Protein 3RE1 (pdb70)

InterPro domains:
  IPR003754 Tetrapyrrole biosynthesis, uroporphyrinogen III synthase [PF02602] (17-243)
  IPR003754 Tetrapyrrole biosynthesis, uroporphyrinogen III synthase [cd06578] (7-233)
  IPR036108 Tetrapyrrole biosynthesis, uroporphyrinogen III synthase superfamily [G3DSA:3.40.50.10090] (6-247)
  IPR036108 Tetrapyrrole biosynthesis, uroporphyrinogen III synthase superfamily [G3DSA:3.40.50.10090] (35-169)
  IPR036108 Tetrapyrrole biosynthesis, uroporphyrinogen III synthase superfamily [SSF69618] (4-249)
  IPR039793 Uroporphyrinogen-III synthase [PTHR38042] (5-248)

Foldseek 3Di:
DLAAEEEAADDVVVVVLQVVQVVVPYHYDYDYFKDWFFDDDCPCLLVCLVVVVLALEEEEEDLSQLVLNLVSCVVRPVAEDPHEYEYADVVSQVSNVVSPYNYDYDPRVPDVSVCVSQVDAPHEYEYEEAPDDDCVVQVVCVVVRHHYYYRHGIYMGTPDDDAPCLVVVCVVSVGQEYEAQDLVRVVSNCVSCPPVCVQCLAGAYEYQAVVSQVSSVVVRRPHYFYFPHRDSVSVVVRVVVDDDRDRRDD/DQAEEEAADDDVQVVVLQVVCVVVVYHYDYDHFKDKFFDDDPPCLLVCLLPVVLALEEEEEDQVLLVQNLVSNVVRPVADDAHEYEYLDVVNQVSNVVRPYNYDYFPPASDLVRVVPDVVNCVSQPDAPHEYEYEEAPPPPPVNQVVCVVVRYHYHYDHGIHMHGDDDDQCVLVVCCPVSVGQEYEAEDLVSVVSVLVSCPVVCVQVLAGAYEYAAVVSLVVSVVSPRDHYFYQVHRDSVSVVVSVVPDDDRDRRDD

Nearest PDB structures (foldseek):
  3re1-assembly1_A  TM=1.004E+00  e=1.355E-53  Pseudomonas syringae pv. tomato str. DC3000
  3re1-assembly2_B  TM=9.967E-01  e=1.718E-46  Pseudomonas syringae pv. tomato str. DC3000
  4es6-assembly1_A  TM=9.259E-01  e=4.523E-32  Pseudomonas aeruginosa PAO1
  3mw8-assembly1_A  TM=7.001E-01  e=8.382E-19  Shewanella amazonensis SB2B
  6th8-assembly1_A  TM=6.387E-01  e=6.485E-12  Thermus thermophilus

Sequence (507 aa):
SAWRLLLTRPAEESAALARVLADAGIFSSSLPLLETEPLPLTPAQRSIIFELLNYSAVIVVSKPAARLAIELIDEVWPQPPMQPWFSVGSATGQILLDYGLDASWPALLDHPRLKQAIAVPGSRVLIMRGNEGRELLAEQLRERGVGVDYLPLYRRYLPQHAPGTLLQRVEVERLNGLVVSSGQGFEHLLQLAGDSWPDLAGLPLFVPSPRVASLAQAAGARNVIDCRGASAAALLAALRDQPQPAVKAYSAWRLLLTRPAEESAALARVLADAGIFSSSLPLLETEPLPLTPAQRSIIFELLNYSAVIVVSKPAARLAIELIDEVWPQPPMQPWFSVGSATGQILLDYGLDASWPEQGDDSEALLDHPRLKQAIAVPGSRVLIMRGNEGRELLAEQLRERGVGVDYLPLYRRYLPQHAPGTLLQRVEVERLNGLVVSSGQGFEHLLQLAGDSWPDLAGLPLFVPSPRVASLAQAAGARNVIDCRGASAAALLAALRDQPQPAVKAY

Structure (mmCIF, N/CA/C/O backbone):
data_3RE1
#
_entry.id   3RE1
#
_cell.length_a   37.668
_cell.length_b   67.455
_cell.length_c   112.035
_cell.angle_alpha   90.00
_cell.angle_beta   94.37
_cell.angle_gamma   90.00
#
_symmetry.space_group_name_H-M   'P 1 21 1'
#
loop_
_entity.id
_entity.type
_entity.pdbx_description
1 polymer 'Uroporphyrinogen-III synthetase'
2 water water
#
loop_
_atom_site.group_PDB
_atom_site.id
_atom_site.type_symbol
_atom_site.label_atom_id
_atom_site.label_alt_id
_atom_site.label_comp_id
_atom_site.label_asym_id
_atom_site.label_entity_id
_atom_site.label_seq_id
_atom_site.pdbx_PDB_ins_code
_atom_site.Cartn_x
_atom_site.Cartn_y
_atom_site.Cartn_z
_atom_site.occupancy
_atom_site.B_iso_or_equiv
_atom_site.auth_seq_id
_atom_site.auth_comp_id
_atom_site.auth_asym_id
_atom_site.auth_atom_id
_atom_site.pdbx_PDB_model_num
ATOM 1 N N . SER A 1 13 ? -17.382 15.149 49.471 1.00 60.25 2 SER A N 1
ATOM 2 C CA . SER A 1 13 ? -17.078 14.707 48.080 1.00 64.93 2 SER A CA 1
ATOM 3 C C . SER A 1 13 ? -16.089 15.675 47.442 1.00 62.70 2 SER A C 1
ATOM 4 O O . SER A 1 13 ? -15.208 15.271 46.679 1.00 56.95 2 SER A O 1
ATOM 7 N N . ALA A 1 14 ? -16.235 16.956 47.763 1.00 63.23 3 ALA A N 1
ATOM 8 C CA . ALA A 1 14 ? -15.268 17.967 47.309 1.00 63.78 3 ALA A CA 1
ATOM 9 C C . ALA A 1 14 ? -14.036 18.006 48.229 1.00 64.05 3 ALA A C 1
ATOM 10 O O . ALA A 1 14 ? -13.204 18.899 48.099 1.00 67.30 3 ALA A O 1
ATOM 12 N N . TRP A 1 15 ? -13.941 17.042 49.158 1.00 59.82 4 TRP A N 1
ATOM 13 C CA . TRP A 1 15 ? -12.843 16.952 50.124 1.00 52.06 4 TRP A CA 1
ATOM 14 C C . TRP A 1 15 ? -11.790 15.980 49.633 1.00 51.77 4 TRP A C 1
ATOM 15 O O . TRP A 1 15 ? -12.076 14.822 49.369 1.00 50.88 4 TRP A O 1
ATOM 26 N N . ARG A 1 16 ? -10.566 16.469 49.510 1.00 50.07 5 ARG A N 1
ATOM 27 C CA . ARG A 1 16 ? -9.455 15.670 49.032 1.00 51.57 5 ARG A CA 1
ATOM 28 C C . ARG A 1 16 ? -8.524 15.638 50.212 1.00 49.42 5 ARG A C 1
ATOM 29 O O . ARG A 1 16 ? -7.578 16.408 50.273 1.00 54.02 5 ARG A O 1
ATOM 37 N N . LEU A 1 17 ? -8.807 14.749 51.153 1.00 45.96 6 LEU A N 1
ATOM 38 C CA . LEU A 1 17 ? -8.086 14.703 52.409 1.00 40.81 6 LEU A CA 1
ATOM 39 C C . LEU A 1 17 ? -6.693 14.132 52.327 1.00 40.31 6 LEU A C 1
ATOM 40 O O . LEU A 1 17 ? -6.393 13.342 51.449 1.00 42.41 6 LEU A O 1
ATOM 45 N N . LEU A 1 18 ? -5.843 14.560 53.248 1.00 40.74 7 LEU A N 1
ATOM 46 C CA . LEU A 1 18 ? -4.504 14.021 53.390 1.00 42.42 7 LEU A CA 1
ATOM 47 C C . LEU A 1 18 ? -4.592 13.215 54.677 1.00 41.90 7 LEU A C 1
ATOM 48 O O . LEU A 1 18 ? -5.243 13.654 55.618 1.00 43.08 7 LEU A O 1
ATOM 53 N N . LEU A 1 19 ? -3.977 12.033 54.701 1.00 43.80 8 LEU A N 1
ATOM 54 C CA . LEU A 1 19 ? -4.024 11.137 55.849 1.00 36.59 8 LEU A CA 1
ATOM 55 C C . LEU A 1 19 ? -2.607 10.939 56.242 1.00 40.78 8 LEU A C 1
ATOM 56 O O . LEU A 1 19 ? -1.750 10.715 55.387 1.00 38.12 8 LEU A O 1
ATOM 61 N N . THR A 1 20 ? -2.356 11.045 57.549 1.00 43.46 9 THR A N 1
ATOM 62 C CA . THR A 1 20 ? -0.998 10.956 58.074 1.00 43.16 9 THR A CA 1
ATOM 63 C C . THR A 1 20 ? -0.660 9.781 59.003 1.00 42.97 9 THR A C 1
ATOM 64 O O . THR A 1 20 ? 0.508 9.593 59.379 1.00 40.06 9 THR A O 1
ATOM 68 N N . ARG A 1 21 ? -1.656 8.969 59.344 1.00 39.33 10 ARG A N 1
ATOM 69 C CA . ARG A 1 21 ? -1.403 7.830 60.217 1.00 45.34 10 ARG A CA 1
ATOM 70 C C . ARG A 1 21 ? -0.597 6.680 59.553 1.00 48.53 10 ARG A C 1
ATOM 71 O O . ARG A 1 21 ? -0.200 6.776 58.392 1.00 47.21 10 ARG A O 1
ATOM 79 N N . PRO A 1 22 ? -0.331 5.590 60.298 1.00 51.10 11 PRO A N 1
ATOM 80 C CA . PRO A 1 22 ? 0.415 4.409 59.796 1.00 50.76 11 PRO A CA 1
ATOM 81 C C . PRO A 1 22 ? -0.127 3.831 58.506 1.00 46.28 11 PRO A C 1
ATOM 82 O O . PRO A 1 22 ? -1.326 3.914 58.224 1.00 46.31 11 PRO A O 1
ATOM 86 N N . ALA A 1 23 ? 0.775 3.219 57.754 1.00 48.81 12 ALA A N 1
ATOM 87 C CA . ALA A 1 23 ? 0.480 2.596 56.462 1.00 53.32 12 ALA A CA 1
ATOM 88 C C . ALA A 1 23 ? -0.811 1.786 56.382 1.00 52.56 12 ALA A C 1
ATOM 89 O O . ALA A 1 23 ? -1.692 2.099 55.571 1.00 52.94 12 ALA A O 1
ATOM 91 N N . GLU A 1 24 ? -0.919 0.742 57.200 1.00 54.90 13 GLU A N 1
ATOM 92 C CA . GLU A 1 24 ? -2.106 -0.109 57.159 1.00 58.29 13 GLU A CA 1
ATOM 93 C C . GLU A 1 24 ? -3.324 0.622 57.657 1.00 56.16 13 GLU A C 1
ATOM 94 O O . GLU A 1 24 ? -4.406 0.466 57.106 1.00 52.42 13 GLU A O 1
ATOM 100 N N . GLU A 1 25 ? -3.126 1.439 58.687 1.00 54.92 14 GLU A N 1
ATOM 101 C CA . GLU A 1 25 ? -4.215 2.181 59.288 1.00 56.06 14 GLU A CA 1
ATOM 102 C C . GLU A 1 25 ? -4.925 3.094 58.306 1.00 54.31 14 GLU A C 1
ATOM 103 O O . GLU A 1 25 ? -6.157 3.069 58.228 1.00 48.55 14 GLU A O 1
ATOM 109 N N . SER A 1 26 ? -4.167 3.900 57.561 1.00 53.64 15 SER A N 1
ATOM 110 C CA . SER A 1 26 ? -4.797 4.813 56.590 1.00 57.24 15 SER A CA 1
ATOM 111 C C . SER A 1 26 ? -5.291 4.021 55.400 1.00 58.89 15 SER A C 1
ATOM 112 O O . SER A 1 26 ? -6.362 4.300 54.877 1.00 62.30 15 SER A O 1
ATOM 115 N N . ALA A 1 27 ? -4.520 3.019 54.987 1.00 57.98 16 ALA A N 1
ATOM 116 C CA . ALA A 1 27 ? -4.918 2.196 53.851 1.00 57.20 16 ALA A CA 1
ATOM 117 C C . ALA A 1 27 ? -6.368 1.730 54.044 1.00 59.02 16 ALA A C 1
ATOM 118 O O . ALA A 1 27 ? -7.142 1.719 53.089 1.00 62.66 16 ALA A O 1
ATOM 120 N N . ALA A 1 28 ? -6.739 1.394 55.280 1.00 58.06 17 ALA A N 1
ATOM 121 C CA . ALA A 1 28 ? -8.106 0.995 55.604 1.00 56.26 17 ALA A CA 1
ATOM 122 C C . ALA A 1 28 ? -9.006 2.200 55.657 1.00 59.45 17 ALA A C 1
ATOM 123 O O . ALA A 1 28 ? -10.137 2.175 55.163 1.00 62.18 17 ALA A O 1
ATOM 125 N N . LEU A 1 29 ? -8.502 3.257 56.286 1.00 62.17 18 LEU A N 1
ATOM 126 C CA . LEU A 1 29 ? -9.233 4.500 56.376 1.00 62.10 18 LEU A CA 1
ATOM 127 C C . LEU A 1 29 ? -9.482 4.982 54.960 1.00 63.26 18 LEU A C 1
ATOM 128 O O . LEU A 1 29 ? -10.560 5.483 54.638 1.00 64.72 18 LEU A O 1
ATOM 133 N N . ALA A 1 30 ? -8.467 4.824 54.120 1.00 62.53 19 ALA A N 1
ATOM 134 C CA . ALA A 1 30 ? -8.535 5.256 52.730 1.00 66.56 19 ALA A CA 1
ATOM 135 C C . ALA A 1 30 ? -9.689 4.551 52.050 1.00 70.74 19 ALA A C 1
ATOM 136 O O . ALA A 1 30 ? -10.446 5.175 51.305 1.00 73.55 19 ALA A O 1
ATOM 138 N N . ARG A 1 31 ? -9.823 3.253 52.333 1.00 71.63 20 ARG A N 1
ATOM 139 C CA . ARG A 1 31 ? -10.910 2.441 51.814 1.00 70.96 20 ARG A CA 1
ATOM 140 C C . ARG A 1 31 ? -12.286 2.973 52.263 1.00 72.96 20 ARG A C 1
ATOM 141 O O . ARG A 1 31 ? -13.076 3.422 51.430 1.00 72.79 20 ARG A O 1
ATOM 149 N N . VAL A 1 32 ? -12.576 2.932 53.565 1.00 72.17 21 VAL A N 1
ATOM 150 C CA . VAL A 1 32 ? -13.894 3.357 54.041 1.00 71.14 21 VAL A CA 1
ATOM 151 C C . VAL A 1 32 ? -14.237 4.759 53.555 1.00 73.82 21 VAL A C 1
ATOM 152 O O . VAL A 1 32 ? -15.413 5.097 53.375 1.00 75.43 21 VAL A O 1
ATOM 156 N N . LEU A 1 33 ? -13.205 5.568 53.336 1.00 74.05 22 LEU A N 1
ATOM 157 C CA . LEU A 1 33 ? -13.388 6.920 52.841 1.00 73.46 22 LEU A CA 1
ATOM 158 C C . LEU A 1 33 ? -13.733 6.844 51.352 1.00 74.43 22 LEU A C 1
ATOM 159 O O . LEU A 1 33 ? -14.684 7.479 50.889 1.00 76.28 22 LEU A O 1
ATOM 164 N N . ALA A 1 34 ? -12.967 6.049 50.607 1.00 76.38 23 ALA A N 1
ATOM 165 C CA . ALA A 1 34 ? -13.171 5.884 49.152 1.00 76.20 23 ALA A CA 1
ATOM 166 C C . ALA A 1 34 ? -14.607 5.468 48.838 1.00 77.80 23 ALA A C 1
ATOM 167 O O . ALA A 1 34 ? -15.316 6.155 48.107 1.00 80.89 23 ALA A O 1
ATOM 169 N N . ASP A 1 35 ? -15.039 4.355 49.419 1.00 77.94 24 ASP A N 1
ATOM 170 C CA . ASP A 1 35 ? -16.386 3.837 49.198 1.00 79.35 24 ASP A CA 1
ATOM 171 C C . ASP A 1 35 ? -17.454 4.728 49.846 1.00 79.49 24 ASP A C 1
ATOM 172 O O . ASP A 1 35 ? -18.602 4.300 50.038 1.00 79.84 24 ASP A O 1
ATOM 177 N N . ALA A 1 36 ? -17.074 5.959 50.184 1.00 75.44 25 ALA A N 1
ATOM 178 C CA . ALA A 1 36 ? -18.003 6.899 50.775 1.00 73.10 25 ALA A CA 1
ATOM 179 C C . ALA A 1 36 ? -17.989 8.148 49.916 1.00 71.45 25 ALA A C 1
ATOM 180 O O . ALA A 1 36 ? -18.621 9.153 50.247 1.00 71.89 25 ALA A O 1
ATOM 182 N N . GLY A 1 37 ? -17.250 8.085 48.815 1.00 69.09 26 GLY A N 1
ATOM 183 C CA . GLY A 1 37 ? -17.246 9.177 47.839 1.00 70.46 26 GLY A CA 1
ATOM 184 C C . GLY A 1 37 ? -16.335 10.346 48.192 1.00 71.24 26 GLY A C 1
ATOM 185 O O . GLY A 1 37 ? -16.647 11.519 47.894 1.00 68.69 26 GLY A O 1
ATOM 186 N N . ILE A 1 38 ? -15.207 10.022 48.830 1.00 68.97 27 ILE A N 1
ATOM 187 C CA . ILE A 1 38 ? -14.206 11.012 49.227 1.00 63.83 27 ILE A CA 1
ATOM 188 C C . ILE A 1 38 ? -12.804 10.501 48.894 1.00 62.25 27 ILE A C 1
ATOM 189 O O . ILE A 1 38 ? -12.399 9.409 49.322 1.00 62.06 27 ILE A O 1
ATOM 194 N N . PHE A 1 39 ? -12.062 11.296 48.134 1.00 58.79 28 PHE A N 1
ATOM 195 C CA . PHE A 1 39 ? -10.690 10.935 47.763 1.00 53.45 28 PHE A CA 1
ATOM 196 C C . PHE A 1 39 ? -9.761 11.206 48.927 1.00 49.22 28 PHE A C 1
ATOM 197 O O . PHE A 1 39 ? -10.093 11.967 49.822 1.00 53.76 28 PHE A O 1
ATOM 205 N N . SER A 1 40 ? -8.591 10.594 48.912 1.00 46.63 29 SER A N 1
ATOM 206 C CA . SER A 1 40 ? -7.592 10.856 49.927 1.00 50.06 29 SER A CA 1
ATOM 207 C C . SER A 1 40 ? -6.256 10.348 49.436 1.00 48.05 29 SER A C 1
ATOM 208 O O . SER A 1 40 ? -6.191 9.499 48.568 1.00 54.53 29 SER A O 1
ATOM 211 N N . SER A 1 41 ? -5.182 10.874 49.981 1.00 51.75 30 SER A N 1
ATOM 212 C CA . SER A 1 41 ? -3.865 10.372 49.671 1.00 51.26 30 SER A CA 1
ATOM 213 C C . SER A 1 41 ? -3.147 10.158 50.996 1.00 54.95 30 SER A C 1
ATOM 214 O O . SER A 1 41 ? -3.208 10.996 51.899 1.00 55.63 30 SER A O 1
ATOM 217 N N . SER A 1 42 ? -2.454 9.038 51.113 1.00 53.53 31 SER A N 1
ATOM 218 C CA . SER A 1 42 ? -1.815 8.743 52.353 1.00 51.99 31 SER A CA 1
ATOM 219 C C . SER A 1 42 ? -0.334 8.994 52.333 1.00 51.62 31 SER A C 1
ATOM 220 O O . SER A 1 42 ? 0.378 8.514 51.468 1.00 51.78 31 SER A O 1
ATOM 223 N N . LEU A 1 43 ? 0.105 9.778 53.308 1.00 55.81 32 LEU A N 1
ATOM 224 C CA . LEU A 1 43 ? 1.514 10.038 53.572 1.00 58.40 32 LEU A CA 1
ATOM 225 C C . LEU A 1 43 ? 1.770 9.697 55.065 1.00 62.28 32 LEU A C 1
ATOM 226 O O . LEU A 1 43 ? 1.630 10.562 55.933 1.00 59.54 32 LEU A O 1
ATOM 231 N N . PRO A 1 44 ? 2.148 8.433 55.366 1.00 64.30 33 PRO A N 1
ATOM 232 C CA . PRO A 1 44 ? 2.341 7.951 56.732 1.00 63.18 33 PRO A CA 1
ATOM 233 C C . PRO A 1 44 ? 3.406 8.722 57.508 1.00 65.08 33 PRO A C 1
ATOM 234 O O . PRO A 1 44 ? 4.533 8.869 57.047 1.00 63.86 33 PRO A O 1
ATOM 238 N N . LEU A 1 45 ? 3.032 9.207 58.691 1.00 66.48 34 LEU A N 1
ATOM 239 C CA . LEU A 1 45 ? 3.926 9.976 59.531 1.00 64.63 34 LEU A CA 1
ATOM 240 C C . LEU A 1 45 ? 4.363 9.179 60.746 1.00 64.37 34 LEU A C 1
ATOM 241 O O . LEU A 1 45 ? 5.420 9.448 61.310 1.00 65.79 34 LEU A O 1
ATOM 246 N N . LEU A 1 46 ? 3.552 8.196 61.135 1.00 64.20 35 LEU A N 1
ATOM 247 C CA . LEU A 1 46 ? 3.867 7.308 62.254 1.00 63.15 35 LEU A CA 1
ATOM 248 C C . LEU A 1 46 ? 3.999 5.867 61.837 1.00 64.27 35 LEU A C 1
ATOM 249 O O . LEU A 1 46 ? 3.274 5.381 60.983 1.00 65.90 35 LEU A O 1
ATOM 254 N N . GLU A 1 47 ? 4.920 5.177 62.481 1.00 66.21 36 GLU A N 1
ATOM 255 C CA . GLU A 1 47 ? 5.037 3.756 62.299 1.00 71.21 36 GLU A CA 1
ATOM 256 C C . GLU A 1 47 ? 5.228 3.123 63.657 1.00 72.85 36 GLU A C 1
ATOM 257 O O . GLU A 1 47 ? 5.837 3.734 64.537 1.00 73.62 36 GLU A O 1
ATOM 263 N N . THR A 1 48 ? 4.701 1.912 63.836 1.00 73.73 37 THR A N 1
ATOM 264 C CA . THR A 1 48 ? 4.805 1.223 65.126 1.00 73.10 37 THR A CA 1
ATOM 265 C C . THR A 1 48 ? 5.930 0.200 65.105 1.00 70.57 37 THR A C 1
ATOM 266 O O . THR A 1 48 ? 5.850 -0.798 64.390 1.00 70.85 37 THR A O 1
ATOM 270 N N . GLU A 1 49 ? 6.979 0.446 65.883 1.00 68.73 38 GLU A N 1
ATOM 271 C CA . GLU A 1 49 ? 8.116 -0.482 65.923 1.00 72.55 38 GLU A CA 1
ATOM 272 C C . GLU A 1 49 ? 8.284 -1.250 67.245 1.00 72.32 38 GLU A C 1
ATOM 273 O O . GLU A 1 49 ? 8.521 -0.636 68.284 1.00 73.92 38 GLU A O 1
ATOM 279 N N . PRO A 1 50 ? 8.185 -2.598 67.214 1.00 72.62 39 PRO A N 1
ATOM 280 C CA . PRO A 1 50 ? 8.324 -3.388 68.441 1.00 70.96 39 PRO A CA 1
ATOM 281 C C . PRO A 1 50 ? 9.670 -3.190 69.087 1.00 71.59 39 PRO A C 1
ATOM 282 O O . PRO A 1 50 ? 10.642 -2.850 68.411 1.00 67.70 39 PRO A O 1
ATOM 286 N N . LEU A 1 51 ? 9.704 -3.387 70.404 1.00 74.46 40 LEU A N 1
ATOM 287 C CA . LEU A 1 51 ? 10.918 -3.220 71.189 1.00 75.19 40 LEU A CA 1
ATOM 288 C C . LEU A 1 51 ? 11.473 -4.524 71.775 1.00 76.25 40 LEU A C 1
ATOM 289 O O . LEU A 1 51 ? 10.720 -5.447 72.083 1.00 75.50 40 LEU A O 1
ATOM 294 N N . PRO A 1 52 ? 12.804 -4.614 71.910 1.00 78.99 41 PRO A N 1
ATOM 295 C CA . PRO A 1 52 ? 13.466 -5.763 72.555 1.00 81.37 41 PRO A CA 1
ATOM 296 C C . PRO A 1 52 ? 13.589 -5.519 74.076 1.00 82.90 41 PRO A C 1
ATOM 297 O O . PRO A 1 52 ? 14.244 -4.542 74.495 1.00 80.14 41 PRO A O 1
ATOM 301 N N . LEU A 1 53 ? 12.994 -6.421 74.889 1.00 83.96 42 LEU A N 1
ATOM 302 C CA . LEU A 1 53 ? 12.822 -6.145 76.329 1.00 87.29 42 LEU A CA 1
ATOM 303 C C . LEU A 1 53 ? 13.221 -7.136 77.434 1.00 90.44 42 LEU A C 1
ATOM 304 O O . LEU A 1 53 ? 12.901 -6.895 78.604 1.00 95.08 42 LEU A O 1
ATOM 309 N N . THR A 1 54 ? 13.902 -8.228 77.114 1.00 91.08 43 THR A N 1
ATOM 310 C CA . THR A 1 54 ? 14.148 -9.301 78.114 1.00 89.66 43 THR A CA 1
ATOM 311 C C . THR A 1 54 ? 15.038 -9.059 79.368 1.00 89.41 43 THR A C 1
ATOM 312 O O . THR A 1 54 ? 14.984 -9.855 80.325 1.00 87.39 43 THR A O 1
ATOM 316 N N . PRO A 1 55 ? 15.861 -7.981 79.380 1.00 91.17 44 PRO A N 1
ATOM 317 C CA . PRO A 1 55 ? 16.776 -7.794 80.524 1.00 92.59 44 PRO A CA 1
ATOM 318 C C . PRO A 1 55 ? 16.114 -7.870 81.890 1.00 91.99 44 PRO A C 1
ATOM 319 O O . PRO A 1 55 ? 16.501 -8.691 82.732 1.00 91.85 44 PRO A O 1
ATOM 323 N N . ALA A 1 56 ? 15.122 -7.011 82.097 1.00 92.04 45 ALA A N 1
ATOM 324 C CA . ALA A 1 56 ? 14.402 -6.948 83.359 1.00 90.60 45 ALA A CA 1
ATOM 325 C C . ALA A 1 56 ? 12.914 -6.984 83.021 1.00 89.32 45 ALA A C 1
ATOM 326 O O . ALA A 1 56 ? 12.084 -7.380 83.845 1.00 85.71 45 ALA A O 1
ATOM 328 N N . GLN A 1 57 ? 12.599 -6.584 81.787 1.00 89.04 46 GLN A N 1
ATOM 329 C CA . GLN A 1 57 ? 11.217 -6.525 81.324 1.00 85.52 46 GLN A CA 1
ATOM 330 C C . GLN A 1 57 ? 10.717 -7.934 81.022 1.00 82.04 46 GLN A C 1
ATOM 331 O O . GLN A 1 57 ? 9.537 -8.134 80.722 1.00 81.84 46 GLN A O 1
ATOM 337 N N . ARG A 1 58 ? 11.610 -8.912 81.111 1.00 76.80 47 ARG A N 1
ATOM 338 C CA . ARG A 1 58 ? 11.169 -10.278 80.938 1.00 75.32 47 ARG A CA 1
ATOM 339 C C . ARG A 1 58 ? 10.723 -10.822 82.281 1.00 74.34 47 ARG A C 1
ATOM 340 O O . ARG A 1 58 ? 9.814 -11.656 82.370 1.00 72.96 47 ARG A O 1
ATOM 348 N N . SER A 1 59 ? 11.375 -10.341 83.332 1.00 71.66 48 SER A N 1
ATOM 349 C CA . SER A 1 59 ? 11.058 -10.783 84.685 1.00 66.63 48 SER A CA 1
ATOM 350 C C . SER A 1 59 ? 9.810 -10.093 85.173 1.00 62.92 48 SER A C 1
ATOM 351 O O . SER A 1 59 ? 9.051 -10.661 85.965 1.00 62.59 48 SER A O 1
ATOM 354 N N . ILE A 1 60 ? 9.603 -8.858 84.720 1.00 57.31 49 ILE A N 1
ATOM 355 C CA . ILE A 1 60 ? 8.409 -8.154 85.118 1.00 57.81 49 ILE A CA 1
ATOM 356 C C . ILE A 1 60 ? 7.199 -8.926 84.588 1.00 54.50 49 ILE A C 1
ATOM 357 O O . ILE A 1 60 ? 6.184 -9.056 85.267 1.00 58.03 49 ILE A O 1
ATOM 362 N N . ILE A 1 61 ? 7.332 -9.473 83.385 1.00 53.73 50 ILE A N 1
ATOM 363 C CA . ILE A 1 61 ? 6.281 -10.301 82.805 1.00 50.05 50 ILE A CA 1
ATOM 364 C C . ILE A 1 61 ? 5.963 -11.520 83.666 1.00 47.53 50 ILE A C 1
ATOM 365 O O . ILE A 1 61 ? 4.822 -11.794 83.920 1.00 46.96 50 ILE A O 1
ATOM 370 N N . PHE A 1 62 ? 6.981 -12.240 84.127 1.00 49.05 51 PHE A N 1
ATOM 371 C CA . PHE A 1 62 ? 6.775 -13.389 85.015 1.00 47.67 51 PHE A CA 1
ATOM 372 C C . PHE A 1 62 ? 6.143 -13.013 86.373 1.00 49.30 51 PHE A C 1
ATOM 373 O O . PHE A 1 62 ? 5.352 -13.786 86.941 1.00 49.74 51 PHE A O 1
ATOM 381 N N . GLU A 1 63 ? 6.479 -11.832 86.892 1.00 49.22 52 GLU A N 1
ATOM 382 C CA . GLU A 1 63 ? 5.892 -11.395 88.160 1.00 51.09 52 GLU A CA 1
ATOM 383 C C . GLU A 1 63 ? 4.675 -10.474 88.075 1.00 47.93 52 GLU A C 1
ATOM 384 O O . GLU A 1 63 ? 4.409 -9.740 89.008 1.00 45.90 52 GLU A O 1
ATOM 390 N N . LEU A 1 64 ? 3.934 -10.541 86.967 1.00 45.56 53 LEU A N 1
ATOM 391 C CA . LEU A 1 64 ? 2.726 -9.723 86.753 1.00 41.30 53 LEU A CA 1
ATOM 392 C C . LEU A 1 64 ? 1.802 -9.711 87.941 1.00 35.74 53 LEU A C 1
ATOM 393 O O . LEU A 1 64 ? 1.104 -8.756 88.150 1.00 35.53 53 LEU A O 1
ATOM 398 N N . LEU A 1 65 ? 1.830 -10.779 88.723 1.00 37.90 54 LEU A N 1
ATOM 399 C CA . LEU A 1 65 ? 0.987 -10.860 89.898 1.00 41.58 54 LEU A CA 1
ATOM 400 C C . LEU A 1 65 ? 1.375 -9.856 90.958 1.00 38.96 54 LEU A C 1
ATOM 401 O O . LEU A 1 65 ? 0.595 -9.579 91.858 1.00 37.18 54 LEU A O 1
ATOM 406 N N . ASN A 1 66 ? 2.576 -9.302 90.841 1.00 38.48 55 ASN A N 1
ATOM 407 C CA . ASN A 1 66 ? 3.014 -8.232 91.738 1.00 39.36 55 ASN A CA 1
ATOM 408 C C . ASN A 1 66 ? 2.028 -7.054 91.709 1.00 38.46 55 ASN A C 1
ATOM 409 O O . ASN A 1 66 ? 1.911 -6.276 92.674 1.00 39.93 55 ASN A O 1
ATOM 414 N N . TYR A 1 67 ? 1.330 -6.925 90.602 1.00 27.69 56 TYR A N 1
ATOM 415 C CA . TYR A 1 67 ? 0.375 -5.841 90.445 1.00 29.18 56 TYR A CA 1
ATOM 416 C C . TYR A 1 67 ? -1.041 -6.343 90.697 1.00 30.83 56 TYR A C 1
ATOM 417 O O . TYR A 1 67 ? -1.365 -7.506 90.435 1.00 27.53 56 TYR A O 1
ATOM 426 N N . SER A 1 68 ? -1.875 -5.425 91.167 1.00 34.44 57 SER A N 1
ATOM 427 C CA . SER A 1 68 ? -3.275 -5.664 91.402 1.00 32.41 57 SER A CA 1
ATOM 428 C C . SER A 1 68 ? -4.032 -5.540 90.110 1.00 31.22 57 SER A C 1
ATOM 429 O O . SER A 1 68 ? -5.096 -6.125 89.969 1.00 35.95 57 SER A O 1
ATOM 432 N N . ALA A 1 69 ? -3.498 -4.758 89.173 1.00 30.62 58 ALA A N 1
ATOM 433 C CA . ALA A 1 69 ? -4.180 -4.542 87.891 1.00 30.22 58 ALA A CA 1
ATOM 434 C C . ALA A 1 69 ? -3.244 -4.164 86.780 1.00 30.06 58 ALA A C 1
ATOM 435 O O . ALA A 1 69 ? -2.233 -3.510 87.014 1.00 30.08 58 ALA A O 1
ATOM 437 N N . VAL A 1 70 ? -3.610 -4.572 85.562 1.00 29.99 59 VAL A N 1
ATOM 438 C CA . VAL A 1 70 ? -2.851 -4.260 84.378 1.00 32.08 59 VAL A CA 1
ATOM 439 C C . VAL A 1 70 ? -3.730 -3.491 83.423 1.00 33.36 59 VAL A C 1
ATOM 440 O O . VAL A 1 70 ? -4.805 -3.960 83.080 1.00 37.56 59 VAL A O 1
ATOM 444 N N . ILE A 1 71 ? -3.258 -2.320 82.998 1.00 33.94 60 ILE A N 1
ATOM 445 C CA . ILE A 1 71 ? -3.946 -1.461 82.029 1.00 33.42 60 ILE A CA 1
ATOM 446 C C . ILE A 1 71 ? -3.167 -1.436 80.708 1.00 31.56 60 ILE A C 1
ATOM 447 O O . ILE A 1 71 ? -1.940 -1.240 80.668 1.00 29.22 60 ILE A O 1
ATOM 452 N N . VAL A 1 72 ? -3.877 -1.620 79.617 1.00 28.93 61 VAL A N 1
ATOM 453 C CA . VAL A 1 72 ? -3.250 -1.604 78.288 1.00 31.40 61 VAL A CA 1
ATOM 454 C C . VAL A 1 72 ? -3.892 -0.447 77.494 1.00 35.52 61 VAL A C 1
ATOM 455 O O . VAL A 1 72 ? -5.104 -0.333 77.378 1.00 32.79 61 VAL A O 1
ATOM 459 N N . VAL A 1 73 ? -3.067 0.401 76.926 1.00 40.76 62 VAL A N 1
ATOM 460 C CA . VAL A 1 73 ? -3.579 1.636 76.343 1.00 47.65 62 VAL A CA 1
ATOM 461 C C . VAL A 1 73 ? -3.834 1.660 74.837 1.00 50.04 62 VAL A C 1
ATOM 462 O O . VAL A 1 73 ? -4.720 2.364 74.376 1.00 49.31 62 VAL A O 1
ATOM 466 N N . SER A 1 74 ? -3.042 0.918 74.069 1.00 52.48 63 SER A N 1
ATOM 467 C CA . SER A 1 74 ? -3.192 0.867 72.611 1.00 45.54 63 SER A CA 1
ATOM 468 C C . SER A 1 74 ? -3.310 -0.561 72.103 1.00 47.43 63 SER A C 1
ATOM 469 O O . SER A 1 74 ? -2.997 -1.520 72.808 1.00 46.71 63 SER A O 1
ATOM 472 N N . LYS A 1 75 ? -3.780 -0.701 70.869 1.00 52.03 64 LYS A N 1
ATOM 473 C CA . LYS A 1 75 ? -3.857 -2.007 70.208 1.00 50.67 64 LYS A CA 1
ATOM 474 C C . LYS A 1 75 ? -2.444 -2.535 70.004 1.00 48.17 64 LYS A C 1
ATOM 475 O O . LYS A 1 75 ? -2.177 -3.715 70.245 1.00 49.16 64 LYS A O 1
ATOM 481 N N . PRO A 1 76 ? -1.504 -1.664 69.591 1.00 45.69 65 PRO A N 1
ATOM 482 C CA . PRO A 1 76 ? -0.114 -2.142 69.466 1.00 46.33 65 PRO A CA 1
ATOM 483 C C . PRO A 1 76 ? 0.382 -2.741 70.796 1.00 49.50 65 PRO A C 1
ATOM 484 O O . PRO A 1 76 ? 1.047 -3.774 70.774 1.00 54.62 65 PRO A O 1
ATOM 488 N N . ALA A 1 77 ? 0.046 -2.105 71.932 1.00 46.05 66 ALA A N 1
ATOM 489 C CA . ALA A 1 77 ? 0.451 -2.603 73.262 1.00 42.25 66 ALA A CA 1
ATOM 490 C C . ALA A 1 77 ? -0.191 -3.958 73.554 1.00 38.39 66 ALA A C 1
ATOM 491 O O . ALA A 1 77 ? 0.493 -4.908 73.897 1.00 32.63 66 ALA A O 1
ATOM 493 N N . ALA A 1 78 ? -1.507 -4.028 73.420 1.00 36.94 67 ALA A N 1
ATOM 494 C CA . ALA A 1 78 ? -2.235 -5.275 73.606 1.00 44.60 67 ALA A CA 1
ATOM 495 C C . ALA A 1 78 ? -1.633 -6.461 72.807 1.00 48.44 67 ALA A C 1
ATOM 496 O O . ALA A 1 78 ? -1.472 -7.571 73.315 1.00 50.60 67 ALA A O 1
ATOM 498 N N . ARG A 1 79 ? -1.280 -6.210 71.565 1.00 47.13 68 ARG A N 1
ATOM 499 C CA . ARG A 1 79 ? -0.760 -7.265 70.742 1.00 48.35 68 ARG A CA 1
ATOM 500 C C . ARG A 1 79 ? 0.623 -7.682 71.151 1.00 48.72 68 ARG A C 1
ATOM 501 O O . ARG A 1 79 ? 0.925 -8.867 71.097 1.00 50.91 68 ARG A O 1
ATOM 509 N N . LEU A 1 80 ? 1.477 -6.731 71.519 1.00 46.77 69 LEU A N 1
ATOM 510 C CA . LEU A 1 80 ? 2.830 -7.081 71.910 1.00 45.30 69 LEU A CA 1
ATOM 511 C C . LEU A 1 80 ? 2.802 -7.721 73.281 1.00 47.46 69 LEU A C 1
ATOM 512 O O . LEU A 1 80 ? 3.726 -8.439 73.667 1.00 46.63 69 LEU A O 1
ATOM 517 N N . ALA A 1 81 ? 1.729 -7.440 74.018 1.00 48.39 70 ALA A N 1
ATOM 518 C CA . ALA A 1 81 ? 1.577 -7.916 75.377 1.00 46.92 70 ALA A CA 1
ATOM 519 C C . ALA A 1 81 ? 1.263 -9.385 75.303 1.00 46.28 70 ALA A C 1
ATOM 520 O O . ALA A 1 81 ? 1.987 -10.193 75.878 1.00 48.77 70 ALA A O 1
ATOM 522 N N . ILE A 1 82 ? 0.199 -9.732 74.577 1.00 46.86 71 ILE A N 1
ATOM 523 C CA . ILE A 1 82 ? -0.197 -11.134 74.379 1.00 44.45 71 ILE A CA 1
ATOM 524 C C . ILE A 1 82 ? 1.004 -12.028 73.987 1.00 47.74 71 ILE A C 1
ATOM 525 O O . ILE A 1 82 ? 1.165 -13.152 74.482 1.00 45.60 71 ILE A O 1
ATOM 530 N N . GLU A 1 83 ? 1.852 -11.512 73.111 1.00 45.42 72 GLU A N 1
ATOM 531 C CA . GLU A 1 83 ? 3.013 -12.241 72.656 1.00 49.13 72 GLU A CA 1
ATOM 532 C C . GLU A 1 83 ? 4.045 -12.507 73.737 1.00 47.13 72 GLU A C 1
ATOM 533 O O . GLU A 1 83 ? 4.793 -13.479 73.661 1.00 49.92 72 GLU A O 1
ATOM 539 N N . LEU A 1 84 ? 4.083 -11.663 74.745 1.00 47.97 73 LEU A N 1
ATOM 540 C CA . LEU A 1 84 ? 5.012 -11.871 75.850 1.00 52.42 73 LEU A CA 1
ATOM 541 C C . LEU A 1 84 ? 4.445 -12.850 76.900 1.00 52.13 73 LEU A C 1
ATOM 542 O O . LEU A 1 84 ? 5.147 -13.765 77.325 1.00 53.34 73 LEU A O 1
ATOM 547 N N . ILE A 1 85 ? 3.186 -12.645 77.294 1.00 47.14 74 ILE A N 1
ATOM 548 C CA . ILE A 1 85 ? 2.486 -13.530 78.193 1.00 45.66 74 ILE A CA 1
ATOM 549 C C . ILE A 1 85 ? 2.579 -14.956 77.659 1.00 51.03 74 ILE A C 1
ATOM 550 O O . ILE A 1 85 ? 3.060 -15.857 78.339 1.00 51.00 74 ILE A O 1
ATOM 555 N N . ASP A 1 86 ? 2.116 -15.157 76.434 1.00 54.24 75 ASP A N 1
ATOM 556 C CA . ASP A 1 86 ? 2.068 -16.487 75.847 1.00 54.09 75 ASP A CA 1
ATOM 557 C C . ASP A 1 86 ? 3.416 -17.184 75.865 1.00 54.23 75 ASP A C 1
ATOM 558 O O . ASP A 1 86 ? 3.501 -18.411 75.858 1.00 51.59 75 ASP A O 1
ATOM 563 N N . GLU A 1 87 ? 4.473 -16.398 75.893 1.00 51.23 76 GLU A N 1
ATOM 564 C CA . GLU A 1 87 ? 5.792 -16.971 75.893 1.00 54.38 76 GLU A CA 1
ATOM 565 C C . GLU A 1 87 ? 6.229 -17.464 77.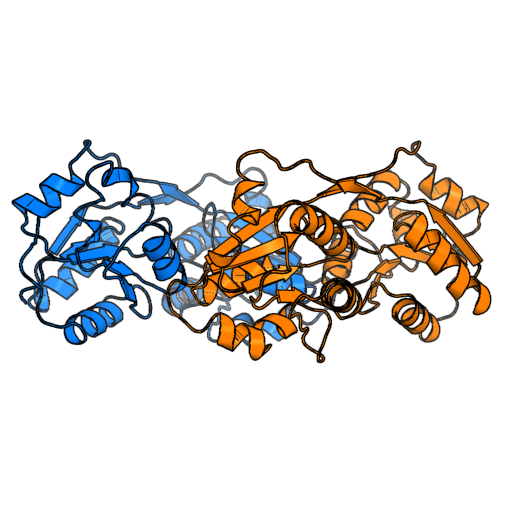260 1.00 58.23 76 GLU A C 1
ATOM 566 O O . GLU A 1 87 ? 6.868 -18.508 77.357 1.00 62.44 76 GLU A O 1
ATOM 572 N N . VAL A 1 88 ? 5.895 -16.714 78.307 1.00 58.08 77 VAL A N 1
ATOM 573 C CA . VAL A 1 88 ? 6.319 -17.044 79.681 1.00 55.41 77 VAL A CA 1
ATOM 574 C C . VAL A 1 88 ? 5.243 -17.761 80.515 1.00 49.25 77 VAL A C 1
ATOM 575 O O . VAL A 1 88 ? 5.555 -18.643 81.287 1.00 50.47 77 VAL A O 1
ATOM 579 N N . TRP A 1 89 ? 3.989 -17.362 80.360 1.00 43.42 78 TRP A N 1
ATOM 580 C CA . TRP A 1 89 ? 2.871 -17.981 81.058 1.00 48.25 78 TRP A CA 1
ATOM 581 C C . TRP A 1 89 ? 2.276 -19.173 80.313 1.00 51.12 78 TRP A C 1
ATOM 582 O O . TRP A 1 89 ? 1.678 -19.003 79.244 1.00 54.64 78 TRP A O 1
ATOM 593 N N . PRO A 1 90 ? 2.402 -20.386 80.879 1.00 53.42 79 PRO A N 1
ATOM 594 C CA . PRO A 1 90 ? 1.782 -21.554 80.231 1.00 52.85 79 PRO A CA 1
ATOM 595 C C . PRO A 1 90 ? 0.259 -21.374 80.122 1.00 52.95 79 PRO A C 1
ATOM 596 O O . PRO A 1 90 ? -0.404 -22.091 79.392 1.00 54.27 79 PRO A O 1
ATOM 600 N N . GLN A 1 91 ? -0.270 -20.384 80.834 1.00 54.13 80 GLN A N 1
ATOM 601 C CA . GLN A 1 91 ? -1.679 -20.040 80.814 1.00 52.71 80 GLN A CA 1
ATOM 602 C C . GLN A 1 91 ? -1.816 -18.554 81.099 1.00 54.82 80 GLN A C 1
ATOM 603 O O . GLN A 1 91 ? -0.906 -17.924 81.670 1.00 49.92 80 GLN A O 1
ATOM 609 N N . PRO A 1 92 ? -2.953 -17.969 80.702 1.00 57.44 81 PRO A N 1
ATOM 610 C CA . PRO A 1 92 ? -3.145 -16.539 80.947 1.00 57.53 81 PRO A CA 1
ATOM 611 C C . PRO A 1 92 ? -3.274 -16.218 82.433 1.00 55.35 81 PRO A C 1
ATOM 612 O O . PRO A 1 92 ? -3.822 -17.011 83.175 1.00 54.15 81 PRO A O 1
ATOM 616 N N . PRO A 1 93 ? -2.758 -15.052 82.871 1.00 53.33 82 PRO A N 1
ATOM 617 C CA . PRO A 1 93 ? -2.825 -14.627 84.277 1.00 52.26 82 PRO A CA 1
ATOM 618 C C . PRO A 1 93 ? -4.242 -14.438 84.802 1.00 50.98 82 PRO A C 1
ATOM 619 O O . PRO A 1 93 ? -5.090 -13.925 84.107 1.00 54.85 82 PRO A O 1
ATOM 623 N N . MET A 1 94 ? -4.493 -14.858 86.030 1.00 54.51 83 MET A N 1
ATOM 624 C CA . MET A 1 94 ? -5.792 -14.660 86.660 1.00 54.50 83 MET A CA 1
ATOM 625 C C . MET A 1 94 ? -5.805 -13.344 87.420 1.00 54.99 83 MET A C 1
ATOM 626 O O . MET A 1 94 ? -5.920 -13.318 88.642 1.00 54.25 83 MET A O 1
ATOM 631 N N . GLN A 1 95 ? -5.669 -12.243 86.696 1.00 52.21 84 GLN A N 1
ATOM 632 C CA . GLN A 1 95 ? -5.696 -10.934 87.329 1.00 43.99 84 GLN A CA 1
ATOM 633 C C . GLN A 1 95 ? -6.497 -9.945 86.472 1.00 42.01 84 GLN A C 1
ATOM 634 O O . GLN A 1 95 ? -6.613 -10.128 85.256 1.00 35.90 84 GLN A O 1
ATOM 640 N N . PRO A 1 96 ? -7.059 -8.891 87.105 1.00 38.47 85 PRO A N 1
ATOM 641 C CA . PRO A 1 96 ? -7.843 -7.871 86.393 1.00 35.36 85 PRO A CA 1
ATOM 642 C C . PRO A 1 96 ? -7.003 -7.109 85.399 1.00 37.47 85 PRO A C 1
ATOM 643 O O . PRO A 1 96 ? -5.897 -6.663 85.716 1.00 40.62 85 PRO A O 1
ATOM 647 N N . TRP A 1 97 ? -7.521 -7.008 84.178 1.00 39.49 86 TRP A N 1
ATOM 648 C CA . TRP A 1 97 ? -6.876 -6.299 83.082 1.00 35.37 86 TRP A CA 1
ATOM 649 C C . TRP A 1 97 ? -7.920 -5.327 82.550 1.00 37.42 86 TRP A C 1
ATOM 650 O O . TRP A 1 97 ? -9.116 -5.648 82.515 1.00 31.60 86 TRP A O 1
ATOM 661 N N . PHE A 1 98 ? -7.475 -4.143 82.129 1.00 36.90 87 PHE A N 1
ATOM 662 C CA . PHE A 1 98 ? -8.393 -3.143 81.629 1.00 35.16 87 PHE A CA 1
ATOM 663 C C . PHE A 1 98 ? -7.874 -2.473 80.386 1.00 37.04 87 PHE A C 1
ATOM 664 O O . PHE A 1 98 ? -6.665 -2.527 80.103 1.00 33.95 87 PHE A O 1
ATOM 672 N N . SER A 1 99 ? -8.790 -1.816 79.664 1.00 39.67 88 SER A N 1
ATOM 673 C CA . SER A 1 99 ? -8.465 -1.003 78.468 1.00 44.46 88 SER A CA 1
ATOM 674 C C . SER A 1 99 ? -9.400 0.187 78.397 1.00 50.63 88 SER A C 1
ATOM 675 O O . SER A 1 99 ? -10.453 0.194 79.040 1.00 51.63 88 SER A O 1
ATOM 678 N N . VAL A 1 100 ? -9.033 1.186 77.602 1.00 56.41 89 VAL A N 1
ATOM 679 C CA . VAL A 1 100 ? -9.880 2.367 77.437 1.00 57.83 89 VAL A CA 1
ATOM 680 C C . VAL A 1 100 ? -11.024 2.023 76.488 1.00 60.92 89 VAL A C 1
ATOM 681 O O . VAL A 1 100 ? -12.208 2.204 76.827 1.00 62.30 89 VAL A O 1
ATOM 685 N N . GLY A 1 101 ? -10.674 1.497 75.313 1.00 61.94 90 GLY A N 1
ATOM 686 C CA . GLY A 1 101 ? -11.682 1.118 74.338 1.00 64.37 90 GLY A CA 1
ATOM 687 C C . GLY A 1 101 ? -11.937 -0.376 74.245 1.00 66.76 90 GLY A C 1
ATOM 688 O O . GLY A 1 101 ? -11.105 -1.185 74.629 1.00 67.28 90 GLY A O 1
ATOM 689 N N . SER A 1 102 ? -13.096 -0.737 73.705 1.00 69.26 91 SER A N 1
ATOM 690 C CA . SER A 1 102 ? -13.474 -2.138 73.495 1.00 67.66 91 SER A CA 1
ATOM 691 C C . SER A 1 102 ? -12.654 -2.790 72.377 1.00 64.41 91 SER A C 1
ATOM 692 O O . SER A 1 102 ? -12.611 -4.021 72.244 1.00 65.16 91 SER A O 1
ATOM 695 N N . ALA A 1 103 ? -12.016 -1.948 71.576 1.00 63.02 92 ALA A N 1
ATOM 696 C CA . ALA A 1 103 ? -11.273 -2.413 70.430 1.00 62.69 92 ALA A CA 1
ATOM 697 C C . ALA A 1 103 ? -10.055 -3.151 70.923 1.00 61.94 92 ALA A C 1
ATOM 698 O O . ALA A 1 103 ? -9.734 -4.234 70.421 1.00 64.72 92 ALA A O 1
ATOM 700 N N . THR A 1 104 ? -9.372 -2.557 71.903 1.00 60.48 93 THR A N 1
ATOM 701 C CA . THR A 1 104 ? -8.168 -3.146 72.477 1.00 58.62 93 THR A CA 1
ATOM 702 C C . THR A 1 104 ? -8.605 -4.224 73.473 1.00 58.20 93 THR A C 1
ATOM 703 O O . THR A 1 104 ? -7.945 -5.270 73.639 1.00 55.56 93 THR A O 1
ATOM 707 N N . GLY A 1 105 ? -9.753 -3.980 74.094 1.00 54.29 94 GLY A N 1
ATOM 708 C CA . GLY A 1 105 ? -10.271 -4.882 75.093 1.00 51.78 94 GLY A CA 1
ATOM 709 C C . GLY A 1 105 ? -10.583 -6.266 74.578 1.00 49.36 94 GLY A C 1
ATOM 710 O O . GLY A 1 105 ? -10.328 -7.261 75.282 1.00 43.81 94 GLY A O 1
ATOM 711 N N . GLN A 1 106 ? -11.168 -6.330 73.378 1.00 45.78 95 GLN A N 1
ATOM 712 C CA . GLN A 1 106 ? -11.504 -7.607 72.766 1.00 39.21 95 GLN A CA 1
ATOM 713 C C . GLN A 1 106 ? -10.236 -8.376 72.441 1.00 37.31 95 GLN A C 1
ATOM 714 O O . GLN A 1 106 ? -10.165 -9.591 72.614 1.00 36.64 95 GLN A O 1
ATOM 720 N N . ILE A 1 107 ? -9.207 -7.662 72.021 1.00 35.32 96 ILE A N 1
ATOM 721 C CA . ILE A 1 107 ? -7.954 -8.305 71.691 1.00 37.49 96 ILE A CA 1
ATOM 722 C C . ILE A 1 107 ? -7.451 -9.118 72.876 1.00 41.53 96 ILE A C 1
ATOM 723 O O . ILE A 1 107 ? -7.116 -10.306 72.725 1.00 46.55 96 ILE A O 1
ATOM 728 N N . LEU A 1 108 ? -7.438 -8.490 74.055 1.00 42.77 97 LEU A N 1
ATOM 729 C CA . LEU A 1 108 ? -7.042 -9.143 75.320 1.00 40.74 97 LEU A CA 1
ATOM 730 C C . LEU A 1 108 ? -8.037 -10.239 75.732 1.00 43.53 97 LEU A C 1
ATOM 731 O O . LEU A 1 108 ? -7.646 -11.335 76.180 1.00 35.65 97 LEU A O 1
ATOM 736 N N . LEU A 1 109 ? -9.320 -9.928 75.560 1.00 36.36 98 LEU A N 1
ATOM 737 C CA . LEU A 1 109 ? -10.377 -10.845 75.897 1.00 40.61 98 LEU A CA 1
ATOM 738 C C . LEU A 1 109 ? -10.282 -12.130 75.056 1.00 46.88 98 LEU A C 1
ATOM 739 O O . LEU A 1 109 ? -10.524 -13.223 75.557 1.00 46.54 98 LEU A O 1
ATOM 744 N N . ASP A 1 110 ? -9.904 -11.999 73.793 1.00 49.96 99 ASP A N 1
ATOM 745 C CA . ASP A 1 110 ? -9.762 -13.170 72.936 1.00 54.67 99 ASP A CA 1
ATOM 746 C C . ASP A 1 110 ? -8.699 -14.138 73.431 1.00 54.08 99 ASP A C 1
ATOM 747 O O . ASP A 1 110 ? -8.881 -15.345 73.312 1.00 57.43 99 ASP A O 1
ATOM 752 N N . TYR A 1 111 ? -7.590 -13.618 73.957 1.00 50.06 100 TYR A N 1
ATOM 753 C CA . TYR A 1 111 ? -6.499 -14.494 74.410 1.00 49.16 100 TYR A CA 1
ATOM 754 C C . TYR A 1 111 ? -6.805 -15.125 75.762 1.00 47.94 100 TYR A C 1
ATOM 755 O O . TYR A 1 111 ? -5.996 -15.882 76.299 1.00 47.97 100 TYR A O 1
ATOM 764 N N . GLY A 1 112 ? -7.983 -14.811 76.297 1.00 43.86 101 GLY A N 1
ATOM 765 C CA . GLY A 1 112 ? -8.400 -15.341 77.578 1.00 44.40 101 GLY A CA 1
ATOM 766 C C . GLY A 1 112 ? -8.009 -14.542 78.820 1.00 45.83 101 GLY A C 1
ATOM 767 O O . GLY A 1 112 ? -7.900 -15.095 79.917 1.00 45.51 101 GLY A O 1
ATOM 768 N N . LEU A 1 113 ? -7.786 -13.241 78.664 1.00 44.96 102 LEU A N 1
ATOM 769 C CA . LEU A 1 113 ? -7.480 -12.420 79.818 1.00 41.53 102 LEU A CA 1
ATOM 770 C C . LEU A 1 113 ? -8.774 -11.857 80.404 1.00 42.53 102 LEU A C 1
ATOM 771 O O . LEU A 1 113 ? -9.743 -11.579 79.690 1.00 43.13 102 LEU A O 1
ATOM 776 N N . ASP A 1 114 ? -8.775 -11.688 81.713 1.00 40.23 103 ASP A N 1
ATOM 777 C CA . ASP A 1 114 ? -9.931 -11.204 82.408 1.00 43.00 103 ASP A CA 1
ATOM 778 C C . ASP A 1 114 ? -9.982 -9.683 82.273 1.00 46.59 103 ASP A C 1
ATOM 779 O O . ASP A 1 114 ? -9.892 -8.949 83.258 1.00 50.00 103 ASP A O 1
ATOM 784 N N . ALA A 1 115 ? -10.120 -9.227 81.034 1.00 46.45 104 ALA A N 1
ATOM 785 C CA . ALA A 1 115 ? -10.188 -7.796 80.693 1.00 48.40 104 ALA A CA 1
ATOM 786 C C . ALA A 1 115 ? -11.600 -7.218 80.716 1.00 47.95 104 ALA A C 1
ATOM 787 O O . ALA A 1 115 ? -12.569 -7.914 80.488 1.00 50.10 104 ALA A O 1
ATOM 789 N N . SER A 1 116 ? -11.687 -5.922 80.996 1.00 49.54 105 SER A N 1
ATOM 790 C CA . SER A 1 116 ? -12.935 -5.183 81.018 1.00 46.98 105 SER A CA 1
ATOM 791 C C . SER A 1 116 ? -12.613 -3.749 80.613 1.00 49.12 105 SER A C 1
ATOM 792 O O . SER A 1 116 ? -11.449 -3.344 80.588 1.00 43.98 105 SER A O 1
ATOM 795 N N . TRP A 1 117 ? -13.644 -2.979 80.294 1.00 51.74 106 TRP A N 1
ATOM 796 C CA . TRP A 1 117 ? -13.450 -1.609 79.873 1.00 57.11 106 TRP A CA 1
ATOM 797 C C . TRP A 1 117 ? -14.762 -0.857 80.072 1.00 59.50 106 TRP A C 1
ATOM 798 O O . TRP A 1 117 ? -15.803 -1.485 80.216 1.00 62.38 106 TRP A O 1
ATOM 809 N N . PRO A 1 118 ? -14.718 0.495 80.099 1.00 61.93 107 PRO A N 1
ATOM 810 C CA . PRO A 1 118 ? -15.898 1.366 80.238 1.00 60.94 107 PRO A CA 1
ATOM 811 C C . PRO A 1 118 ? -16.975 1.109 79.184 1.00 61.74 107 PRO A C 1
ATOM 812 O O . PRO A 1 118 ? -18.150 1.425 79.408 1.00 63.64 107 PRO A O 1
ATOM 816 N N . ALA A 1 126 ? -15.200 7.354 82.775 1.00 52.01 115 ALA A N 1
ATOM 817 C CA . ALA A 1 126 ? -13.737 7.217 82.854 1.00 52.64 115 ALA A CA 1
ATOM 818 C C . ALA A 1 126 ? -13.345 5.810 83.281 1.00 52.54 115 ALA A C 1
ATOM 819 O O . ALA A 1 126 ? -14.106 5.118 83.941 1.00 50.47 115 ALA A O 1
ATOM 821 N N . LEU A 1 127 ? -12.138 5.402 82.910 1.00 53.22 116 LEU A N 1
ATOM 822 C CA . LEU A 1 127 ? -11.626 4.104 83.296 1.00 50.72 116 LEU A CA 1
ATOM 823 C C . LEU A 1 127 ? -11.432 4.145 84.792 1.00 51.84 116 LEU A C 1
ATOM 824 O O . LEU A 1 127 ? -11.680 3.175 85.507 1.00 53.14 116 LEU A O 1
ATOM 829 N N . LEU A 1 128 ? -11.011 5.307 85.256 1.00 58.16 117 LEU A N 1
ATOM 830 C CA . LEU A 1 128 ? -10.733 5.556 86.664 1.00 60.93 117 LEU A CA 1
ATOM 831 C C . LEU A 1 128 ? -11.928 5.255 87.543 1.00 62.01 117 LEU A C 1
ATOM 832 O O . LEU A 1 128 ? -11.771 4.860 88.700 1.00 61.80 117 LEU A O 1
ATOM 837 N N . ASP A 1 129 ? -13.124 5.442 86.994 1.00 63.16 118 ASP A N 1
ATOM 838 C CA . ASP A 1 129 ? -14.354 5.173 87.744 1.00 65.71 118 ASP A CA 1
ATOM 839 C C . ASP A 1 129 ? -14.908 3.755 87.575 1.00 65.37 118 ASP A C 1
ATOM 840 O O . ASP A 1 129 ? -15.927 3.421 88.166 1.00 69.03 118 ASP A O 1
ATOM 845 N N . HIS A 1 130 ? -14.254 2.927 86.770 1.00 60.53 119 HIS A N 1
ATOM 846 C CA . HIS A 1 130 ? -14.734 1.584 86.519 1.00 56.98 119 HIS A CA 1
ATOM 847 C C . HIS A 1 130 ? -14.649 0.767 87.807 1.00 55.24 119 HIS A C 1
ATOM 848 O O . HIS A 1 130 ? -13.560 0.510 88.298 1.00 61.43 119 HIS A O 1
ATOM 855 N N . PRO A 1 131 ? -15.801 0.347 88.364 1.00 56.50 120 PRO A N 1
ATOM 856 C CA . PRO A 1 131 ? -15.900 -0.369 89.655 1.00 56.27 120 PRO A CA 1
ATOM 857 C C . PRO A 1 131 ? -14.911 -1.522 89.736 1.00 56.46 120 PRO A C 1
ATOM 858 O O . PRO A 1 131 ? -14.169 -1.691 90.711 1.00 54.23 120 PRO A O 1
ATOM 862 N N . ARG A 1 132 ? -14.919 -2.314 88.684 1.00 55.41 121 ARG A N 1
ATOM 863 C CA . ARG A 1 132 ? -14.044 -3.445 88.568 1.00 55.28 121 ARG A CA 1
ATOM 864 C C . ARG A 1 132 ? -12.629 -2.986 88.928 1.00 55.91 121 ARG A C 1
ATOM 865 O O . ARG A 1 132 ? -11.933 -3.635 89.708 1.00 57.22 121 ARG A O 1
ATOM 873 N N . LEU A 1 133 ? -12.220 -1.849 88.365 1.00 52.83 122 LEU A N 1
ATOM 874 C CA . LEU A 1 133 ? -10.893 -1.305 88.588 1.00 49.32 122 LEU A CA 1
ATOM 875 C C . LEU A 1 133 ? -10.729 -0.777 90.005 1.00 53.47 122 LEU A C 1
ATOM 876 O O . LEU A 1 133 ? -9.705 -1.002 90.640 1.00 55.62 122 LEU A O 1
ATOM 881 N N . LYS A 1 134 ? -11.734 -0.073 90.509 1.00 53.93 123 LYS A N 1
ATOM 882 C CA . LYS A 1 134 ? -11.662 0.430 91.873 1.00 56.28 123 LYS A CA 1
ATOM 883 C C . LYS A 1 134 ? -11.396 -0.676 92.884 1.00 57.54 123 LYS A C 1
ATOM 884 O O . LYS A 1 134 ? -10.610 -0.479 93.785 1.00 57.54 123 LYS A O 1
ATOM 890 N N . GLN A 1 135 ? -12.042 -1.835 92.728 1.00 59.70 124 GLN A N 1
ATOM 891 C CA . GLN A 1 135 ? -11.870 -2.961 93.658 1.00 59.19 124 GLN A CA 1
ATOM 892 C C . GLN A 1 135 ? -10.444 -3.503 93.692 1.00 58.20 124 GLN A C 1
ATOM 893 O O . GLN A 1 135 ? -9.905 -3.799 94.757 1.00 61.54 124 GLN A O 1
ATOM 899 N N . ALA A 1 136 ? -9.837 -3.650 92.525 1.00 53.24 125 ALA A N 1
ATOM 900 C CA . ALA A 1 136 ? -8.500 -4.174 92.458 1.00 50.21 125 ALA A CA 1
ATOM 901 C C . ALA A 1 136 ? -7.496 -3.166 93.041 1.00 53.49 125 ALA A C 1
ATOM 902 O O . ALA A 1 136 ? -6.395 -3.531 93.444 1.00 54.31 125 ALA A O 1
ATOM 904 N N . ILE A 1 137 ? -7.907 -1.903 93.085 1.00 54.03 126 ILE A N 1
ATOM 905 C CA . ILE A 1 137 ? -7.110 -0.771 93.548 1.00 50.21 126 ILE A CA 1
ATOM 906 C C . ILE A 1 137 ? -7.421 -0.453 95.009 1.00 51.37 126 ILE A C 1
ATOM 907 O O . ILE A 1 137 ? -6.731 0.325 95.626 1.00 53.62 126 ILE A O 1
ATOM 912 N N . ALA A 1 138 ? -8.509 -1.005 95.525 1.00 55.81 127 ALA A N 1
ATOM 913 C CA . ALA A 1 138 ? -9.037 -0.651 96.824 1.00 57.43 127 ALA A CA 1
ATOM 914 C C . ALA A 1 138 ? -8.348 -1.375 97.959 1.00 61.76 127 ALA A C 1
ATOM 915 O O . ALA A 1 138 ? -8.946 -2.204 98.659 1.00 69.59 127 ALA A O 1
ATOM 917 N N . VAL A 1 139 ? -7.072 -1.100 98.121 1.00 56.36 128 VAL A N 1
ATOM 918 C CA . VAL A 1 139 ? -6.279 -1.695 99.162 1.00 57.43 128 VAL A CA 1
ATOM 919 C C . VAL A 1 139 ? -5.208 -0.637 99.317 1.00 60.51 128 VAL A C 1
ATOM 920 O O . VAL A 1 139 ? -5.183 0.324 98.542 1.00 69.04 128 VAL A O 1
ATOM 924 N N . PRO A 1 140 ? -4.402 -0.719 100.375 1.00 59.08 129 PRO A N 1
ATOM 925 C CA . PRO A 1 140 ? -3.305 0.243 100.468 1.00 55.78 129 PRO A CA 1
ATOM 926 C C . PRO A 1 140 ? -2.052 -0.509 100.036 1.00 50.97 129 PRO A C 1
ATOM 927 O O . PRO A 1 140 ? -1.822 -1.641 100.474 1.00 53.89 129 PRO A O 1
ATOM 931 N N . GLY A 1 141 ? -1.251 0.096 99.183 1.00 47.03 130 GLY A N 1
ATOM 932 C CA . GLY A 1 141 ? -0.043 -0.552 98.729 1.00 43.86 130 GLY A CA 1
ATOM 933 C C . GLY A 1 141 ? -0.187 -1.219 97.378 1.00 40.82 130 GLY A C 1
ATOM 934 O O . GLY A 1 141 ? 0.801 -1.705 96.823 1.00 38.91 130 GLY A O 1
ATOM 935 N N . SER A 1 142 ? -1.400 -1.256 96.849 1.00 32.98 131 SER A N 1
ATOM 936 C CA . SER A 1 142 ? -1.615 -1.870 95.557 1.00 37.66 131 SER A CA 1
ATOM 937 C C . SER A 1 142 ? -1.031 -1.000 94.402 1.00 37.45 131 SER A C 1
ATOM 938 O O . SER A 1 142 ? -0.991 0.248 94.487 1.00 38.11 131 SER A O 1
ATOM 941 N N . ARG A 1 143 ? -0.506 -1.668 93.376 1.00 31.33 132 ARG A N 1
ATOM 942 C CA . ARG A 1 143 ? 0.120 -1.004 92.251 1.00 31.78 132 ARG A CA 1
ATOM 943 C C . ARG A 1 143 ? -0.530 -1.445 90.940 1.00 26.49 132 ARG A C 1
ATOM 944 O O . ARG A 1 143 ? -1.169 -2.467 90.873 1.00 31.76 132 ARG A O 1
ATOM 952 N N . VAL A 1 144 ? -0.372 -0.654 89.893 1.00 24.09 133 VAL A N 1
ATOM 953 C CA . VAL A 1 144 ? -0.921 -1.031 88.603 1.00 28.41 133 VAL A CA 1
ATOM 954 C C . VAL A 1 144 ? 0.161 -0.946 87.552 1.00 26.10 133 VAL A C 1
ATOM 955 O O . VAL A 1 144 ? 1.055 -0.114 87.650 1.00 30.04 133 VAL A O 1
ATOM 959 N N . LEU A 1 145 ? 0.107 -1.835 86.570 1.00 28.09 134 LEU A N 1
ATOM 960 C CA . LEU A 1 145 ? 1.130 -1.848 85.527 1.00 29.60 134 LEU A CA 1
ATOM 961 C C . LEU A 1 145 ? 0.471 -1.372 84.278 1.00 31.22 134 LEU A C 1
ATOM 962 O O . LEU A 1 145 ? -0.635 -1.817 83.956 1.00 39.69 134 LEU A O 1
ATOM 967 N N . ILE A 1 146 ? 1.119 -0.449 83.584 1.00 33.91 135 ILE A N 1
ATOM 968 C CA . ILE A 1 146 ? 0.523 0.128 82.370 1.00 30.73 135 ILE A CA 1
ATOM 969 C C . ILE A 1 146 ? 1.422 -0.236 81.212 1.00 27.81 135 ILE A C 1
ATOM 970 O O . ILE A 1 146 ? 2.641 0.079 81.204 1.00 30.02 135 ILE A O 1
ATOM 975 N N . MET A 1 147 ? 0.843 -0.936 80.247 1.00 25.43 136 MET A N 1
ATOM 976 C CA . MET A 1 147 ? 1.611 -1.337 79.067 1.00 28.29 136 MET A CA 1
ATOM 977 C C . MET A 1 147 ? 1.283 -0.367 77.940 1.00 30.76 136 MET A C 1
ATOM 978 O O . MET A 1 147 ? 0.108 -0.141 77.597 1.00 28.14 136 MET A O 1
ATOM 983 N N . ARG A 1 148 ? 2.325 0.239 77.384 1.00 34.12 137 ARG A N 1
ATOM 984 C CA . ARG A 1 148 ? 2.126 1.211 76.342 1.00 36.65 137 ARG A CA 1
ATOM 985 C C . ARG A 1 148 ? 3.382 1.430 75.511 1.00 43.51 137 ARG A C 1
ATOM 986 O O . ARG A 1 148 ? 4.307 0.607 75.530 1.00 41.96 137 ARG A O 1
ATOM 994 N N . GLY A 1 149 ? 3.392 2.561 74.793 1.00 48.73 138 GLY A N 1
ATOM 995 C CA . GLY A 1 149 ? 4.509 2.966 73.954 1.00 50.54 138 GLY A CA 1
ATOM 996 C C . GLY A 1 149 ? 5.701 3.466 74.731 1.00 50.66 138 GLY A C 1
ATOM 997 O O . GLY A 1 149 ? 5.740 3.390 75.951 1.00 47.84 138 GLY A O 1
ATOM 998 N N . ASN A 1 150 ? 6.674 3.996 73.996 1.00 56.82 139 ASN A N 1
ATOM 999 C CA . ASN A 1 150 ? 7.900 4.521 74.569 1.00 60.20 139 ASN A CA 1
ATOM 1000 C C . ASN A 1 150 ? 7.622 5.791 75.351 1.00 61.99 139 ASN A C 1
ATOM 1001 O O . ASN A 1 150 ? 8.462 6.267 76.120 1.00 63.21 139 ASN A O 1
ATOM 1006 N N . GLU A 1 151 ? 6.424 6.330 75.150 1.00 62.87 140 GLU A N 1
ATOM 1007 C CA . GLU A 1 151 ? 5.987 7.564 75.794 1.00 62.19 140 GLU A CA 1
ATOM 1008 C C . GLU A 1 151 ? 4.479 7.645 75.557 1.00 60.97 140 GLU A C 1
ATOM 1009 O O . GLU A 1 151 ? 3.959 6.999 74.641 1.00 58.27 140 GLU A O 1
ATOM 1015 N N . GLY A 1 152 ? 3.777 8.425 76.369 1.00 61.87 141 GLY A N 1
ATOM 1016 C CA . GLY A 1 152 ? 2.342 8.552 76.197 1.00 59.56 141 GLY A CA 1
ATOM 1017 C C . GLY A 1 152 ? 1.733 9.568 77.142 1.00 60.52 141 GLY A C 1
ATOM 1018 O O . GLY A 1 152 ? 2.449 10.315 77.817 1.00 55.66 141 GLY A O 1
ATOM 1019 N N . ARG A 1 153 ? 0.403 9.593 77.175 1.00 57.80 142 ARG A N 1
ATOM 1020 C CA . ARG A 1 153 ? -0.322 10.478 78.061 1.00 57.78 142 ARG A CA 1
ATOM 1021 C C . ARG A 1 153 ? -0.038 10.079 79.500 1.00 55.25 142 ARG A C 1
ATOM 1022 O O . ARG A 1 153 ? -0.069 8.894 79.844 1.00 55.41 142 ARG A O 1
ATOM 1030 N N . GLU A 1 154 ? 0.200 11.069 80.350 1.00 51.20 143 GLU A N 1
ATOM 1031 C CA . GLU A 1 154 ? 0.503 10.795 81.759 1.00 47.12 143 GLU A CA 1
ATOM 1032 C C . GLU A 1 154 ? -0.715 10.954 82.665 1.00 39.80 143 GLU A C 1
ATOM 1033 O O . GLU A 1 154 ? -0.645 10.737 83.869 1.00 40.01 143 GLU A O 1
ATOM 1039 N N . LEU A 1 155 ? -1.842 11.316 82.066 1.00 35.35 144 LEU A N 1
ATOM 1040 C CA . LEU A 1 155 ? -3.051 11.595 82.827 1.00 31.61 144 LEU A CA 1
ATOM 1041 C C . LEU A 1 155 ? -3.486 10.449 83.736 1.00 30.99 144 LEU A C 1
ATOM 1042 O O . LEU A 1 155 ? -3.663 10.645 84.956 1.00 36.99 144 LEU A O 1
ATOM 1047 N N . LEU A 1 156 ? -3.652 9.272 83.148 1.00 30.04 145 LEU A N 1
ATOM 1048 C CA . LEU A 1 156 ? -4.081 8.101 83.902 1.00 34.80 145 LEU A CA 1
ATOM 1049 C C . LEU A 1 156 ? -3.185 7.749 85.088 1.00 33.89 145 LEU A C 1
ATOM 1050 O O . LEU A 1 156 ? -3.668 7.596 86.214 1.00 32.86 145 LEU A O 1
ATOM 1055 N N . ALA A 1 157 ? -1.882 7.648 84.825 1.00 31.42 146 ALA A N 1
ATOM 1056 C CA . ALA A 1 157 ? -0.910 7.389 85.858 1.00 32.75 146 ALA A CA 1
ATOM 1057 C C . ALA A 1 157 ? -0.955 8.449 86.962 1.00 28.82 146 ALA A C 1
ATOM 1058 O O . ALA A 1 157 ? -0.894 8.115 88.162 1.00 30.97 146 ALA A O 1
ATOM 1060 N N . GLU A 1 158 ? -1.077 9.709 86.566 1.00 30.40 147 GLU A N 1
ATOM 1061 C CA . GLU A 1 158 ? -1.101 10.825 87.533 1.00 32.82 147 GLU A CA 1
ATOM 1062 C C . GLU A 1 158 ? -2.365 10.788 88.367 1.00 30.09 147 GLU A C 1
ATOM 1063 O O . GLU A 1 158 ? -2.330 11.011 89.590 1.00 30.41 147 GLU A O 1
ATOM 1069 N N . GLN A 1 159 ? -3.470 10.437 87.730 1.00 28.28 148 GLN A N 1
ATOM 1070 C CA . GLN A 1 159 ? -4.730 10.275 88.477 1.00 28.61 148 GLN A CA 1
ATOM 1071 C C . GLN A 1 159 ? -4.614 9.099 89.488 1.00 28.85 148 GLN A C 1
ATOM 1072 O O . GLN A 1 159 ? -4.976 9.222 90.652 1.00 25.25 148 GLN A O 1
ATOM 1078 N N . LEU A 1 160 ? -4.069 7.974 89.038 1.00 26.52 149 LEU A N 1
ATOM 1079 C CA . LEU A 1 160 ? -3.863 6.860 89.906 1.00 28.74 149 LEU A CA 1
ATOM 1080 C C . LEU A 1 160 ? -2.928 7.217 91.097 1.00 30.33 149 LEU A C 1
ATOM 1081 O O . LEU A 1 160 ? -3.284 6.977 92.256 1.00 28.22 149 LEU A O 1
ATOM 1086 N N . ARG A 1 161 ? -1.748 7.781 90.817 1.00 25.20 150 ARG A N 1
ATOM 1087 C CA . ARG A 1 161 ? -0.831 8.126 91.880 1.00 24.54 150 ARG A CA 1
ATOM 1088 C C . ARG A 1 161 ? -1.462 9.098 92.870 1.00 27.41 150 ARG A C 1
ATOM 1089 O O . ARG A 1 161 ? -1.296 8.965 94.074 1.00 25.03 150 ARG A O 1
ATOM 1097 N N . GLU A 1 162 ? -2.207 10.077 92.360 1.00 29.42 151 GLU A N 1
ATOM 1098 C CA . GLU A 1 162 ? -2.883 11.025 93.238 1.00 28.72 151 GLU A CA 1
ATOM 1099 C C . GLU A 1 162 ? -3.735 10.315 94.283 1.00 27.28 151 GLU A C 1
ATOM 1100 O O . GLU A 1 162 ? -3.836 10.786 95.416 1.00 30.53 151 GLU A O 1
ATOM 1106 N N . ARG A 1 163 ? -4.386 9.214 93.905 1.00 31.44 152 ARG A N 1
ATOM 1107 C CA . ARG A 1 163 ? -5.271 8.527 94.852 1.00 36.98 152 ARG A CA 1
ATOM 1108 C C . ARG A 1 163 ? -4.521 7.436 95.628 1.00 36.00 152 ARG A C 1
ATOM 1109 O O . ARG A 1 163 ? -5.134 6.593 96.280 1.00 33.76 152 ARG A O 1
ATOM 1117 N N . GLY A 1 164 ? -3.189 7.468 95.535 1.00 33.46 153 GLY A N 1
ATOM 1118 C CA . GLY A 1 164 ? -2.352 6.587 96.335 1.00 31.31 153 GLY A CA 1
ATOM 1119 C C . GLY A 1 164 ? -2.084 5.229 95.737 1.00 31.24 153 GLY A C 1
ATOM 1120 O O . GLY A 1 164 ? -1.760 4.286 96.446 1.00 29.02 153 GLY A O 1
ATOM 1121 N N . VAL A 1 165 ? -2.206 5.140 94.429 1.00 29.03 154 VAL A N 1
ATOM 1122 C CA . VAL A 1 165 ? -1.950 3.893 93.746 1.00 28.87 154 VAL A CA 1
ATOM 1123 C C . VAL A 1 165 ? -0.647 4.014 92.944 1.00 32.61 154 VAL A C 1
ATOM 1124 O O . VAL A 1 165 ? -0.474 4.921 92.133 1.00 33.30 154 VAL A O 1
ATOM 1128 N N . GLY A 1 166 ? 0.275 3.098 93.199 1.00 33.81 155 GLY A N 1
ATOM 1129 C CA . GLY A 1 166 ? 1.524 3.112 92.486 1.00 29.23 155 GLY A CA 1
ATOM 1130 C C . GLY A 1 166 ? 1.293 2.670 91.052 1.00 31.73 155 GLY A C 1
ATOM 1131 O O . GLY A 1 166 ? 0.417 1.836 90.766 1.00 27.98 155 GLY A O 1
ATOM 1132 N N . VAL A 1 167 ? 2.082 3.235 90.148 1.00 30.39 156 VAL A N 1
ATOM 1133 C CA . VAL A 1 167 ? 1.967 2.944 88.737 1.00 28.85 156 VAL A CA 1
ATOM 1134 C C . VAL A 1 167 ? 3.360 2.826 88.113 1.00 33.79 156 VAL A C 1
ATOM 1135 O O . VAL A 1 167 ? 4.231 3.705 88.306 1.00 30.82 156 VAL A O 1
ATOM 1139 N N . ASP A 1 168 ? 3.566 1.738 87.368 1.00 33.29 157 ASP A N 1
ATOM 1140 C CA . ASP A 1 168 ? 4.808 1.508 86.626 1.00 36.06 157 ASP A CA 1
ATOM 1141 C C . ASP A 1 168 ? 4.486 1.294 85.149 1.00 35.93 157 ASP A C 1
ATOM 1142 O O . ASP A 1 168 ? 3.351 0.935 84.781 1.00 34.85 157 ASP A O 1
ATOM 1147 N N . TYR A 1 169 ? 5.475 1.494 84.295 1.00 35.26 158 TYR A N 1
ATOM 1148 C CA . TYR A 1 169 ? 5.244 1.371 82.869 1.00 38.44 158 TYR A CA 1
ATOM 1149 C C . TYR A 1 169 ? 6.032 0.238 82.304 1.00 41.53 158 TYR A C 1
ATOM 1150 O O . TYR A 1 169 ? 7.089 -0.108 82.811 1.00 44.61 158 TYR A O 1
ATOM 1159 N N . LEU A 1 170 ? 5.503 -0.340 81.235 1.00 43.47 159 LEU A N 1
ATOM 1160 C CA . LEU A 1 170 ? 6.169 -1.410 80.520 1.00 39.81 159 LEU A CA 1
ATOM 1161 C C . LEU A 1 170 ? 6.068 -1.027 79.055 1.00 40.32 159 LEU A C 1
ATOM 1162 O O . LEU A 1 170 ? 5.090 -1.354 78.387 1.00 45.41 159 LEU A O 1
ATOM 1167 N N . PRO A 1 171 ? 7.049 -0.278 78.552 1.00 43.53 160 PRO A N 1
ATOM 1168 C CA . PRO A 1 171 ? 7.037 0.144 77.153 1.00 42.22 160 PRO A CA 1
ATOM 1169 C C . PRO A 1 171 ? 7.258 -1.051 76.204 1.00 41.37 160 PRO A C 1
ATOM 1170 O O . PRO A 1 171 ? 8.329 -1.647 76.157 1.00 41.07 160 PRO A O 1
ATOM 1174 N N . LEU A 1 172 ? 6.235 -1.397 75.450 1.00 41.61 161 LEU A N 1
ATOM 1175 C CA . LEU A 1 172 ? 6.315 -2.515 74.507 1.00 45.85 161 LEU A CA 1
ATOM 1176 C C . LEU A 1 172 ? 6.724 -2.154 73.070 1.00 49.19 161 LEU A C 1
ATOM 1177 O O . LEU A 1 172 ? 6.920 -3.029 72.232 1.00 51.75 161 LEU A O 1
ATOM 1182 N N . TYR A 1 173 ? 6.828 -0.864 72.780 1.00 52.97 162 TYR A N 1
ATOM 1183 C CA . TYR A 1 173 ? 7.185 -0.418 71.437 1.00 55.55 162 TYR A CA 1
ATOM 1184 C C . TYR A 1 173 ? 7.505 1.072 71.374 1.00 58.81 162 TYR A C 1
ATOM 1185 O O . TYR A 1 173 ? 7.402 1.800 72.374 1.00 56.57 162 TYR A O 1
ATOM 1194 N N . ARG A 1 174 ? 7.889 1.507 70.181 1.00 59.08 163 ARG A N 1
ATOM 1195 C CA . ARG A 1 174 ? 8.313 2.870 69.943 1.00 64.53 163 ARG A CA 1
ATOM 1196 C C . ARG A 1 174 ? 7.683 3.341 68.643 1.00 66.90 163 ARG A C 1
ATOM 1197 O O . ARG A 1 174 ? 7.293 2.514 67.777 1.00 64.77 163 ARG A O 1
ATOM 1205 N N . ARG A 1 175 ? 7.578 4.666 68.505 1.00 67.74 164 ARG A N 1
ATOM 1206 C CA . ARG A 1 175 ? 7.031 5.262 67.293 1.00 71.47 164 ARG A CA 1
ATOM 1207 C C . ARG A 1 175 ? 7.992 6.260 66.649 1.00 73.26 164 ARG A C 1
ATOM 1208 O O . ARG A 1 175 ? 8.631 7.067 67.339 1.00 73.00 164 ARG A O 1
ATOM 1216 N N . TYR A 1 176 ? 8.106 6.167 65.324 1.00 73.74 165 TYR A N 1
ATOM 1217 C CA . TYR A 1 176 ? 9.012 7.017 64.570 1.00 72.83 165 TYR A CA 1
ATOM 1218 C C . TYR A 1 176 ? 8.346 7.593 63.311 1.00 71.59 165 TYR A C 1
ATOM 1219 O O . TYR A 1 176 ? 7.217 7.218 62.948 1.00 67.51 165 TYR A O 1
ATOM 1228 N N . LEU A 1 177 ? 9.075 8.506 62.662 1.00 73.79 166 LEU A N 1
ATOM 1229 C CA . LEU A 1 177 ? 8.648 9.185 61.437 1.00 72.59 166 LEU A CA 1
ATOM 1230 C C . LEU A 1 177 ? 9.280 8.543 60.219 1.00 71.46 166 LEU A C 1
ATOM 1231 O O . LEU A 1 177 ? 10.468 8.756 59.961 1.00 67.90 166 LEU A O 1
ATOM 1236 N N . PRO A 1 178 ? 8.490 7.767 59.454 1.00 69.92 167 PRO A N 1
ATOM 1237 C CA . PRO A 1 178 ? 8.978 7.104 58.260 1.00 69.71 167 PRO A CA 1
ATOM 1238 C C . PRO A 1 178 ? 9.894 8.020 57.457 1.00 70.94 167 PRO A C 1
ATOM 1239 O O . PRO A 1 178 ? 9.729 9.237 57.462 1.00 72.58 167 PRO A O 1
ATOM 1243 N N . GLN A 1 179 ? 10.875 7.430 56.790 1.00 73.84 168 GLN A N 1
ATOM 1244 C CA . GLN A 1 179 ? 11.828 8.198 56.004 1.00 76.72 168 GLN A CA 1
ATOM 1245 C C . GLN A 1 179 ? 11.193 8.766 54.728 1.00 76.89 168 GLN A C 1
ATOM 1246 O O . GLN A 1 179 ? 10.873 8.012 53.795 1.00 66.97 168 GLN A O 1
ATOM 1252 N N . HIS A 1 180 ? 11.011 10.095 54.717 1.00 78.56 169 HIS A N 1
ATOM 1253 C CA . HIS A 1 180 ? 10.419 10.827 53.583 1.00 78.32 169 HIS A CA 1
ATOM 1254 C C . HIS A 1 180 ? 11.339 11.883 52.989 1.00 78.88 169 HIS A C 1
ATOM 1255 O O . HIS A 1 180 ? 12.031 12.611 53.713 1.00 77.58 169 HIS A O 1
ATOM 1262 N N . ALA A 1 181 ? 11.320 11.972 51.662 1.00 78.29 170 ALA A N 1
ATOM 1263 C CA . ALA A 1 181 ? 12.094 12.981 50.952 1.00 79.97 170 ALA A CA 1
ATOM 1264 C C . ALA A 1 181 ? 11.608 14.372 51.373 1.00 79.90 170 ALA A C 1
ATOM 1265 O O . ALA A 1 181 ? 10.399 14.603 51.471 1.00 82.05 170 ALA A O 1
ATOM 1267 N N . PRO A 1 182 ? 12.546 15.301 51.644 1.00 78.68 171 PRO A N 1
ATOM 1268 C CA . PRO A 1 182 ? 12.196 16.656 52.081 1.00 76.29 171 PRO A CA 1
ATOM 1269 C C . PRO A 1 182 ? 11.233 17.362 51.144 1.00 74.41 171 PRO A C 1
ATOM 1270 O O . PRO A 1 182 ? 11.325 17.240 49.917 1.00 73.23 171 PRO A O 1
ATOM 1274 N N . GLY A 1 183 ? 10.302 18.095 51.733 1.00 71.58 172 GLY A N 1
ATOM 1275 C CA . GLY A 1 183 ? 9.326 18.816 50.941 1.00 70.04 172 GLY A CA 1
ATOM 1276 C C . GLY A 1 183 ? 8.201 17.989 50.332 1.00 68.39 172 GLY A C 1
ATOM 1277 O O . GLY A 1 183 ? 7.289 18.565 49.725 1.00 67.95 172 GLY A O 1
ATOM 1278 N N . THR A 1 184 ? 8.242 16.660 50.486 1.00 67.61 173 THR A N 1
ATOM 1279 C CA . THR A 1 184 ? 7.217 15.791 49.875 1.00 65.73 173 THR A CA 1
ATOM 1280 C C . THR A 1 184 ? 5.821 16.011 50.449 1.00 64.75 173 THR A C 1
ATOM 1281 O O . THR A 1 184 ? 4.851 15.438 49.950 1.00 63.23 173 THR A O 1
ATOM 1285 N N . LEU A 1 185 ? 5.723 16.842 51.491 1.00 62.54 174 LEU A N 1
ATOM 1286 C CA . LEU A 1 185 ? 4.436 17.145 52.125 1.00 58.34 174 LEU A CA 1
ATOM 1287 C C . LEU A 1 185 ? 3.696 18.223 51.343 1.00 54.98 174 LEU A C 1
ATOM 1288 O O . LEU A 1 185 ? 2.526 18.066 51.015 1.00 50.94 174 LEU A O 1
ATOM 1293 N N . LEU A 1 186 ? 4.389 19.315 51.050 1.00 53.60 175 LEU A N 1
ATOM 1294 C CA . LEU A 1 186 ? 3.812 20.376 50.255 1.00 57.66 175 LEU A CA 1
ATOM 1295 C C . LEU A 1 186 ? 3.507 19.886 48.828 1.00 59.67 175 LEU A C 1
ATOM 1296 O O . LEU A 1 186 ? 2.409 20.109 48.300 1.00 60.94 175 LEU A O 1
ATOM 1301 N N . GLN A 1 187 ? 4.468 19.205 48.207 1.00 59.85 176 GLN A N 1
ATOM 1302 C CA . GLN A 1 187 ? 4.281 18.780 46.825 1.00 61.75 176 GLN A CA 1
ATOM 1303 C C . GLN A 1 187 ? 3.198 17.718 46.775 1.00 61.03 176 GLN A C 1
ATOM 1304 O O . GLN A 1 187 ? 2.563 17.504 45.734 1.00 60.14 176 GLN A O 1
ATOM 1310 N N . ARG A 1 188 ? 2.982 17.054 47.906 1.00 57.56 177 ARG A N 1
ATOM 1311 C CA . ARG A 1 188 ? 1.956 16.034 47.960 1.00 53.57 177 ARG A CA 1
ATOM 1312 C C . ARG A 1 188 ? 0.581 16.671 48.035 1.00 50.57 177 ARG A C 1
ATOM 1313 O O . ARG A 1 188 ? -0.371 16.179 47.448 1.00 51.11 177 ARG A O 1
ATOM 1321 N N . VAL A 1 189 ? 0.491 17.780 48.745 1.00 44.92 178 VAL A N 1
ATOM 1322 C CA . VAL A 1 189 ? -0.772 18.491 48.897 1.00 45.87 178 VAL A CA 1
ATOM 1323 C C . VAL A 1 189 ? -1.158 19.203 47.603 1.00 46.07 178 VAL A C 1
ATOM 1324 O O . VAL A 1 189 ? -2.346 19.353 47.306 1.00 42.66 178 VAL A O 1
ATOM 1328 N N . GLU A 1 190 ? -0.150 19.629 46.841 1.00 49.54 179 GLU A N 1
ATOM 1329 C CA . GLU A 1 190 ? -0.352 20.365 45.583 1.00 54.27 179 GLU A CA 1
ATOM 1330 C C . GLU A 1 190 ? -0.769 19.490 44.416 1.00 53.73 179 GLU A C 1
ATOM 1331 O O . GLU A 1 190 ? -1.874 19.623 43.905 1.00 56.22 179 GLU A O 1
ATOM 1337 N N . VAL A 1 191 ? 0.119 18.587 44.013 1.00 55.11 180 VAL A N 1
ATOM 1338 C CA . VAL A 1 191 ? -0.146 17.615 42.948 1.00 52.42 180 VAL A CA 1
ATOM 1339 C C . VAL A 1 191 ? -1.411 16.786 43.180 1.00 53.26 180 VAL A C 1
ATOM 1340 O O . VAL A 1 191 ? -2.075 16.396 42.211 1.00 55.83 180 VAL A O 1
ATOM 1344 N N . GLU A 1 192 ? -1.739 16.491 44.436 1.00 50.03 181 GLU A N 1
ATOM 1345 C CA . GLU A 1 192 ? -2.943 15.709 44.717 1.00 50.79 181 GLU A CA 1
ATOM 1346 C C . GLU A 1 192 ? -4.167 16.591 44.958 1.00 51.59 181 GLU A C 1
ATOM 1347 O O . GLU A 1 192 ? -5.293 16.090 45.076 1.00 47.20 181 GLU A O 1
ATOM 1353 N N . ARG A 1 193 ? -3.939 17.897 45.037 1.00 50.08 182 ARG A N 1
ATOM 1354 C CA . ARG A 1 193 ? -5.024 18.868 45.163 1.00 50.93 182 ARG A CA 1
ATOM 1355 C C . ARG A 1 193 ? -5.744 18.770 46.482 1.00 49.16 182 ARG A C 1
ATOM 1356 O O . ARG A 1 193 ? -6.941 19.015 46.536 1.00 52.02 182 ARG A O 1
ATOM 1364 N N . LEU A 1 194 ? -5.031 18.393 47.542 1.00 50.04 183 LEU A N 1
ATOM 1365 C CA . LEU A 1 194 ? -5.669 18.163 48.843 1.00 44.43 183 LEU A CA 1
ATOM 1366 C C . LEU A 1 194 ? -6.090 19.472 49.466 1.00 45.68 183 LEU A C 1
ATOM 1367 O O . LEU A 1 194 ? -5.313 20.420 49.508 1.00 46.75 183 LEU A O 1
ATOM 1372 N N . ASN A 1 195 ? -7.315 19.517 49.965 1.00 38.28 184 ASN A N 1
ATOM 1373 C CA . ASN A 1 195 ? -7.817 20.714 50.641 1.00 43.73 184 ASN A CA 1
ATOM 1374 C C . ASN A 1 195 ? -8.218 20.405 52.106 1.00 42.44 184 ASN A C 1
ATOM 1375 O O . ASN A 1 195 ? -9.057 21.073 52.691 1.00 45.88 184 ASN A O 1
ATOM 1380 N N . GLY A 1 196 ? -7.620 19.384 52.686 1.00 40.75 185 GLY A N 1
ATOM 1381 C CA . GLY A 1 196 ? -7.920 19.036 54.060 1.00 39.21 185 GLY A CA 1
ATOM 1382 C C . GLY A 1 196 ? -6.805 18.177 54.633 1.00 40.91 185 GLY A C 1
ATOM 1383 O O . GLY A 1 196 ? -6.182 17.372 53.919 1.00 38.18 185 GLY A O 1
ATOM 1384 N N . LEU A 1 197 ? -6.549 18.340 55.926 1.00 39.00 186 LEU A N 1
ATOM 1385 C CA . LEU A 1 197 ? -5.467 17.608 56.569 1.00 41.11 186 LEU A CA 1
ATOM 1386 C C . LEU A 1 197 ? -5.987 16.871 57.774 1.00 38.37 186 LEU A C 1
ATOM 1387 O O . LEU A 1 197 ? -6.738 17.430 58.572 1.00 37.16 186 LEU A O 1
ATOM 1392 N N . VAL A 1 198 ? -5.573 15.613 57.899 1.00 38.46 187 VAL A N 1
ATOM 1393 C CA . VAL A 1 198 ? -5.963 14.763 59.023 1.00 35.47 187 VAL A CA 1
ATOM 1394 C C . VAL A 1 198 ? -4.768 14.176 59.744 1.00 38.46 187 VAL A C 1
ATOM 1395 O O . VAL A 1 198 ? -3.828 13.719 59.107 1.00 38.13 187 VAL A O 1
ATOM 1399 N N . VAL A 1 199 ? -4.821 14.222 61.079 1.00 35.72 188 VAL A N 1
ATOM 1400 C CA . VAL A 1 199 ? -3.828 13.653 61.947 1.00 35.01 188 VAL A CA 1
ATOM 1401 C C . VAL A 1 199 ? -4.579 12.782 62.952 1.00 36.24 188 VAL A C 1
ATOM 1402 O O . VAL A 1 199 ? -5.736 13.055 63.269 1.00 31.43 188 VAL A O 1
ATOM 1406 N N . SER A 1 200 ? -3.930 11.732 63.448 1.00 32.58 189 SER A N 1
ATOM 1407 C CA . SER A 1 200 ? -4.604 10.820 64.347 1.00 37.51 189 SER A CA 1
ATOM 1408 C C . SER A 1 200 ? -4.072 10.854 65.782 1.00 41.88 189 SER A C 1
ATOM 1409 O O . SER A 1 200 ? -4.693 10.275 66.674 1.00 48.59 189 SER A O 1
ATOM 1412 N N . SER A 1 201 ? -2.940 11.529 66.003 1.00 42.38 190 SER A N 1
ATOM 1413 C CA . SER A 1 201 ? -2.350 11.645 67.333 1.00 38.35 190 SER A CA 1
ATOM 1414 C C . SER A 1 201 ? -1.659 12.982 67.495 1.00 41.17 190 SER A C 1
ATOM 1415 O O . SER A 1 201 ? -1.521 13.744 66.541 1.00 35.46 190 SER A O 1
ATOM 1418 N N . GLY A 1 202 ? -1.205 13.257 68.709 1.00 41.43 191 GLY A N 1
ATOM 1419 C CA . GLY A 1 202 ? -0.484 14.466 68.955 1.00 41.44 191 GLY A CA 1
ATOM 1420 C C . GLY A 1 202 ? 0.897 14.371 68.314 1.00 46.25 191 GLY A C 1
ATOM 1421 O O . GLY A 1 202 ? 1.361 15.319 67.673 1.00 45.69 191 GLY A O 1
ATOM 1422 N N . GLN A 1 203 ? 1.582 13.245 68.501 1.00 46.80 192 GLN A N 1
ATOM 1423 C CA . GLN A 1 203 ? 2.934 13.125 67.951 1.00 49.83 192 GLN A CA 1
ATOM 1424 C C . GLN A 1 203 ? 2.735 12.981 66.446 1.00 49.62 192 GLN A C 1
ATOM 1425 O O . GLN A 1 203 ? 3.692 12.994 65.666 1.00 46.22 192 GLN A O 1
ATOM 1431 N N . GLY A 1 204 ? 1.463 12.864 66.059 1.00 46.76 193 GLY A N 1
ATOM 1432 C CA . GLY A 1 204 ? 1.103 12.823 64.658 1.00 44.62 193 GLY A CA 1
ATOM 1433 C C . GLY A 1 204 ? 1.085 14.240 64.114 1.00 45.39 193 GLY A C 1
ATOM 1434 O O . GLY A 1 204 ? 1.505 14.451 62.985 1.00 40.48 193 GLY A O 1
ATOM 1435 N N . PHE A 1 205 ? 0.600 15.200 64.917 1.00 42.87 194 PHE A N 1
ATOM 1436 C CA . PHE A 1 205 ? 0.548 16.599 64.499 1.00 45.08 194 PHE A CA 1
ATOM 1437 C C . PHE A 1 205 ? 1.987 17.126 64.476 1.00 46.88 194 PHE A C 1
ATOM 1438 O O . PHE A 1 205 ? 2.361 17.959 63.652 1.00 44.50 194 PHE A O 1
ATOM 1446 N N . GLU A 1 206 ? 2.788 16.638 65.411 1.00 48.20 195 GLU A N 1
ATOM 1447 C CA . GLU A 1 206 ? 4.218 16.840 65.352 1.00 47.09 195 GLU A CA 1
ATOM 1448 C C . GLU A 1 206 ? 4.524 15.864 64.234 1.00 55.95 195 GLU A C 1
ATOM 1449 O O . GLU A 1 206 ? 3.711 14.970 63.958 1.00 64.12 195 GLU A O 1
ATOM 1455 N N . HIS A 1 207 ? 5.661 16.003 63.569 1.00 55.66 196 HIS A N 1
ATOM 1456 C CA . HIS A 1 207 ? 5.945 15.140 62.415 1.00 59.86 196 HIS A CA 1
ATOM 1457 C C . HIS A 1 207 ? 5.125 15.594 61.177 1.00 59.04 196 HIS A C 1
ATOM 1458 O O . HIS A 1 207 ? 5.160 14.948 60.124 1.00 66.57 196 HIS A O 1
ATOM 1465 N N . LEU A 1 208 ? 4.351 16.665 61.327 1.00 54.48 197 LEU A N 1
ATOM 1466 C CA . LEU A 1 208 ? 3.541 17.214 60.238 1.00 53.02 197 LEU A CA 1
ATOM 1467 C C . LEU A 1 208 ? 4.024 18.610 60.106 1.00 53.81 197 LEU A C 1
ATOM 1468 O O . LEU A 1 208 ? 4.435 19.028 59.050 1.00 57.02 197 LEU A O 1
ATOM 1473 N N . LEU A 1 209 ? 3.965 19.323 61.225 1.00 58.16 198 LEU A N 1
ATOM 1474 C CA . LEU A 1 209 ? 4.526 20.651 61.365 1.00 59.35 198 LEU A CA 1
ATOM 1475 C C . LEU A 1 209 ? 6.047 20.569 61.115 1.00 62.73 198 LEU A C 1
ATOM 1476 O O . LEU A 1 209 ? 6.709 21.564 60.804 1.00 61.23 198 LEU A O 1
ATOM 1481 N N . GLN A 1 210 ? 6.585 19.365 61.243 1.00 62.97 199 GLN A N 1
ATOM 1482 C CA . GLN A 1 210 ? 7.982 19.129 60.935 1.00 67.95 199 GLN A CA 1
ATOM 1483 C C . GLN A 1 210 ? 8.140 19.119 59.421 1.00 71.07 199 GLN A C 1
ATOM 1484 O O . GLN A 1 210 ? 8.661 20.071 58.847 1.00 72.77 199 GLN A O 1
ATOM 1490 N N . LEU A 1 211 ? 7.670 18.041 58.789 1.00 71.63 200 LEU A N 1
ATOM 1491 C CA . LEU A 1 211 ? 7.731 17.876 57.342 1.00 69.17 200 LEU A CA 1
ATOM 1492 C C . LEU A 1 211 ? 7.210 19.101 56.634 1.00 70.09 200 LEU A C 1
ATOM 1493 O O . LEU A 1 211 ? 7.646 19.432 55.529 1.00 70.90 200 LEU A O 1
ATOM 1498 N N . ALA A 1 212 ? 6.267 19.783 57.270 1.00 70.17 201 ALA A N 1
ATOM 1499 C CA . ALA A 1 212 ? 5.697 20.955 56.662 1.00 68.59 201 ALA A CA 1
ATOM 1500 C C . ALA A 1 212 ? 6.871 21.896 56.461 1.00 70.76 201 ALA A C 1
ATOM 1501 O O . ALA A 1 212 ? 6.979 22.552 55.432 1.00 74.30 201 ALA A O 1
ATOM 1503 N N . GLY A 1 213 ? 7.771 21.926 57.436 1.00 70.06 202 GLY A N 1
ATOM 1504 C CA . GLY A 1 213 ? 8.904 22.830 57.374 1.00 70.05 202 GLY A CA 1
ATOM 1505 C C . GLY A 1 213 ? 8.424 24.252 57.190 1.00 71.86 202 GLY A C 1
ATOM 1506 O O . GLY A 1 213 ? 7.319 24.615 57.619 1.00 71.10 202 GLY A O 1
ATOM 1507 N N . ASP A 1 214 ? 9.248 25.053 56.522 1.00 71.94 203 ASP A N 1
ATOM 1508 C CA . ASP A 1 214 ? 8.916 26.448 56.217 1.00 69.73 203 ASP A CA 1
ATOM 1509 C C . ASP A 1 214 ? 7.658 26.643 55.352 1.00 67.89 203 ASP A C 1
ATOM 1510 O O . ASP A 1 214 ? 7.252 27.779 55.079 1.00 66.24 203 ASP A O 1
ATOM 1515 N N . SER A 1 215 ? 7.036 25.546 54.935 1.00 65.58 204 SER A N 1
ATOM 1516 C CA . SER A 1 215 ? 5.811 25.629 54.130 1.00 66.87 204 SER A CA 1
ATOM 1517 C C . SER A 1 215 ? 4.572 25.847 55.009 1.00 66.55 204 SER A C 1
ATOM 1518 O O . SER A 1 215 ? 3.513 26.248 54.503 1.00 67.01 204 SER A O 1
ATOM 1521 N N . TRP A 1 216 ? 4.719 25.573 56.312 1.00 63.05 205 TRP A N 1
ATOM 1522 C CA . TRP A 1 216 ? 3.613 25.619 57.273 1.00 63.15 205 TRP A CA 1
ATOM 1523 C C . TRP A 1 216 ? 2.735 26.882 57.306 1.00 62.34 205 TRP A C 1
ATOM 1524 O O . TRP A 1 216 ? 1.531 26.812 57.573 1.00 58.68 205 TRP A O 1
ATOM 1535 N N . PRO A 1 217 ? 3.322 28.050 57.039 1.00 65.63 206 PRO A N 1
ATOM 1536 C CA . PRO A 1 217 ? 2.541 29.301 57.043 1.00 66.00 206 PRO A CA 1
ATOM 1537 C C . PRO A 1 217 ? 1.392 29.380 56.020 1.00 66.10 206 PRO A C 1
ATOM 1538 O O . PRO A 1 217 ? 0.569 30.309 56.064 1.00 64.52 206 PRO A O 1
ATOM 1542 N N . ASP A 1 218 ? 1.354 28.434 55.088 1.00 63.49 207 ASP A N 1
ATOM 1543 C CA . ASP A 1 218 ? 0.277 28.401 54.108 1.00 62.70 207 ASP A CA 1
ATOM 1544 C C . ASP A 1 218 ? -0.638 27.192 54.286 1.00 59.74 207 ASP A C 1
ATOM 1545 O O . ASP A 1 218 ? -1.865 27.313 54.153 1.00 57.47 207 ASP A O 1
ATOM 1550 N N . LEU A 1 219 ? -0.041 26.048 54.621 1.00 53.85 208 LEU A N 1
ATOM 1551 C CA . LEU A 1 219 ? -0.809 24.839 54.947 1.00 50.09 208 LEU A CA 1
ATOM 1552 C C . LEU A 1 219 ? -1.666 25.095 56.176 1.00 47.36 208 LEU A C 1
ATOM 1553 O O . LEU A 1 219 ? -2.716 24.457 56.338 1.00 46.66 208 LEU A O 1
ATOM 1558 N N . ALA A 1 220 ? -1.211 26.029 57.022 1.00 41.00 209 ALA A N 1
ATOM 1559 C CA . ALA A 1 220 ? -1.871 26.325 58.281 1.00 40.77 209 ALA A CA 1
ATOM 1560 C C . ALA A 1 220 ? -3.307 26.800 58.107 1.00 42.04 209 ALA A C 1
ATOM 1561 O O . ALA A 1 220 ? -4.105 26.712 59.046 1.00 44.03 209 ALA A O 1
ATOM 1563 N N . GLY A 1 221 ? -3.643 27.278 56.914 1.00 43.98 210 GLY A N 1
ATOM 1564 C CA . GLY A 1 221 ? -4.998 27.751 56.668 1.00 45.24 210 GLY A CA 1
ATOM 1565 C C . GLY A 1 221 ? -5.976 26.667 56.250 1.00 47.21 210 GLY A C 1
ATOM 1566 O O . GLY A 1 221 ? -7.189 26.885 56.297 1.00 48.34 210 GLY A O 1
ATOM 1567 N N . LEU A 1 222 ? -5.457 25.501 55.855 1.00 44.19 211 LEU A N 1
ATOM 1568 C CA . LEU A 1 222 ? -6.290 24.359 55.430 1.00 43.10 211 LEU A CA 1
ATOM 1569 C C . LEU A 1 222 ? -7.009 23.722 56.595 1.00 40.95 211 LEU A C 1
ATOM 1570 O O . LEU A 1 222 ? -6.532 23.762 57.719 1.00 39.66 211 LEU A O 1
ATOM 1575 N N . PRO A 1 223 ? -8.181 23.138 56.344 1.00 42.67 212 PRO A N 1
ATOM 1576 C CA . PRO A 1 223 ? -8.896 22.502 57.444 1.00 44.13 212 PRO A CA 1
ATOM 1577 C C . PRO A 1 223 ? -8.050 21.418 58.041 1.00 42.94 212 PRO A C 1
ATOM 1578 O O . PRO A 1 223 ? -7.546 20.561 57.325 1.00 45.60 212 PRO A O 1
ATOM 1582 N N . LEU A 1 224 ? -7.893 21.455 59.358 1.00 43.30 213 LEU A N 1
ATOM 1583 C CA . LEU A 1 224 ? -7.112 20.448 60.034 1.00 42.79 213 LEU A CA 1
ATOM 1584 C C . LEU A 1 224 ? -7.987 19.620 60.965 1.00 41.31 213 LEU A C 1
ATOM 1585 O O . LEU A 1 224 ? -8.542 20.151 61.936 1.00 40.33 213 LEU A O 1
ATOM 1590 N N . PHE A 1 225 ? -8.075 18.324 60.684 1.00 40.93 214 PHE A N 1
ATOM 1591 C CA . PHE A 1 225 ? -8.898 17.402 61.468 1.00 40.97 214 PHE A CA 1
ATOM 1592 C C . PHE A 1 225 ? -8.124 16.643 62.582 1.00 40.63 214 PHE A C 1
ATOM 1593 O O . PHE A 1 225 ? -7.400 15.665 62.331 1.00 36.77 214 PHE A O 1
ATOM 1601 N N . VAL A 1 226 ? -8.282 17.126 63.810 1.00 35.96 215 VAL A N 1
ATOM 1602 C CA . VAL A 1 226 ? -7.588 16.586 64.962 1.00 31.73 215 VAL A CA 1
ATOM 1603 C C . VAL A 1 226 ? -8.481 15.634 65.741 1.00 32.25 215 VAL A C 1
ATOM 1604 O O . VAL A 1 226 ? -9.698 15.833 65.816 1.00 33.84 215 VAL A O 1
ATOM 1608 N N . PRO A 1 227 ? -7.886 14.600 66.349 1.00 32.64 216 PRO A N 1
ATOM 1609 C CA . PRO A 1 227 ? -8.618 13.575 67.081 1.00 32.62 216 PRO A CA 1
ATOM 1610 C C . PRO A 1 227 ? -9.212 14.031 68.407 1.00 39.85 216 PRO A C 1
ATOM 1611 O O . PRO A 1 227 ? -10.198 13.442 68.863 1.00 43.29 216 PRO A O 1
ATOM 1615 N N . SER A 1 228 ? -8.639 15.066 69.034 1.00 41.70 217 SER A N 1
ATOM 1616 C CA . SER A 1 228 ? -9.120 15.483 70.352 1.00 38.09 217 SER A CA 1
ATOM 1617 C C . SER A 1 228 ? -8.794 16.922 70.734 1.00 36.73 217 SER A C 1
ATOM 1618 O O . SER A 1 228 ? -8.053 17.601 70.033 1.00 37.09 217 SER A O 1
ATOM 1621 N N . PRO A 1 229 ? -9.369 17.411 71.854 1.00 36.23 218 PRO A N 1
ATOM 1622 C CA . PRO A 1 229 ? -9.108 18.781 72.245 1.00 36.06 218 PRO A CA 1
ATOM 1623 C C . PRO A 1 229 ? -7.624 18.928 72.539 1.00 32.81 218 PRO A C 1
ATOM 1624 O O . PRO A 1 229 ? -7.004 19.893 72.158 1.00 32.40 218 PRO A O 1
ATOM 1628 N N . ARG A 1 230 ? -7.066 17.927 73.173 1.00 29.05 219 ARG A N 1
ATOM 1629 C CA . ARG A 1 230 ? -5.640 17.919 73.483 1.00 25.25 219 ARG A CA 1
ATOM 1630 C C . ARG A 1 230 ? -4.830 18.232 72.238 1.00 25.07 219 ARG A C 1
ATOM 1631 O O . ARG A 1 230 ? -3.951 19.092 72.258 1.00 34.25 219 ARG A O 1
ATOM 1639 N N . VAL A 1 231 ? -5.149 17.538 71.150 1.00 26.88 220 VAL A N 1
ATOM 1640 C CA . VAL A 1 231 ? -4.458 17.699 69.889 1.00 22.81 220 VAL A CA 1
ATOM 1641 C C . VAL A 1 231 ? -4.849 19.019 69.258 1.00 26.90 220 VAL A C 1
ATOM 1642 O O . VAL A 1 231 ? -4.007 19.686 68.635 1.00 23.82 220 VAL A O 1
ATOM 1646 N N . ALA A 1 232 ? -6.107 19.415 69.449 1.00 23.47 221 ALA A N 1
ATOM 1647 C CA . ALA A 1 232 ? -6.571 20.687 68.930 1.00 27.84 221 ALA A CA 1
ATOM 1648 C C . ALA A 1 232 ? -5.703 21.810 69.508 1.00 28.44 221 ALA A C 1
ATOM 1649 O O . ALA A 1 232 ? -5.329 22.754 68.796 1.00 28.45 221 ALA A O 1
ATOM 1651 N N . SER A 1 233 ? -5.373 21.687 70.797 1.00 26.31 222 SER A N 1
ATOM 1652 C CA . SER A 1 233 ? -4.608 22.718 71.490 1.00 25.74 222 SER A CA 1
ATOM 1653 C C . SER A 1 233 ? -3.146 22.761 71.005 1.00 28.35 222 SER A C 1
ATOM 1654 O O . SER A 1 233 ? -2.583 23.812 70.925 1.00 26.62 222 SER A O 1
ATOM 1657 N N . LEU A 1 234 ? -2.552 21.624 70.645 1.00 32.96 223 LEU A N 1
ATOM 1658 C CA . LEU A 1 234 ? -1.182 21.657 70.136 1.00 37.31 223 LEU A CA 1
ATOM 1659 C C . LEU A 1 234 ? -1.155 22.358 68.802 1.00 41.35 223 LEU A C 1
ATOM 1660 O O . LEU A 1 234 ? -0.173 23.016 68.473 1.00 40.24 223 LEU A O 1
ATOM 1665 N N . ALA A 1 235 ? -2.238 22.216 68.040 1.00 43.89 224 ALA A N 1
ATOM 1666 C CA . ALA A 1 235 ? -2.332 22.816 66.701 1.00 43.86 224 ALA A CA 1
ATOM 1667 C C . ALA A 1 235 ? -2.568 24.298 66.745 1.00 41.46 224 ALA A C 1
ATOM 1668 O O . ALA A 1 235 ? -1.987 25.009 65.962 1.00 36.04 224 ALA A O 1
ATOM 1670 N N . GLN A 1 236 ? -3.437 24.753 67.649 1.00 43.58 225 GLN A N 1
ATOM 1671 C CA . GLN A 1 236 ? -3.728 26.206 67.811 1.00 45.71 225 GLN A CA 1
ATOM 1672 C C . GLN A 1 236 ? -2.466 26.949 68.221 1.00 44.34 225 GLN A C 1
ATOM 1673 O O . GLN A 1 236 ? -2.186 28.043 67.720 1.00 46.43 225 GLN A O 1
ATOM 1679 N N . ALA A 1 237 ? -1.695 26.320 69.101 1.00 44.09 226 ALA A N 1
ATOM 1680 C CA . ALA A 1 237 ? -0.418 26.861 69.541 1.00 45.02 226 ALA A CA 1
ATOM 1681 C C . ALA A 1 237 ? 0.543 27.005 68.379 1.00 45.25 226 ALA A C 1
ATOM 1682 O O . ALA A 1 237 ? 1.365 27.920 68.345 1.00 48.82 226 ALA A O 1
ATOM 1684 N N . ALA A 1 238 ? 0.435 26.092 67.428 1.00 43.83 227 ALA A N 1
ATOM 1685 C CA . ALA A 1 238 ? 1.290 26.109 66.249 1.00 41.09 227 ALA A CA 1
ATOM 1686 C C . ALA A 1 238 ? 0.840 27.098 65.161 1.00 40.62 227 ALA A C 1
ATOM 1687 O O . ALA A 1 238 ? 1.576 27.352 64.215 1.00 43.93 227 ALA A O 1
ATOM 1689 N N . GLY A 1 239 ? -0.360 27.646 65.286 1.00 39.11 228 GLY A N 1
ATOM 1690 C CA . GLY A 1 239 ? -0.831 28.580 64.292 1.00 45.21 228 GLY A CA 1
ATOM 1691 C C . GLY A 1 239 ? -1.878 28.094 63.305 1.00 48.43 228 GLY A C 1
ATOM 1692 O O . GLY A 1 239 ? -2.321 28.853 62.443 1.00 52.46 228 GLY A O 1
ATOM 1693 N N . ALA A 1 240 ? -2.271 26.833 63.396 1.00 48.38 229 ALA A N 1
ATOM 1694 C CA . ALA A 1 240 ? -3.353 26.350 62.565 1.00 46.22 229 ALA A CA 1
ATOM 1695 C C . ALA A 1 240 ? -4.566 27.282 62.805 1.00 44.51 229 ALA A C 1
ATOM 1696 O O . ALA A 1 240 ? -4.933 27.568 63.960 1.00 37.14 229 ALA A O 1
ATOM 1698 N N . ARG A 1 241 ? -5.177 27.766 61.732 1.00 41.55 230 ARG A N 1
ATOM 1699 C CA . ARG A 1 241 ? -6.314 28.681 61.873 1.00 43.96 230 ARG A CA 1
ATOM 1700 C C . ARG A 1 241 ? -7.702 28.026 61.740 1.00 44.44 230 ARG A C 1
ATOM 1701 O O . ARG A 1 241 ? -8.716 28.635 62.070 1.00 46.07 230 ARG A O 1
ATOM 1709 N N . ASN A 1 242 ? -7.748 26.801 61.239 1.00 47.27 231 ASN A N 1
ATOM 1710 C CA . ASN A 1 242 ? -9.021 26.116 61.038 1.00 48.25 231 ASN A CA 1
ATOM 1711 C C . ASN A 1 242 ? -8.952 24.698 61.602 1.00 47.98 231 ASN A C 1
ATOM 1712 O O . ASN A 1 242 ? -8.824 23.740 60.862 1.00 46.80 231 ASN A O 1
ATOM 1717 N N . VAL A 1 243 ? -9.025 24.583 62.922 1.00 48.33 232 VAL A N 1
ATOM 1718 C CA . VAL A 1 243 ? -8.895 23.303 63.586 1.00 51.62 232 VAL A CA 1
ATOM 1719 C C . VAL A 1 243 ? -10.247 22.653 63.813 1.00 51.51 232 VAL A C 1
ATOM 1720 O O . VAL A 1 243 ? -11.125 23.228 64.446 1.00 53.96 232 VAL A O 1
ATOM 1724 N N . ILE A 1 244 ? -10.395 21.443 63.290 1.00 50.11 233 ILE A N 1
ATOM 1725 C CA . ILE A 1 244 ? -11.652 20.729 63.384 1.00 51.46 233 ILE A CA 1
ATOM 1726 C C . ILE A 1 244 ? -11.495 19.568 64.323 1.00 52.38 233 ILE A C 1
ATOM 1727 O O . ILE A 1 244 ? -10.777 18.615 64.033 1.00 52.37 233 ILE A O 1
ATOM 1732 N N . ASP A 1 245 ? -12.181 19.663 65.451 1.00 55.75 234 ASP A N 1
ATOM 1733 C CA . ASP A 1 245 ? -12.111 18.650 66.495 1.00 60.27 234 ASP A CA 1
ATOM 1734 C C . ASP A 1 245 ? -13.096 17.504 66.178 1.00 61.20 234 ASP A C 1
ATOM 1735 O O . ASP A 1 245 ? -14.288 17.746 66.032 1.00 63.35 234 ASP A O 1
ATOM 1740 N N . CYS A 1 246 ? -12.584 16.280 66.046 1.00 61.38 235 CYS A N 1
ATOM 1741 C CA . CYS A 1 246 ? -13.403 15.084 65.833 1.00 64.97 235 CYS A CA 1
ATOM 1742 C C . CYS A 1 246 ? -13.425 14.328 67.167 1.00 67.45 235 CYS A C 1
ATOM 1743 O O . CYS A 1 246 ? -12.454 14.385 67.940 1.00 71.70 235 CYS A O 1
ATOM 1746 N N . ARG A 1 247 ? -14.506 13.622 67.466 1.00 64.66 236 ARG A N 1
ATOM 1747 C CA . ARG A 1 247 ? -14.512 12.836 68.699 1.00 63.90 236 ARG A CA 1
ATOM 1748 C C . ARG A 1 247 ? -13.765 11.504 68.486 1.00 66.85 236 ARG A C 1
ATOM 1749 O O . ARG A 1 247 ? -14.381 10.460 68.242 1.00 72.94 236 ARG A O 1
ATOM 1751 N N . GLY A 1 248 ? -12.437 11.546 68.550 1.00 64.38 237 GLY A N 1
ATOM 1752 C CA . GLY A 1 248 ? -11.650 10.338 68.393 1.00 61.45 237 GLY A CA 1
ATOM 1753 C C . GLY A 1 248 ? -11.149 10.170 66.974 1.00 61.23 237 GLY A C 1
ATOM 1754 O O . GLY A 1 248 ? -11.485 10.966 66.089 1.00 56.05 237 GLY A O 1
ATOM 1755 N N . ALA A 1 249 ? -10.351 9.120 66.762 1.00 61.48 238 ALA A N 1
ATOM 1756 C CA . ALA A 1 249 ? -9.691 8.888 65.477 1.00 65.28 238 ALA A CA 1
ATOM 1757 C C . ALA A 1 249 ? -10.313 7.756 64.625 1.00 66.67 238 ALA A C 1
ATOM 1758 O O . ALA A 1 249 ? -9.670 7.252 63.691 1.00 62.24 238 ALA A O 1
ATOM 1760 N N . SER A 1 250 ? -11.552 7.372 64.944 1.00 66.67 239 SER A N 1
ATOM 1761 C CA . SER A 1 250 ? -12.283 6.351 64.174 1.00 65.44 239 SER A CA 1
ATOM 1762 C C . SER A 1 250 ? -12.898 6.991 62.929 1.00 67.54 239 SER A C 1
ATOM 1763 O O . SER A 1 250 ? -13.399 8.137 62.965 1.00 63.86 239 SER A O 1
ATOM 1766 N N . ALA A 1 251 ? -12.874 6.225 61.839 1.00 68.40 240 ALA A N 1
ATOM 1767 C CA . ALA A 1 251 ? -13.373 6.678 60.545 1.00 64.48 240 ALA A CA 1
ATOM 1768 C C . ALA A 1 251 ? -14.668 7.463 60.689 1.00 61.35 240 ALA A C 1
ATOM 1769 O O . ALA A 1 251 ? -14.816 8.557 60.143 1.00 59.23 240 ALA A O 1
ATOM 1771 N N . ALA A 1 252 ? -15.601 6.898 61.445 1.00 61.94 241 ALA A N 1
ATOM 1772 C CA . ALA A 1 252 ? -16.898 7.528 61.640 1.00 62.63 241 ALA A CA 1
ATOM 1773 C C . ALA A 1 252 ? -16.741 8.957 62.107 1.00 63.61 241 ALA A C 1
ATOM 1774 O O . ALA A 1 252 ? -17.090 9.887 61.386 1.00 63.17 241 ALA A O 1
ATOM 1776 N N . ALA A 1 253 ? -16.187 9.126 63.307 1.00 65.63 242 ALA A N 1
ATOM 1777 C CA . ALA A 1 253 ? -16.037 10.457 63.913 1.00 64.61 242 ALA A CA 1
ATOM 1778 C C . ALA A 1 253 ? -15.507 11.483 62.903 1.00 62.71 242 ALA A C 1
ATOM 1779 O O . ALA A 1 253 ? -15.761 12.692 63.022 1.00 54.28 242 ALA A O 1
ATOM 1781 N N . LEU A 1 254 ? -14.795 10.982 61.896 1.00 60.04 243 LEU A N 1
ATOM 1782 C CA . LEU A 1 254 ? -14.284 11.826 60.826 1.00 63.37 243 LEU A CA 1
ATOM 1783 C C . LEU A 1 254 ? -15.370 12.191 59.827 1.00 64.43 243 LEU A C 1
ATOM 1784 O O . LEU A 1 254 ? -15.565 13.368 59.504 1.00 66.48 243 LEU A O 1
ATOM 1789 N N . LEU A 1 255 ? -16.075 11.185 59.329 1.00 63.21 244 LEU A N 1
ATOM 1790 C CA . LEU A 1 255 ? -17.147 11.446 58.387 1.00 62.93 2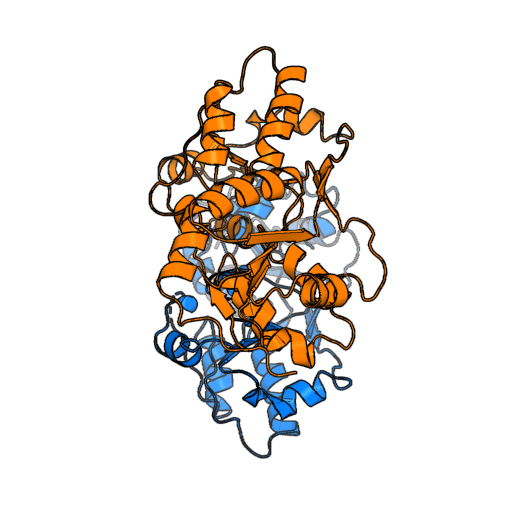44 LEU A CA 1
ATOM 1791 C C . LEU A 1 255 ? -18.129 12.406 59.049 1.00 64.31 244 LEU A C 1
ATOM 1792 O O . LEU A 1 255 ? -18.586 13.369 58.417 1.00 66.97 244 LEU A O 1
ATOM 1797 N N . ALA A 1 256 ? -18.431 12.164 60.326 1.00 60.01 245 ALA A N 1
ATOM 1798 C CA . ALA A 1 256 ? -19.339 13.023 61.059 1.00 58.42 245 ALA A CA 1
ATOM 1799 C C . ALA A 1 256 ? -18.819 14.449 61.071 1.00 61.86 245 ALA A C 1
ATOM 1800 O O . ALA A 1 256 ? -19.611 15.411 61.074 1.00 63.59 245 ALA A O 1
ATOM 1802 N N . ALA A 1 257 ? -17.493 14.594 61.063 1.00 61.79 246 ALA A N 1
ATOM 1803 C CA . ALA A 1 257 ? -16.891 15.926 61.100 1.00 66.83 246 ALA A CA 1
ATOM 1804 C C . ALA A 1 257 ? -16.928 16.598 59.738 1.00 68.62 246 ALA A C 1
ATOM 1805 O O . ALA A 1 257 ? -17.180 17.806 59.642 1.00 72.96 246 ALA A O 1
ATOM 1807 N N . LEU A 1 258 ? -16.670 15.825 58.688 1.00 67.60 247 LEU A N 1
ATOM 1808 C CA . LEU A 1 258 ? -16.751 16.342 57.324 1.00 67.15 247 LEU A CA 1
ATOM 1809 C C . LEU A 1 258 ? -18.171 16.837 57.047 1.00 69.15 247 LEU A C 1
ATOM 1810 O O . LEU A 1 258 ? -18.368 17.986 56.672 1.00 68.68 247 LEU A O 1
ATOM 1815 N N . ARG A 1 259 ? -19.161 15.972 57.262 1.00 75.04 248 ARG A N 1
ATOM 1816 C CA . ARG A 1 259 ? -20.573 16.344 57.062 1.00 77.40 248 ARG A CA 1
ATOM 1817 C C . ARG A 1 259 ? -20.921 17.596 57.843 1.00 77.81 248 ARG A C 1
ATOM 1818 O O . ARG A 1 259 ? -21.781 18.370 57.438 1.00 79.13 248 ARG A O 1
ATOM 1826 N N . ASP A 1 260 ? -20.256 17.771 58.979 1.00 78.80 249 ASP A N 1
ATOM 1827 C CA . ASP A 1 260 ? -20.506 18.895 59.873 1.00 77.68 249 ASP A CA 1
ATOM 1828 C C . ASP A 1 260 ? -19.835 20.181 59.373 1.00 76.64 249 ASP A C 1
ATOM 1829 O O . ASP A 1 260 ? -20.224 21.290 59.765 1.00 74.01 249 ASP A O 1
ATOM 1834 N N . GLN A 1 261 ? -18.849 20.027 58.487 1.00 76.07 250 GLN A N 1
ATOM 1835 C CA . GLN A 1 261 ? -18.084 21.171 57.965 1.00 74.55 250 GLN A CA 1
ATOM 1836 C C . GLN A 1 261 ? -18.599 21.818 56.674 1.00 73.55 250 GLN A C 1
ATOM 1837 O O . GLN A 1 261 ? -18.960 21.112 55.718 1.00 73.59 250 GLN A O 1
ATOM 1843 N N . PRO A 1 262 ? -18.641 23.168 56.639 1.00 70.91 251 PRO A N 1
ATOM 1844 C CA . PRO A 1 262 ? -19.059 23.932 55.457 1.00 71.73 251 PRO A CA 1
ATOM 1845 C C . PRO A 1 262 ? -18.305 23.468 54.202 1.00 72.53 251 PRO A C 1
ATOM 1846 O O . PRO A 1 262 ? -17.337 22.716 54.311 1.00 77.00 251 PRO A O 1
ATOM 1850 N N . GLN A 1 263 ? -18.739 23.908 53.023 1.00 71.37 252 GLN A N 1
ATOM 1851 C CA . GLN A 1 263 ? -18.082 23.508 51.772 1.00 70.56 252 GLN A CA 1
ATOM 1852 C C . GLN A 1 263 ? -16.614 23.969 51.714 1.00 67.65 252 GLN A C 1
ATOM 1853 O O . GLN A 1 263 ? -16.303 25.126 52.046 1.00 65.89 252 GLN A O 1
ATOM 1859 N N . PRO A 1 264 ? -15.699 23.063 51.321 1.00 64.80 253 PRO A N 1
ATOM 1860 C CA . PRO A 1 264 ? -14.268 23.406 51.304 1.00 66.22 253 PRO A CA 1
ATOM 1861 C C . PRO A 1 264 ? -13.926 24.665 50.507 1.00 65.55 253 PRO A C 1
ATOM 1862 O O . PRO A 1 264 ? -14.094 24.695 49.293 1.00 68.93 253 PRO A O 1
ATOM 1866 N N . ALA A 1 265 ? -13.452 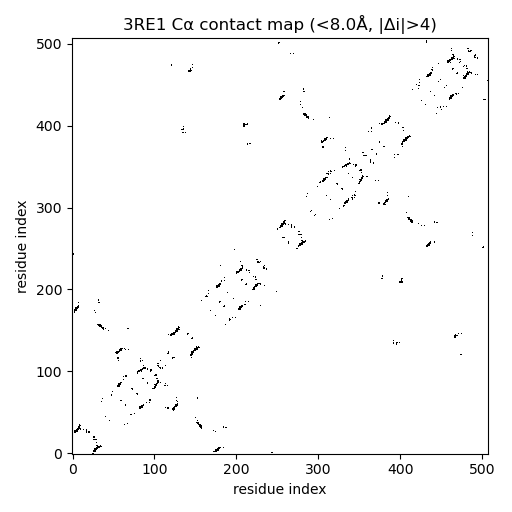25.700 51.204 1.00 66.02 254 ALA A N 1
ATOM 1867 C CA . ALA A 1 265 ? -13.052 26.972 50.576 1.00 63.54 254 ALA A CA 1
ATOM 1868 C C . ALA A 1 265 ? -11.846 26.796 49.660 1.00 66.68 254 ALA A C 1
ATOM 1869 O O . ALA A 1 265 ? -10.804 26.266 50.073 1.00 68.45 254 ALA A O 1
ATOM 1871 N N . VAL A 1 266 ? -11.985 27.244 48.417 1.00 67.03 255 VAL A N 1
ATOM 1872 C CA . VAL A 1 266 ? -10.896 27.147 47.443 1.00 68.67 255 VAL A CA 1
ATOM 1873 C C . VAL A 1 266 ? -9.576 27.663 48.043 1.00 66.40 255 VAL A C 1
ATOM 1874 O O . VAL A 1 266 ? -9.559 28.692 48.726 1.00 64.06 255 VAL A O 1
ATOM 1878 N N . LYS A 1 267 ? -8.480 26.947 47.782 1.00 65.95 256 LYS A N 1
ATOM 1879 C CA . LYS A 1 267 ? -7.171 27.329 48.322 1.00 65.04 256 LYS A CA 1
ATOM 1880 C C . LYS A 1 267 ? -6.915 28.793 48.136 1.00 64.95 256 LYS A C 1
ATOM 1881 O O . LYS A 1 267 ? -7.333 29.382 47.143 1.00 66.18 256 LYS A O 1
ATOM 1887 N N . ALA A 1 268 ? -6.204 29.365 49.099 1.00 64.89 257 ALA A N 1
ATOM 1888 C CA . ALA A 1 268 ? -5.889 30.776 49.101 1.00 65.82 257 ALA A CA 1
ATOM 1889 C C . ALA A 1 268 ? -4.480 31.021 48.570 1.00 65.20 257 ALA A C 1
ATOM 1890 O O . ALA A 1 268 ? -4.276 31.859 47.686 1.00 69.27 257 ALA A O 1
ATOM 1892 N N . TYR A 1 269 ? -3.508 30.305 49.119 1.00 66.17 258 TYR A N 1
ATOM 1893 C CA . TYR A 1 269 ? -2.112 30.433 48.696 1.00 65.30 258 TYR A CA 1
ATOM 1894 C C . TYR A 1 269 ? -1.945 29.917 47.258 1.00 69.03 258 TYR A C 1
ATOM 1895 O O . TYR A 1 269 ? -0.952 29.208 46.978 1.00 45.63 258 TYR A O 1
ATOM 1904 N N . SER B 1 13 ? 2.540 14.413 124.964 1.00 55.69 2 SER B N 1
ATOM 1905 C CA . SER B 1 13 ? 2.252 12.969 125.194 1.00 50.81 2 SER B CA 1
ATOM 1906 C C . SER B 1 13 ? 3.557 12.208 125.160 1.00 53.28 2 SER B C 1
ATOM 1907 O O . SER B 1 13 ? 4.617 12.764 125.475 1.00 49.28 2 SER B O 1
ATOM 1910 N N . ALA B 1 14 ? 3.471 10.945 124.729 1.00 47.83 3 ALA B N 1
ATOM 1911 C CA . ALA B 1 14 ? 4.627 10.086 124.577 1.00 46.36 3 ALA B CA 1
ATOM 1912 C C . ALA B 1 14 ? 5.267 10.179 123.179 1.00 46.21 3 ALA B C 1
ATOM 1913 O O . ALA B 1 14 ? 6.208 9.414 122.890 1.00 48.99 3 ALA B O 1
ATOM 1915 N N . TRP B 1 15 ? 4.749 11.064 122.310 1.00 40.27 4 TRP B N 1
ATOM 1916 C CA . TRP B 1 15 ? 5.281 11.209 120.951 1.00 37.63 4 TRP B CA 1
ATOM 1917 C C . TRP B 1 15 ? 6.496 12.110 120.926 1.00 32.15 4 TRP B C 1
ATOM 1918 O O . TRP B 1 15 ? 6.498 13.174 121.542 1.00 30.20 4 TRP B O 1
ATOM 1929 N N . ARG B 1 16 ? 7.538 11.633 120.254 1.00 28.79 5 ARG B N 1
ATOM 1930 C CA . ARG B 1 16 ? 8.834 12.335 120.093 1.00 23.62 5 ARG B CA 1
ATOM 1931 C C . ARG B 1 16 ? 9.117 12.245 118.606 1.00 19.38 5 ARG B C 1
ATOM 1932 O O . ARG B 1 16 ? 9.591 11.213 118.091 1.00 20.34 5 ARG B O 1
ATOM 1940 N N . LEU B 1 17 ? 8.759 13.287 117.897 1.00 19.89 6 LEU B N 1
ATOM 1941 C CA . LEU B 1 17 ? 8.829 13.282 116.432 1.00 17.41 6 LEU B CA 1
ATOM 1942 C C . LEU B 1 17 ? 10.066 13.846 115.774 1.00 21.49 6 LEU B C 1
ATOM 1943 O O . LEU B 1 17 ? 10.759 14.729 116.327 1.00 22.94 6 LEU B O 1
ATOM 1948 N N . LEU B 1 18 ? 10.313 13.344 114.558 1.00 17.36 7 LEU B N 1
ATOM 1949 C CA . LEU B 1 18 ? 11.417 13.840 113.743 1.00 20.03 7 LEU B CA 1
ATOM 1950 C C . LEU B 1 18 ? 10.800 14.687 112.672 1.00 19.81 7 LEU B C 1
ATOM 1951 O O . LEU B 1 18 ? 9.916 14.214 111.988 1.00 24.00 7 LEU B O 1
ATOM 1956 N N . LEU B 1 19 ? 11.222 15.942 112.554 1.00 20.31 8 LEU B N 1
ATOM 1957 C CA . LEU B 1 19 ? 10.741 16.844 111.506 1.00 16.96 8 LEU B CA 1
ATOM 1958 C C . LEU B 1 19 ? 11.793 16.966 110.439 1.00 19.78 8 LEU B C 1
ATOM 1959 O O . LEU B 1 19 ? 12.965 17.204 110.739 1.00 24.12 8 LEU B O 1
ATOM 1964 N N . THR B 1 20 ? 11.364 16.844 109.192 1.00 25.09 9 THR B N 1
ATOM 1965 C CA . THR B 1 20 ? 12.238 16.893 108.045 1.00 22.27 9 THR B CA 1
ATOM 1966 C C . THR B 1 20 ? 11.999 18.013 107.030 1.00 25.59 9 THR B C 1
ATOM 1967 O O . THR B 1 20 ? 12.727 18.117 106.033 1.00 17.90 9 THR B O 1
ATOM 1971 N N . ARG B 1 21 ? 10.982 18.836 107.251 1.00 25.51 10 ARG B N 1
ATOM 1972 C CA . ARG B 1 21 ? 10.748 19.979 106.365 1.00 27.65 10 ARG B CA 1
ATOM 1973 C C . ARG B 1 21 ? 11.805 21.081 106.619 1.00 26.28 10 ARG B C 1
ATOM 1974 O O . ARG B 1 21 ? 12.597 20.993 107.538 1.00 24.55 10 ARG B O 1
ATOM 1982 N N . PRO B 1 22 ? 11.804 22.140 105.809 1.00 27.48 11 PRO B N 1
ATOM 1983 C CA . PRO B 1 22 ? 12.777 23.228 105.996 1.00 25.67 11 PRO B CA 1
ATOM 1984 C C . PRO B 1 22 ? 12.765 23.837 107.409 1.00 27.17 11 PRO B C 1
ATOM 1985 O O . PRO B 1 22 ? 11.754 23.856 108.081 1.00 30.04 11 PRO B O 1
ATOM 1989 N N . ALA B 1 23 ? 13.906 24.346 107.816 1.00 28.65 12 ALA B N 1
ATOM 1990 C CA . ALA B 1 23 ? 14.120 24.943 109.104 1.00 33.64 12 ALA B CA 1
ATOM 1991 C C . ALA B 1 23 ? 13.055 25.916 109.592 1.00 31.59 12 ALA B C 1
ATOM 1992 O O . ALA B 1 23 ? 12.570 25.791 110.701 1.00 33.69 12 ALA B O 1
ATOM 1994 N N . GLU B 1 24 ? 12.731 26.924 108.801 1.00 34.44 13 GLU B N 1
ATOM 1995 C CA . GLU B 1 24 ? 11.734 27.889 109.228 1.00 32.20 13 GLU B CA 1
ATOM 1996 C C . GLU B 1 24 ? 10.353 27.266 109.469 1.00 36.50 13 GLU B C 1
ATOM 1997 O O . GLU B 1 24 ? 9.741 27.474 110.528 1.00 34.66 13 GLU B O 1
ATOM 2003 N N . GLU B 1 25 ? 9.869 26.473 108.506 1.00 32.57 14 GLU B N 1
ATOM 2004 C CA . GLU B 1 25 ? 8.605 25.756 108.698 1.00 31.10 14 GLU B CA 1
ATOM 2005 C C . GLU B 1 25 ? 8.717 24.817 109.896 1.00 30.41 14 GLU B C 1
ATOM 2006 O O . GLU B 1 25 ? 7.758 24.667 110.673 1.00 26.87 14 GLU B O 1
ATOM 2012 N N . SER B 1 26 ? 9.910 24.227 110.047 1.00 22.76 15 SER B N 1
ATOM 2013 C CA . SER B 1 26 ? 10.228 23.267 111.098 1.00 23.12 15 SER B CA 1
ATOM 2014 C C . SER B 1 26 ? 10.251 23.885 112.473 1.00 23.16 15 SER B C 1
ATOM 2015 O O . SER B 1 26 ? 9.697 23.330 113.422 1.00 26.90 15 SER B O 1
ATOM 2018 N N . ALA B 1 27 ? 10.865 25.054 112.603 1.00 21.22 16 ALA B N 1
ATOM 2019 C CA . ALA B 1 27 ? 10.924 25.696 113.928 1.00 26.61 16 ALA B CA 1
ATOM 2020 C C . ALA B 1 27 ? 9.520 26.122 114.333 1.00 31.40 16 ALA B C 1
ATOM 2021 O O . ALA B 1 27 ? 9.157 26.033 115.511 1.00 36.11 16 ALA B O 1
ATOM 2023 N N . ALA B 1 28 ? 8.717 26.553 113.357 1.00 35.27 17 ALA B N 1
ATOM 2024 C CA . ALA B 1 28 ? 7.320 26.955 113.643 1.00 36.49 17 ALA B CA 1
ATOM 2025 C C . ALA B 1 28 ? 6.480 25.774 114.038 1.00 36.33 17 ALA B C 1
ATOM 2026 O O . ALA B 1 28 ? 5.707 25.853 114.994 1.00 38.44 17 ALA B O 1
ATOM 2028 N N . LEU B 1 29 ? 6.632 24.669 113.302 1.00 35.41 18 LEU B N 1
ATOM 2029 C CA . LEU B 1 29 ? 5.861 23.474 113.602 1.00 31.69 18 LEU B CA 1
ATOM 2030 C C . LEU B 1 29 ? 6.305 22.938 114.938 1.00 30.67 18 LEU B C 1
ATOM 2031 O O . LEU B 1 29 ? 5.516 22.429 115.709 1.00 38.99 18 LEU B O 1
ATOM 2036 N N . ALA B 1 30 ? 7.581 23.057 115.211 1.00 35.58 19 ALA B N 1
ATOM 2037 C CA . ALA B 1 30 ? 8.113 22.566 116.458 1.00 40.96 19 ALA B CA 1
ATOM 2038 C C . ALA B 1 30 ? 7.376 23.235 117.614 1.00 44.49 19 ALA B C 1
ATOM 2039 O O . ALA B 1 30 ? 6.958 22.556 118.580 1.00 46.11 19 ALA B O 1
ATOM 2041 N N . ARG B 1 31 ? 7.172 24.557 117.503 1.00 48.25 20 ARG B N 1
ATOM 2042 C CA . ARG B 1 31 ? 6.498 25.295 118.567 1.00 47.93 20 ARG B CA 1
ATOM 2043 C C . ARG B 1 31 ? 5.066 24.846 118.824 1.00 47.74 20 ARG B C 1
ATOM 2044 O O . ARG B 1 31 ? 4.723 24.444 119.933 1.00 51.65 20 ARG B O 1
ATOM 2052 N N . VAL B 1 32 ? 4.218 24.918 117.812 1.00 43.30 21 VAL B N 1
ATOM 2053 C CA . VAL B 1 32 ? 2.826 24.521 117.989 1.00 44.57 21 VAL B CA 1
ATOM 2054 C C . VAL B 1 32 ? 2.714 23.105 118.531 1.00 44.66 21 VAL B C 1
ATOM 2055 O O . VAL B 1 32 ? 1.815 22.802 119.307 1.00 52.13 21 VAL B O 1
ATOM 2059 N N . LEU B 1 33 ? 3.630 22.244 118.114 1.00 41.93 22 LEU B N 1
ATOM 2060 C CA . LEU B 1 33 ? 3.649 20.864 118.540 1.00 37.62 22 LEU B CA 1
ATOM 2061 C C . LEU B 1 33 ? 4.084 20.794 120.017 1.00 41.97 22 LEU B C 1
ATOM 2062 O O . LEU B 1 33 ? 3.590 19.965 120.799 1.00 37.19 22 LEU B O 1
ATOM 2067 N N . ALA B 1 34 ? 5.009 21.672 120.402 1.00 43.52 23 ALA B N 1
ATOM 2068 C CA . ALA B 1 34 ? 5.453 21.736 121.801 1.00 47.98 23 ALA B CA 1
ATOM 2069 C C . ALA B 1 34 ? 4.306 22.080 122.792 1.00 53.03 23 ALA B C 1
ATOM 2070 O O . ALA B 1 34 ? 4.262 21.525 123.894 1.00 57.69 23 ALA B O 1
ATOM 2072 N N . ASP B 1 35 ? 3.377 22.963 122.411 1.00 53.77 24 ASP B N 1
ATOM 2073 C CA . ASP B 1 35 ? 2.291 23.321 123.316 1.00 52.25 24 ASP B CA 1
ATOM 2074 C C . ASP B 1 35 ? 1.401 22.147 123.610 1.00 53.38 24 ASP B C 1
ATOM 2075 O O . ASP B 1 35 ? 0.894 21.999 124.730 1.00 57.77 24 ASP B O 1
ATOM 2080 N N . ALA B 1 36 ? 1.210 21.302 122.609 1.00 52.44 25 ALA B N 1
ATOM 2081 C CA . ALA B 1 36 ? 0.399 20.106 122.757 1.00 45.43 25 ALA B CA 1
ATOM 2082 C C . ALA B 1 36 ? 1.142 19.080 123.606 1.00 44.26 25 ALA B C 1
ATOM 2083 O O . ALA B 1 36 ? 0.652 17.983 123.843 1.00 40.49 25 ALA B O 1
ATOM 2085 N N . GLY B 1 37 ? 2.329 19.453 124.065 1.00 42.17 26 GLY B N 1
ATOM 2086 C CA . GLY B 1 37 ? 3.124 18.567 124.894 1.00 49.04 26 GLY B CA 1
ATOM 2087 C C . GLY B 1 37 ? 3.913 17.513 124.116 1.00 48.56 26 GLY B C 1
ATOM 2088 O O . GLY B 1 37 ? 4.230 16.445 124.667 1.00 46.65 26 GLY B O 1
ATOM 2089 N N . ILE B 1 38 ? 4.225 17.813 122.847 1.00 42.76 27 ILE B N 1
ATOM 2090 C CA . ILE B 1 38 ? 4.985 16.897 122.009 1.00 40.57 27 ILE B CA 1
ATOM 2091 C C . ILE B 1 38 ? 6.389 17.417 121.714 1.00 38.68 27 ILE B C 1
ATOM 2092 O O . ILE B 1 38 ? 6.562 18.476 121.128 1.00 38.22 27 ILE B O 1
ATOM 2097 N N . PHE B 1 39 ? 7.394 16.659 122.130 1.00 38.25 28 PHE B N 1
ATOM 2098 C CA . PHE B 1 39 ? 8.778 16.972 121.819 1.00 34.73 28 PHE B CA 1
ATOM 2099 C C . PHE B 1 39 ? 9.041 16.623 120.352 1.00 34.38 28 PHE B C 1
ATOM 2100 O O . PHE B 1 39 ? 8.464 15.657 119.808 1.00 33.66 28 PHE B O 1
ATOM 2108 N N . SER B 1 40 ? 9.918 17.401 119.715 1.00 30.39 29 SER B N 1
ATOM 2109 C CA . SER B 1 40 ? 10.335 17.106 118.362 1.00 26.92 29 SER B CA 1
ATOM 2110 C C . SER B 1 40 ? 11.791 17.500 118.157 1.00 30.14 29 SER B C 1
ATOM 2111 O O . SER B 1 40 ? 12.351 18.298 118.910 1.00 32.04 29 SER B O 1
ATOM 2114 N N . SER B 1 41 ? 12.398 16.920 117.137 1.00 26.72 30 SER B N 1
ATOM 2115 C CA . SER B 1 41 ? 13.729 17.261 116.779 1.00 25.59 30 SER B CA 1
ATOM 2116 C C . SER B 1 41 ? 13.709 17.527 115.269 1.00 25.73 30 SER B C 1
ATOM 2117 O O . SER B 1 41 ? 13.206 16.721 114.475 1.00 25.86 30 SER B O 1
ATOM 2120 N N . SER B 1 42 ? 14.284 18.648 114.871 1.00 26.49 31 SER B N 1
ATOM 2121 C CA . SER B 1 42 ? 14.292 19.019 113.480 1.00 26.74 31 SER B CA 1
ATOM 2122 C C . SER B 1 42 ? 15.578 18.654 112.740 1.00 29.21 31 SER B C 1
ATOM 2123 O O . SER B 1 42 ? 16.645 19.075 113.132 1.00 34.49 31 SER B O 1
ATOM 2126 N N . LEU B 1 43 ? 15.443 17.888 111.652 1.00 27.45 32 LEU B N 1
ATOM 2127 C CA . LEU B 1 43 ? 16.528 17.577 110.767 1.00 21.88 32 LEU B CA 1
ATOM 2128 C C . LEU B 1 43 ? 16.093 17.994 109.345 1.00 22.04 32 LEU B C 1
ATOM 2129 O O . LEU B 1 43 ? 15.569 17.181 108.597 1.00 21.23 32 LEU B O 1
ATOM 2134 N N . PRO B 1 44 ? 16.300 19.265 108.974 1.00 17.68 33 PRO B N 1
ATOM 2135 C CA . PRO B 1 44 ? 15.869 19.762 107.665 1.00 18.78 33 PRO B CA 1
ATOM 2136 C C . PRO B 1 44 ? 16.411 18.989 106.470 1.00 24.54 33 PRO B C 1
ATOM 2137 O O . PRO B 1 44 ? 17.614 19.100 106.170 1.00 29.46 33 PRO B O 1
ATOM 2141 N N . LEU B 1 45 ? 15.527 18.270 105.760 1.00 17.83 34 LEU B N 1
ATOM 2142 C CA . LEU B 1 45 ? 15.911 17.540 104.562 1.00 19.03 34 LEU B CA 1
ATOM 2143 C C . LEU B 1 45 ? 15.528 18.242 103.230 1.00 22.30 34 LEU B C 1
ATOM 2144 O O . LEU B 1 45 ? 15.662 17.665 102.146 1.00 24.36 34 LEU B O 1
ATOM 2149 N N . LEU B 1 46 ? 15.078 19.486 103.301 1.00 24.73 35 LEU B N 1
ATOM 2150 C CA . LEU B 1 46 ? 14.685 20.198 102.102 1.00 27.08 35 LEU B CA 1
ATOM 2151 C C . LEU B 1 46 ? 14.933 21.640 102.383 1.00 32.17 35 LEU B C 1
ATOM 2152 O O . LEU B 1 46 ? 14.863 22.074 103.532 1.00 26.91 35 LEU B O 1
ATOM 2157 N N . GLU B 1 47 ? 15.213 22.392 101.330 1.00 32.66 36 GLU B N 1
ATOM 2158 C CA . GLU B 1 47 ? 15.428 23.827 101.485 1.00 33.68 36 GLU B CA 1
ATOM 2159 C C . GLU B 1 47 ? 15.177 24.361 100.104 1.00 33.90 36 GLU B C 1
ATOM 2160 O O . GLU B 1 47 ? 15.487 23.686 99.124 1.00 33.60 36 GLU B O 1
ATOM 2166 N N . THR B 1 48 ? 14.599 25.542 100.013 1.00 35.14 37 THR B N 1
ATOM 2167 C CA . THR B 1 48 ? 14.253 26.080 98.705 1.00 35.01 37 THR B CA 1
ATOM 2168 C C . THR B 1 48 ? 15.389 26.910 98.189 1.00 33.35 37 THR B C 1
ATOM 2169 O O . THR B 1 48 ? 16.052 27.601 98.941 1.00 33.12 37 THR B O 1
ATOM 2173 N N . GLU B 1 49 ? 15.595 26.843 96.889 1.00 30.26 38 GLU B N 1
ATOM 2174 C CA . GLU B 1 49 ? 16.582 27.641 96.217 1.00 26.38 38 GLU B CA 1
ATOM 2175 C C . GLU B 1 49 ? 15.916 28.361 95.037 1.00 20.62 38 GLU B C 1
ATOM 2176 O O . GLU B 1 49 ? 15.506 27.715 94.082 1.00 26.25 38 GLU B O 1
ATOM 2182 N N . PRO B 1 50 ? 15.815 29.697 95.077 1.00 21.97 39 PRO B N 1
ATOM 2183 C CA . PRO B 1 50 ? 15.257 30.474 93.973 1.00 23.06 39 PRO B CA 1
ATOM 2184 C C . PRO B 1 50 ? 16.073 30.290 92.685 1.00 30.23 39 PRO B C 1
ATOM 2185 O O . PRO B 1 50 ? 17.301 30.252 92.716 1.00 38.35 39 PRO B O 1
ATOM 2189 N N . LEU B 1 51 ? 15.400 30.203 91.554 1.00 30.77 40 LEU B N 1
ATOM 2190 C CA . LEU B 1 51 ? 16.067 30.103 90.286 1.00 38.23 40 LEU B CA 1
ATOM 2191 C C . LEU B 1 51 ? 16.059 31.459 89.619 1.00 45.71 40 LEU B C 1
ATOM 2192 O O . LEU B 1 51 ? 15.034 32.109 89.612 1.00 50.82 40 LEU B O 1
ATOM 2197 N N . PRO B 1 52 ? 17.209 31.921 89.078 1.00 52.50 41 PRO B N 1
ATOM 2198 C CA . PRO B 1 52 ? 17.192 33.184 88.308 1.00 53.99 41 PRO B CA 1
ATOM 2199 C C . PRO B 1 52 ? 16.471 32.928 87.001 1.00 53.04 41 PRO B C 1
ATOM 2200 O O . PRO B 1 52 ? 16.578 31.838 86.430 1.00 50.25 41 PRO B O 1
ATOM 2204 N N . LEU B 1 53 ? 15.745 33.920 86.516 1.00 57.42 42 LEU B N 1
ATOM 2205 C CA . LEU B 1 53 ? 14.956 33.695 85.317 1.00 66.68 42 LEU B CA 1
ATOM 2206 C C . LEU B 1 53 ? 14.867 34.896 84.391 1.00 71.98 42 LEU B C 1
ATOM 2207 O O . LEU B 1 53 ? 13.776 35.251 83.913 1.00 80.02 42 LEU B O 1
ATOM 2212 N N . THR B 1 54 ? 15.988 35.540 84.107 1.00 72.33 43 THR B N 1
ATOM 2213 C CA . THR B 1 54 ? 15.885 36.660 83.177 1.00 73.86 43 THR B CA 1
ATOM 2214 C C . THR B 1 54 ? 16.147 36.203 81.735 1.00 75.08 43 THR B C 1
ATOM 2215 O O . THR B 1 54 ? 16.352 37.036 80.844 1.00 77.61 43 THR B O 1
ATOM 2219 N N . PRO B 1 55 ? 16.135 34.874 81.476 1.00 74.75 44 PRO B N 1
ATOM 2220 C CA . PRO B 1 55 ? 16.464 34.559 80.091 1.00 77.19 44 PRO B CA 1
ATOM 2221 C C . PRO B 1 55 ? 15.240 34.338 79.224 1.00 77.50 44 PRO B C 1
ATOM 2222 O O . PRO B 1 55 ? 14.879 33.173 78.989 1.00 82.87 44 PRO B O 1
ATOM 2226 N N . ALA B 1 56 ? 14.629 35.409 78.714 1.00 72.10 45 ALA B N 1
ATOM 2227 C CA . ALA B 1 56 ? 13.407 35.224 77.924 1.00 73.05 45 ALA B CA 1
ATOM 2228 C C . ALA B 1 56 ? 12.365 34.579 78.789 1.00 73.32 45 ALA B C 1
ATOM 2229 O O . ALA B 1 56 ? 11.607 33.720 78.291 1.00 72.07 45 ALA B O 1
ATOM 2231 N N . GLN B 1 57 ? 12.448 34.852 80.096 1.00 71.05 46 GLN B N 1
ATOM 2232 C CA . GLN B 1 57 ? 11.483 34.335 81.043 1.00 67.05 46 GLN B CA 1
ATOM 2233 C C . GLN B 1 57 ? 10.998 35.639 81.651 1.00 62.99 46 GLN B C 1
ATOM 2234 O O . GLN B 1 57 ? 9.827 35.808 81.957 1.00 65.76 46 GLN B O 1
ATOM 2240 N N . ARG B 1 58 ? 11.910 36.592 81.732 1.00 61.06 47 ARG B N 1
ATOM 2241 C CA . ARG B 1 58 ? 11.592 37.938 82.172 1.00 60.49 47 ARG B CA 1
ATOM 2242 C C . ARG B 1 58 ? 10.480 38.504 81.297 1.00 57.04 47 ARG B C 1
ATOM 2243 O O . ARG B 1 58 ? 9.582 39.225 81.770 1.00 55.46 47 ARG B O 1
ATOM 2251 N N . SER B 1 59 ? 10.546 38.156 80.014 1.00 52.62 48 SER B N 1
ATOM 2252 C CA . SER B 1 59 ? 9.562 38.602 79.045 1.00 49.69 48 SER B CA 1
ATOM 2253 C C . SER B 1 59 ? 8.228 37.930 79.305 1.00 47.11 48 SER B C 1
ATOM 2254 O O . SER B 1 59 ? 7.176 38.558 79.221 1.00 51.47 48 SER B O 1
ATOM 2257 N N . ILE B 1 60 ? 8.283 36.642 79.629 1.00 45.25 49 ILE B N 1
ATOM 2258 C CA . ILE B 1 60 ? 7.086 35.898 79.921 1.00 41.92 49 ILE B CA 1
ATOM 2259 C C . ILE B 1 60 ? 6.269 36.727 80.899 1.00 41.66 49 ILE B C 1
ATOM 2260 O O . ILE B 1 60 ? 5.101 36.992 80.677 1.00 43.08 49 ILE B O 1
ATOM 2265 N N . ILE B 1 61 ? 6.918 37.175 81.959 1.00 38.14 50 ILE B N 1
ATOM 2266 C CA . ILE B 1 61 ? 6.267 37.967 82.969 1.00 37.09 50 ILE B CA 1
ATOM 2267 C C . ILE B 1 61 ? 5.742 39.277 82.406 1.00 40.90 50 ILE B C 1
ATOM 2268 O O . ILE B 1 61 ? 4.641 39.691 82.716 1.00 42.77 50 ILE B O 1
ATOM 2273 N N . PHE B 1 62 ? 6.512 39.927 81.555 1.00 45.45 51 PHE B N 1
ATOM 2274 C CA . PHE B 1 62 ? 6.051 41.188 80.977 1.00 46.71 51 PHE B CA 1
ATOM 2275 C C . PHE B 1 62 ? 4.773 41.003 80.212 1.00 46.08 51 PHE B C 1
ATOM 2276 O O . PHE B 1 62 ? 3.955 41.930 80.109 1.00 51.78 51 PHE B O 1
ATOM 2284 N N . GLU B 1 63 ? 4.580 39.81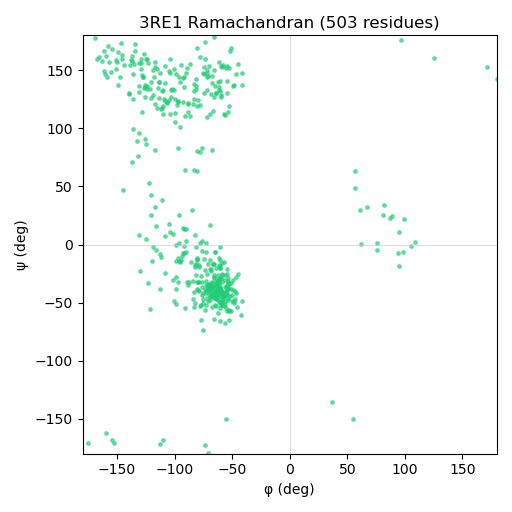3 79.661 1.00 42.71 52 GLU B N 1
ATOM 2285 C CA . GLU B 1 63 ? 3.342 39.589 78.922 1.00 39.36 52 GLU B CA 1
ATOM 2286 C C . GLU B 1 63 ? 2.469 38.427 79.419 1.00 34.28 52 GLU B C 1
ATOM 2287 O O . GLU B 1 63 ? 2.084 37.541 78.640 1.00 28.03 52 GLU B O 1
ATOM 2293 N N . LEU B 1 64 ? 2.177 38.466 80.718 1.00 25.14 53 LEU B N 1
ATOM 2294 C CA . LEU B 1 64 ? 1.388 37.471 81.391 1.00 26.36 53 LEU B CA 1
ATOM 2295 C C . LEU B 1 64 ? 0.003 37.374 80.737 1.00 29.94 53 LEU B C 1
ATOM 2296 O O . LEU B 1 64 ? -0.659 36.313 80.809 1.00 27.78 53 LEU B O 1
ATOM 2301 N N . LEU B 1 65 ? -0.430 38.480 80.115 1.00 28.07 54 LEU B N 1
ATOM 2302 C CA . LEU B 1 65 ? -1.770 38.495 79.503 1.00 33.19 54 LEU B CA 1
ATOM 2303 C C . LEU B 1 65 ? -1.880 37.529 78.354 1.00 27.57 54 LEU B C 1
ATOM 2304 O O . LEU B 1 65 ? -2.965 37.334 77.832 1.00 30.00 54 LEU B O 1
ATOM 2309 N N . ASN B 1 66 ? -0.763 36.907 77.961 1.00 26.50 55 ASN B N 1
ATOM 2310 C CA . ASN B 1 66 ? -0.817 35.946 76.874 1.00 26.80 55 ASN B CA 1
ATOM 2311 C C . ASN B 1 66 ? -1.672 34.775 77.386 1.00 27.15 55 ASN B C 1
ATOM 2312 O O . ASN B 1 66 ? -2.307 34.071 76.602 1.00 24.75 55 ASN B O 1
ATOM 2317 N N . TYR B 1 67 ? -1.641 34.583 78.712 1.00 20.40 56 TYR B N 1
ATOM 2318 C CA . TYR B 1 67 ? -2.332 33.513 79.390 1.00 21.01 56 TYR B CA 1
ATOM 2319 C C . TYR B 1 67 ? -3.704 33.936 79.943 1.00 28.24 56 TYR B C 1
ATOM 2320 O O . TYR B 1 67 ? -3.857 35.038 80.516 1.00 29.72 56 TYR B O 1
ATOM 2329 N N . SER B 1 68 ? -4.686 33.040 79.806 1.00 27.94 57 SER B N 1
ATOM 2330 C CA . SER B 1 68 ? -6.056 33.293 80.270 1.00 25.79 57 SER B CA 1
ATOM 2331 C C . SER B 1 68 ? -6.125 33.080 81.782 1.00 25.23 57 SER B C 1
ATOM 2332 O O . SER B 1 68 ? -7.101 33.485 82.438 1.00 23.07 57 SER B O 1
ATOM 2335 N N . ALA B 1 69 ? -5.116 32.388 82.326 1.00 24.30 58 ALA B N 1
ATOM 2336 C CA . ALA B 1 69 ? -5.079 32.121 83.752 1.00 20.08 58 ALA B CA 1
ATOM 2337 C C . ALA B 1 69 ? -3.709 31.740 84.227 1.00 23.53 58 ALA B C 1
ATOM 2338 O O . ALA B 1 69 ? -2.928 31.113 83.473 1.00 20.61 58 ALA B O 1
ATOM 2340 N N . VAL B 1 70 ? -3.426 32.097 85.492 1.00 14.17 59 VAL B N 1
ATOM 2341 C CA . VAL B 1 70 ? -2.171 31.754 86.129 1.00 19.47 59 VAL B CA 1
ATOM 2342 C C . VAL B 1 70 ? -2.461 31.035 87.413 1.00 20.06 59 VAL B C 1
ATOM 2343 O O . VAL B 1 70 ? -3.336 31.450 88.153 1.00 26.48 59 VAL B O 1
ATOM 2347 N N . ILE B 1 71 ? -1.715 29.965 87.678 1.00 22.52 60 ILE B N 1
ATOM 2348 C CA . ILE B 1 71 ? -1.920 29.114 88.834 1.00 15.20 60 ILE B CA 1
ATOM 2349 C C . ILE B 1 71 ? -0.641 29.023 89.580 1.00 16.74 60 ILE B C 1
ATOM 2350 O O . ILE B 1 71 ? 0.384 28.700 88.985 1.00 17.73 60 ILE B O 1
ATOM 2355 N N . VAL B 1 72 ? -0.692 29.321 90.882 1.00 14.18 61 VAL B N 1
ATOM 2356 C CA . VAL B 1 72 ? 0.455 29.287 91.734 1.00 10.89 61 VAL B CA 1
ATOM 2357 C C . VAL B 1 72 ? 0.297 28.079 92.659 1.00 15.80 61 VAL B C 1
ATOM 2358 O O . VAL B 1 72 ? -0.688 27.980 93.381 1.00 21.31 61 VAL B O 1
ATOM 2362 N N . VAL B 1 73 ? 1.282 27.179 92.661 1.00 15.40 62 VAL B N 1
ATOM 2363 C CA . VAL B 1 73 ? 1.168 25.958 93.430 1.00 13.32 62 VAL B CA 1
ATOM 2364 C C . VAL B 1 73 ? 1.778 25.875 94.807 1.00 12.36 62 VAL B C 1
ATOM 2365 O O . VAL B 1 73 ? 1.701 24.823 95.441 1.00 22.26 62 VAL B O 1
ATOM 2369 N N . SER B 1 74 ? 2.388 26.932 95.298 1.00 19.23 63 SER B N 1
ATOM 2370 C CA . SER B 1 74 ? 3.011 26.803 96.596 1.00 19.54 63 SER B CA 1
ATOM 2371 C C . SER B 1 74 ? 3.325 28.167 97.128 1.00 23.48 63 SER B C 1
ATOM 2372 O O . SER B 1 74 ? 3.388 29.122 96.336 1.00 17.70 63 SER B O 1
ATOM 2375 N N . LYS B 1 75 ? 3.534 28.248 98.453 1.00 17.76 64 LYS B N 1
ATOM 2376 C CA . LYS B 1 75 ? 3.857 29.504 99.111 1.00 21.88 64 LYS B CA 1
ATOM 2377 C C . LYS B 1 75 ? 5.138 30.100 98.521 1.00 22.08 64 LYS B C 1
ATOM 2378 O O . LYS B 1 75 ? 5.148 31.285 98.136 1.00 20.81 64 LYS B O 1
ATOM 2384 N N . PRO B 1 76 ? 6.226 29.304 98.432 1.00 19.18 65 PRO B N 1
ATOM 2385 C CA . PRO B 1 76 ? 7.473 29.816 97.856 1.00 20.12 65 PRO B CA 1
ATOM 2386 C C . PRO B 1 76 ? 7.254 30.411 96.416 1.00 22.78 65 PRO B C 1
ATOM 2387 O O . PRO B 1 76 ? 7.785 31.478 96.118 1.00 27.33 65 PRO B O 1
ATOM 2391 N N . ALA B 1 77 ? 6.494 29.742 95.556 1.00 19.24 66 ALA B N 1
ATOM 2392 C CA . ALA B 1 77 ? 6.251 30.263 94.214 1.00 22.76 66 ALA B CA 1
ATOM 2393 C C . ALA B 1 77 ? 5.423 31.578 94.196 1.00 25.51 66 ALA B C 1
ATOM 2394 O O . ALA B 1 77 ? 5.555 32.378 93.276 1.00 22.69 66 ALA B O 1
ATOM 2396 N N . ALA B 1 78 ? 4.564 31.792 95.194 1.00 23.16 67 ALA B N 1
ATOM 2397 C CA . ALA B 1 78 ? 3.786 33.040 95.232 1.00 25.23 67 ALA B CA 1
ATOM 2398 C C . ALA B 1 78 ? 4.723 34.180 95.619 1.00 23.03 67 ALA B C 1
ATOM 2399 O O . ALA B 1 78 ? 4.795 35.195 94.932 1.00 22.02 67 ALA B O 1
ATOM 2401 N N . ARG B 1 79 ? 5.436 33.982 96.721 1.00 23.20 68 ARG B N 1
ATOM 2402 C CA . ARG B 1 79 ? 6.376 34.976 97.253 1.00 26.07 68 ARG B CA 1
ATOM 2403 C C . ARG B 1 79 ? 7.341 35.427 96.173 1.00 25.76 68 ARG B C 1
ATOM 2404 O O . ARG B 1 79 ? 7.613 36.617 96.039 1.00 28.79 68 ARG B O 1
ATOM 2412 N N . LEU B 1 80 ? 7.863 34.473 95.411 1.00 23.44 69 LEU B N 1
ATOM 2413 C CA . LEU B 1 80 ? 8.803 34.751 94.337 1.00 23.33 69 LEU B CA 1
ATOM 2414 C C . LEU B 1 80 ? 8.152 35.487 93.158 1.00 23.05 69 LEU B C 1
ATOM 2415 O O . LEU B 1 80 ? 8.685 36.456 92.657 1.00 24.56 69 LEU B O 1
ATOM 2420 N N . ALA B 1 81 ? 7.003 34.990 92.730 1.00 24.81 70 ALA B N 1
ATOM 2421 C CA . ALA B 1 81 ? 6.183 35.551 91.645 1.00 21.53 70 ALA B CA 1
ATOM 2422 C C . ALA B 1 81 ? 5.810 36.982 91.923 1.00 18.19 70 ALA B C 1
ATOM 2423 O O . ALA B 1 81 ? 5.856 37.835 91.039 1.00 22.97 70 ALA B O 1
ATOM 2425 N N . ILE B 1 82 ? 5.438 37.251 93.149 1.00 16.73 71 ILE B N 1
ATOM 2426 C CA . ILE B 1 82 ? 5.034 38.597 93.512 1.00 21.57 71 ILE B CA 1
ATOM 2427 C C . ILE B 1 82 ? 6.174 39.546 93.285 1.00 23.75 71 ILE B C 1
ATOM 2428 O O . ILE B 1 82 ? 6.003 40.626 92.704 1.00 28.79 71 ILE B O 1
ATOM 2433 N N . GLU B 1 83 ? 7.350 39.115 93.719 1.00 27.84 72 GLU B N 1
ATOM 2434 C CA . GLU B 1 83 ? 8.561 39.866 93.583 1.00 25.37 72 GLU B CA 1
ATOM 2435 C C . GLU B 1 83 ? 8.946 40.107 92.142 1.00 26.34 72 GLU B C 1
ATOM 2436 O O . GLU B 1 83 ? 9.297 41.223 91.775 1.00 33.76 72 GLU B O 1
ATOM 2442 N N . LEU B 1 84 ? 8.870 39.074 91.313 1.00 24.84 73 LEU B N 1
ATOM 2443 C CA . LEU B 1 84 ? 9.225 39.222 89.904 1.00 25.32 73 LEU B CA 1
ATOM 2444 C C . LEU B 1 84 ? 8.292 40.189 89.187 1.00 25.82 73 LEU B C 1
ATOM 2445 O O . LEU B 1 84 ? 8.721 40.901 88.312 1.00 31.24 73 LEU B O 1
ATOM 2450 N N . ILE B 1 85 ? 7.015 40.189 89.581 1.00 30.03 74 ILE B N 1
ATOM 2451 C CA . ILE B 1 85 ? 6.001 41.080 89.044 1.00 24.46 74 ILE B CA 1
ATOM 2452 C C . ILE B 1 85 ? 6.121 42.518 89.502 1.00 28.25 74 ILE B C 1
ATOM 2453 O O . ILE B 1 85 ? 5.934 43.435 88.707 1.00 27.34 74 ILE B O 1
ATOM 2458 N N . ASP B 1 86 ? 6.417 42.733 90.793 1.00 29.28 75 ASP B N 1
ATOM 2459 C CA . ASP B 1 86 ? 6.403 44.086 91.325 1.00 29.17 75 ASP B CA 1
ATOM 2460 C C . ASP B 1 86 ? 7.465 44.865 90.627 1.00 34.27 75 ASP B C 1
ATOM 2461 O O . ASP B 1 86 ? 7.452 46.091 90.604 1.00 37.02 75 ASP B O 1
ATOM 2466 N N . GLU B 1 87 ? 8.401 44.133 90.051 1.00 36.20 76 GLU B N 1
ATOM 2467 C CA . GLU B 1 87 ? 9.541 44.744 89.393 1.00 39.41 76 GLU B CA 1
ATOM 2468 C C . GLU B 1 87 ? 9.220 45.158 87.954 1.00 40.15 76 GLU B C 1
ATOM 2469 O O . GLU B 1 87 ? 9.767 46.140 87.442 1.00 41.28 76 GLU B O 1
ATOM 2475 N N . VAL B 1 88 ? 8.325 44.410 87.312 1.00 38.93 77 VAL B N 1
ATOM 2476 C CA . VAL B 1 88 ? 8.006 44.645 85.913 1.00 36.09 77 VAL B CA 1
ATOM 2477 C C . VAL B 1 88 ? 6.695 45.398 85.675 1.00 32.45 77 VAL B C 1
ATOM 2478 O O . VAL B 1 88 ? 6.558 46.107 84.686 1.00 35.60 77 VAL B O 1
ATOM 2482 N N . TRP B 1 89 ? 5.731 45.212 86.564 1.00 30.65 78 TRP B N 1
ATOM 2483 C CA . TRP B 1 89 ? 4.392 45.819 86.441 1.00 29.28 78 TRP B CA 1
ATOM 2484 C C . TRP B 1 89 ? 4.153 46.968 87.424 1.00 29.33 78 TRP B C 1
ATOM 2485 O O . TRP B 1 89 ? 4.251 46.806 88.645 1.00 32.46 78 TRP B O 1
ATOM 2496 N N . PRO B 1 90 ? 3.837 48.144 86.896 1.00 34.79 79 PRO B N 1
ATOM 2497 C CA . PRO B 1 90 ? 3.614 49.284 87.775 1.00 35.18 79 PRO B CA 1
ATOM 2498 C C . PRO B 1 90 ? 2.427 48.957 88.690 1.00 38.68 79 PRO B C 1
ATOM 2499 O O . PRO B 1 90 ? 2.464 49.274 89.884 1.00 41.71 79 PRO B O 1
ATOM 2503 N N . GLN B 1 91 ? 1.414 48.290 88.139 1.00 34.04 80 GLN B N 1
ATOM 2504 C CA . GLN B 1 91 ? 0.265 47.801 88.922 1.00 32.68 80 GLN B CA 1
ATOM 2505 C C . GLN B 1 91 ? 0.023 46.325 88.620 1.00 32.14 80 GLN B C 1
ATOM 2506 O O . GLN B 1 91 ? 0.378 45.828 87.530 1.00 30.26 80 GLN B O 1
ATOM 2512 N N . PRO B 1 92 ? -0.620 45.612 89.551 1.00 33.77 81 PRO B N 1
ATOM 2513 C CA . PRO B 1 92 ? -0.864 44.188 89.346 1.00 33.49 81 PRO B CA 1
ATOM 2514 C C . PRO B 1 92 ? -1.672 43.888 88.058 1.00 36.55 81 PRO B C 1
ATOM 2515 O O . PRO B 1 92 ? -2.405 44.736 87.561 1.00 31.72 81 PRO B O 1
ATOM 2519 N N . PRO B 1 93 ? -1.506 42.681 87.503 1.00 38.65 82 PRO B N 1
ATOM 2520 C CA . PRO B 1 93 ? -2.221 42.173 86.338 1.00 39.01 82 PRO B CA 1
ATOM 2521 C C . PRO B 1 93 ? -3.683 41.965 86.701 1.00 42.40 82 PRO B C 1
ATOM 2522 O O . PRO B 1 93 ? -3.999 41.328 87.711 1.00 44.19 82 PRO B O 1
ATOM 2526 N N . MET B 1 94 ? -4.577 42.499 85.890 1.00 44.95 83 MET B N 1
ATOM 2527 C CA . MET B 1 94 ? -5.991 42.390 86.156 1.00 48.99 83 MET B CA 1
ATOM 2528 C C . MET B 1 94 ? -6.547 40.975 86.013 1.00 47.31 83 MET B C 1
ATOM 2529 O O . MET B 1 94 ? -7.608 40.675 86.595 1.00 52.46 83 MET B O 1
ATOM 2534 N N . GLN B 1 95 ? -5.838 40.119 85.271 1.00 36.93 84 GLN B N 1
ATOM 2535 C CA . GLN B 1 95 ? -6.234 38.708 85.032 1.00 32.25 84 GLN B CA 1
ATOM 2536 C C . GLN B 1 95 ? -6.586 37.761 86.198 1.00 27.51 84 GLN B C 1
ATOM 2537 O O . GLN B 1 95 ? -6.307 38.025 87.342 1.00 25.82 84 GLN B O 1
ATOM 2543 N N . PRO B 1 96 ? -7.188 36.598 85.878 1.00 28.68 85 PRO B N 1
ATOM 2544 C CA . PRO B 1 96 ? -7.565 35.612 86.887 1.00 23.21 85 PRO B CA 1
ATOM 2545 C C . PRO B 1 96 ? -6.377 34.762 87.342 1.00 24.77 85 PRO B C 1
ATOM 2546 O O . PRO B 1 96 ? -5.703 34.130 86.524 1.00 21.00 85 PRO B O 1
ATOM 2550 N N . TRP B 1 97 ? -6.140 34.757 88.655 1.00 20.24 86 TRP B N 1
ATOM 2551 C CA . TRP B 1 97 ? -5.047 34.034 89.268 1.00 18.99 86 TRP B CA 1
ATOM 2552 C C . TRP B 1 97 ? -5.637 33.022 90.227 1.00 20.77 86 TRP B C 1
ATOM 2553 O O . TRP B 1 97 ? -6.716 33.253 90.767 1.00 19.83 86 TRP B O 1
ATOM 2564 N N . PHE B 1 98 ? -4.964 31.896 90.426 1.00 14.57 87 PHE B N 1
ATOM 2565 C CA . PHE B 1 98 ? -5.497 30.858 91.284 1.00 15.12 87 PHE B CA 1
ATOM 2566 C C . PHE B 1 98 ? -4.420 30.168 92.058 1.00 18.06 87 PHE B C 1
ATOM 2567 O O . PHE B 1 98 ? -3.277 30.080 91.603 1.00 20.71 87 PHE B O 1
ATOM 2575 N N . SER B 1 99 ? -4.807 29.622 93.204 1.00 18.80 88 SER B N 1
ATOM 2576 C CA . SER B 1 99 ? -3.900 28.853 94.058 1.00 17.46 88 SER B CA 1
ATOM 2577 C C . SER B 1 99 ? -4.561 27.511 94.393 1.00 25.90 88 SER B C 1
ATOM 2578 O O . SER B 1 99 ? -5.804 27.380 94.329 1.00 31.46 88 SER B O 1
ATOM 2581 N N . VAL B 1 100 ? -3.750 26.537 94.791 1.00 35.30 89 VAL B N 1
ATOM 2582 C CA . VAL B 1 100 ? -4.259 25.240 95.275 1.00 41.81 89 VAL B CA 1
ATOM 2583 C C . VAL B 1 100 ? -5.004 25.378 96.616 1.00 39.68 89 VAL B C 1
ATOM 2584 O O . VAL B 1 100 ? -6.156 24.960 96.750 1.00 43.85 89 VAL B O 1
ATOM 2588 N N . GLY B 1 101 ? -4.334 25.975 97.590 1.00 39.87 90 GLY B N 1
ATOM 2589 C CA . GLY B 1 101 ? -4.928 26.255 98.897 1.00 35.85 90 GLY B CA 1
ATOM 2590 C C . GLY B 1 101 ? -5.113 27.742 99.196 1.00 35.78 90 GLY B C 1
ATOM 2591 O O . GLY B 1 101 ? -4.938 28.602 98.319 1.00 38.44 90 GLY B O 1
ATOM 2592 N N . SER B 1 102 ? -5.490 28.056 100.433 1.00 38.66 91 SER B N 1
ATOM 2593 C CA . SER B 1 102 ? -5.775 29.445 100.821 1.00 36.91 91 SER B CA 1
ATOM 2594 C C . SER B 1 102 ? -4.542 30.165 101.331 1.00 34.08 91 SER B C 1
ATOM 2595 O O . SER B 1 102 ? -4.409 31.365 101.147 1.00 34.61 91 SER B O 1
ATOM 2598 N N . ALA B 1 103 ? -3.633 29.447 101.983 1.00 33.31 92 ALA B N 1
ATOM 2599 C CA . ALA B 1 103 ? -2.410 30.110 102.468 1.00 31.80 92 ALA B CA 1
ATOM 2600 C C . ALA B 1 103 ? -1.679 30.739 101.266 1.00 27.87 92 ALA B C 1
ATOM 2601 O O . ALA B 1 103 ? -1.251 31.920 101.305 1.00 33.25 92 ALA B O 1
ATOM 2603 N N . THR B 1 104 ? -1.548 29.963 100.196 1.00 27.09 93 THR B N 1
ATOM 2604 C CA . THR B 1 104 ? -0.906 30.466 98.978 1.00 27.82 93 THR B CA 1
ATOM 2605 C C . THR B 1 104 ? -1.762 31.574 98.375 1.00 25.29 93 THR B C 1
ATOM 2606 O O . THR B 1 104 ? -1.260 32.645 97.983 1.00 24.73 93 THR B O 1
ATOM 2610 N N . GLY B 1 105 ? -3.067 31.340 98.360 1.00 24.84 94 GLY B N 1
ATOM 2611 C CA . GLY B 1 105 ? -3.988 32.287 97.752 1.00 21.11 94 GLY B CA 1
ATOM 2612 C C . GLY B 1 105 ? -4.017 33.626 98.428 1.00 18.25 94 GLY B C 1
ATOM 2613 O O . GLY B 1 105 ? -4.073 34.656 97.758 1.00 20.44 94 GLY B O 1
ATOM 2614 N N . GLN B 1 106 ? -4.023 33.654 99.760 1.00 19.84 95 GLN B N 1
ATOM 2615 C CA . GLN B 1 106 ? -4.021 34.911 100.479 1.00 21.06 95 GLN B CA 1
ATOM 2616 C C . GLN B 1 106 ? -2.778 35.771 100.178 1.00 21.40 95 GLN B C 1
ATOM 2617 O O . GLN B 1 106 ? -2.875 36.998 100.081 1.00 23.99 95 GLN B O 1
ATOM 2623 N N . ILE B 1 107 ? -1.621 35.141 100.039 1.00 18.98 96 ILE B N 1
ATOM 2624 C CA . ILE B 1 107 ? -0.387 35.878 99.738 1.00 20.09 96 ILE B CA 1
ATOM 2625 C C . ILE B 1 107 ? -0.589 36.677 98.456 1.00 25.55 96 ILE B C 1
ATOM 2626 O O . ILE B 1 107 ? -0.241 37.867 98.376 1.00 27.10 96 ILE B O 1
ATOM 2631 N N . LEU B 1 108 ? -1.167 36.024 97.449 1.00 24.87 97 LEU B N 1
ATOM 2632 C CA . LEU B 1 108 ? -1.440 36.698 96.195 1.00 26.45 97 LEU B CA 1
ATOM 2633 C C . LEU B 1 108 ? -2.472 37.814 96.403 1.00 27.48 97 LEU B C 1
ATOM 2634 O O . LEU B 1 108 ? -2.361 38.895 95.820 1.00 27.55 97 LEU B O 1
ATOM 2639 N N . LEU B 1 109 ? -3.485 37.522 97.213 1.00 29.18 98 LEU B N 1
ATOM 2640 C CA . LEU B 1 109 ? -4.569 38.482 97.491 1.00 32.59 98 LEU B CA 1
ATOM 2641 C C . LEU B 1 109 ? -3.996 39.693 98.230 1.00 33.44 98 LEU B C 1
ATOM 2642 O O . LEU B 1 109 ? -4.310 40.845 97.905 1.00 32.29 98 LEU B O 1
ATOM 2647 N N . ASP B 1 110 ? -3.121 39.439 99.196 1.00 28.79 99 ASP B N 1
ATOM 2648 C CA . ASP B 1 110 ? -2.519 40.551 99.954 1.00 32.29 99 ASP B CA 1
ATOM 2649 C C . ASP B 1 110 ? -1.780 41.505 99.044 1.00 27.37 99 ASP B C 1
ATOM 2650 O O . ASP B 1 110 ? -1.490 42.632 99.451 1.00 32.19 99 ASP B O 1
ATOM 2655 N N . TYR B 1 111 ? -1.496 41.069 97.810 1.00 28.93 100 TYR B N 1
ATOM 2656 C CA . TYR B 1 111 ? -0.722 41.897 96.869 1.00 28.65 100 TYR B CA 1
ATOM 2657 C C . TYR B 1 111 ? -1.561 42.671 95.897 1.00 25.95 100 TYR B C 1
ATOM 2658 O O . TYR B 1 111 ? -1.060 43.589 95.216 1.00 27.89 100 TYR B O 1
ATOM 2667 N N . GLY B 1 112 ? -2.850 42.329 95.846 1.00 30.40 101 GLY B N 1
ATOM 2668 C CA . GLY B 1 112 ? -3.797 43.011 94.942 1.00 27.91 101 GLY B CA 1
ATOM 2669 C C . GLY B 1 112 ? -4.046 42.220 93.670 1.00 31.87 101 GLY B C 1
ATOM 2670 O O . GLY B 1 112 ? -4.434 42.784 92.658 1.00 33.69 101 GLY B O 1
ATOM 2671 N N . LEU B 1 113 ? -3.797 40.908 93.711 1.00 30.69 102 LEU B N 1
ATOM 2672 C CA . LEU B 1 113 ? -4.048 40.035 92.558 1.00 25.83 102 LEU B CA 1
ATOM 2673 C C . LEU B 1 113 ? -5.453 39.456 92.702 1.00 26.78 102 LEU B C 1
ATOM 2674 O O . LEU B 1 113 ? -5.910 39.192 93.814 1.00 19.99 102 LEU B O 1
ATOM 2679 N N . ASP B 1 114 ? -6.146 39.297 91.580 1.00 26.50 103 ASP B N 1
ATOM 2680 C CA . ASP B 1 114 ? -7.489 38.752 91.589 1.00 27.96 103 ASP B CA 1
ATOM 2681 C C . ASP B 1 114 ? -7.401 37.223 91.751 1.00 26.84 103 ASP B C 1
ATOM 2682 O O . ASP B 1 114 ? -7.510 36.477 90.763 1.00 24.13 103 ASP B O 1
ATOM 2687 N N . ALA B 1 115 ? -7.185 36.763 92.984 1.00 21.02 104 ALA B N 1
ATOM 2688 C CA . ALA B 1 115 ? -6.922 35.333 93.200 1.00 23.16 104 ALA B CA 1
ATOM 2689 C C . ALA B 1 115 ? -8.000 34.620 93.974 1.00 25.46 104 ALA B C 1
ATOM 2690 O O . ALA B 1 115 ? -8.521 35.156 94.972 1.00 27.01 104 ALA B O 1
ATOM 2692 N N . SER B 1 116 ? -8.309 33.398 93.540 1.00 20.61 105 SER B N 1
ATOM 2693 C CA . SER B 1 116 ? -9.287 32.591 94.242 1.00 27.98 105 SER B CA 1
ATOM 2694 C C . SER B 1 116 ? -8.804 31.155 94.340 1.00 26.72 105 SER B C 1
ATOM 2695 O O . SER B 1 116 ? -7.937 30.752 93.576 1.00 31.88 105 SER B O 1
ATOM 2698 N N . TRP B 1 117 ? -9.356 30.407 95.297 1.00 28.52 106 TRP B N 1
ATOM 2699 C CA . TRP B 1 117 ? -9.056 28.999 95.439 1.00 30.75 106 TRP B CA 1
ATOM 2700 C C . TRP B 1 117 ? -10.319 28.169 95.678 1.00 34.35 106 TRP B C 1
ATOM 2701 O O . TRP B 1 117 ? -11.336 28.698 96.138 1.00 38.37 106 TRP B O 1
ATOM 2712 N N . PRO B 1 118 ? -10.286 26.871 95.338 1.00 37.14 107 PRO B N 1
ATOM 2713 C CA . PRO B 1 118 ? -11.465 26.063 95.596 1.00 38.76 107 PRO B CA 1
ATOM 2714 C C . PRO B 1 118 ? -11.577 25.749 97.102 1.00 44.80 107 PRO B C 1
ATOM 2715 O O . PRO B 1 118 ? -10.603 25.334 97.718 1.00 50.37 107 PRO B O 1
ATOM 2719 N N . GLU B 1 119 ? -12.749 25.971 97.692 1.00 48.81 108 GLU B N 1
ATOM 2720 C CA . GLU B 1 119 ? -12.921 25.713 99.124 1.00 53.98 108 GLU B CA 1
ATOM 2721 C C . GLU B 1 119 ? -13.379 24.308 99.479 1.00 53.53 108 GLU B C 1
ATOM 2722 O O . GLU B 1 119 ? -13.768 24.064 100.608 1.00 54.88 108 GLU B O 1
ATOM 2728 N N . GLN B 1 120 ? -13.312 23.382 98.528 1.00 54.03 109 GLN B N 1
ATOM 2729 C CA . GLN B 1 120 ? -13.661 22.002 98.818 1.00 56.49 109 GLN B CA 1
ATOM 2730 C C . GLN B 1 120 ? -12.437 21.160 99.154 1.00 58.21 109 GLN B C 1
ATOM 2731 O O . GLN B 1 120 ? -12.568 20.070 99.703 1.00 63.38 109 GLN B O 1
ATOM 2737 N N . GLY B 1 121 ? -11.243 21.656 98.856 1.00 58.06 110 GLY B N 1
ATOM 2738 C CA . GLY B 1 121 ? -10.054 20.876 99.187 1.00 62.68 110 GLY B CA 1
ATOM 2739 C C . GLY B 1 121 ? -8.772 21.421 98.621 1.00 60.95 110 GLY B C 1
ATOM 2740 O O . GLY B 1 121 ? -8.777 22.080 97.595 1.00 66.19 110 GLY B O 1
ATOM 2741 N N . ASP B 1 122 ? -7.664 21.137 99.284 1.00 66.33 111 ASP B N 1
ATOM 2742 C CA . ASP B 1 122 ? -6.370 21.667 98.854 1.00 70.00 111 ASP B CA 1
ATOM 2743 C C . ASP B 1 122 ? -5.685 20.829 97.784 1.00 68.44 111 ASP B C 1
ATOM 2744 O O . ASP B 1 122 ? -4.457 20.814 97.717 1.00 71.65 111 ASP B O 1
ATOM 2749 N N . ASP B 1 123 ? -6.469 20.149 96.952 1.00 63.49 112 ASP B N 1
ATOM 2750 C CA . ASP B 1 123 ? -5.907 19.290 95.923 1.00 62.24 112 ASP B CA 1
ATOM 2751 C C . ASP B 1 123 ? -6.103 19.815 94.494 1.00 63.46 112 ASP B C 1
ATOM 2752 O O . ASP B 1 123 ? -6.499 20.958 94.273 1.00 67.12 112 ASP B O 1
ATOM 2757 N N . SER B 1 124 ? -5.826 18.957 93.522 1.00 64.81 113 SER B N 1
ATOM 2758 C CA . SER B 1 124 ? -5.942 19.303 92.109 1.00 63.53 113 SER B CA 1
ATOM 2759 C C . SER B 1 124 ? -7.350 19.050 91.551 1.00 64.35 113 SER B C 1
ATOM 2760 O O . SER B 1 124 ? -7.806 19.787 90.672 1.00 65.45 113 SER B O 1
ATOM 2763 N N . GLU B 1 125 ? -8.024 18.000 92.039 1.00 60.52 114 GLU B N 1
ATOM 2764 C CA . GLU B 1 125 ? -9.411 17.708 91.655 1.00 52.05 114 GLU B CA 1
ATOM 2765 C C . GLU B 1 125 ? -10.316 18.926 91.900 1.00 48.61 114 GLU B C 1
ATOM 2766 O O . GLU B 1 125 ? -11.228 19.202 91.122 1.00 33.76 114 GLU B O 1
ATOM 2772 N N . ALA B 1 126 ? -10.053 19.635 93.002 1.00 44.29 115 ALA B N 1
ATOM 2773 C CA . ALA B 1 126 ? -10.828 20.801 93.395 1.00 43.51 115 ALA B CA 1
ATOM 2774 C C . ALA B 1 126 ? -10.619 22.020 92.472 1.00 41.45 115 ALA B C 1
ATOM 2775 O O . ALA B 1 126 ? -11.569 22.726 92.159 1.00 39.70 115 ALA B O 1
ATOM 2777 N N . LEU B 1 127 ? -9.387 22.252 92.032 1.00 39.68 116 LEU B N 1
ATOM 2778 C CA . LEU B 1 127 ? -9.074 23.354 91.111 1.00 36.95 116 LEU B CA 1
ATOM 2779 C C . LEU B 1 127 ? -9.731 23.166 89.746 1.00 36.17 116 LEU B C 1
ATOM 2780 O O . LEU B 1 127 ? -10.387 24.067 89.229 1.00 33.31 116 LEU B O 1
ATOM 2785 N N . LEU B 1 128 ? -9.530 22.001 89.155 1.00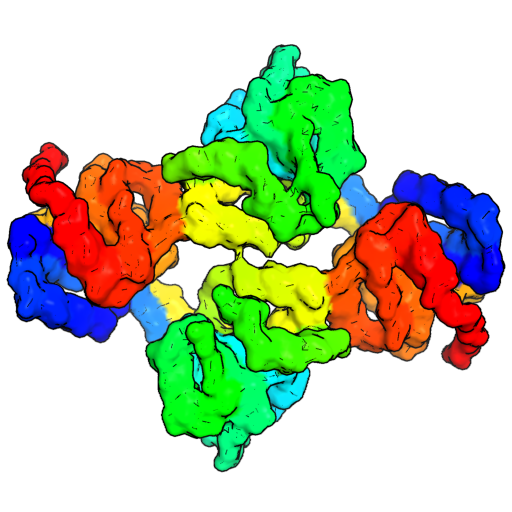 36.93 117 LEU B N 1
ATOM 2786 C CA . LEU B 1 128 ? -10.055 21.743 87.837 1.00 38.12 117 LEU B CA 1
ATOM 2787 C C . LEU B 1 128 ? -11.579 21.843 87.819 1.00 39.89 117 LEU B C 1
ATOM 2788 O O . LEU B 1 128 ? -12.190 22.053 86.769 1.00 39.97 117 LEU B O 1
ATOM 2793 N N . ASP B 1 129 ? -12.195 21.755 88.990 1.00 36.88 118 ASP B N 1
ATOM 2794 C CA . ASP B 1 129 ? -13.637 21.911 89.077 1.00 39.83 118 ASP B CA 1
ATOM 2795 C C . ASP B 1 129 ? -14.080 23.273 89.634 1.00 39.58 118 ASP B C 1
ATOM 2796 O O . ASP B 1 129 ? -15.244 23.473 89.960 1.00 44.15 118 ASP B O 1
ATOM 2801 N N . HIS B 1 130 ? -13.144 24.200 89.755 1.00 36.95 119 HIS B N 1
ATOM 2802 C CA . HIS B 1 130 ? -13.400 25.537 90.272 1.00 31.43 119 HIS B CA 1
ATOM 2803 C C . HIS B 1 130 ? -13.999 26.366 89.150 1.00 30.84 119 HIS B C 1
ATOM 2804 O O . HIS B 1 130 ? -13.370 26.567 88.112 1.00 27.95 119 HIS B O 1
ATOM 2811 N N . PRO B 1 131 ? -15.221 26.867 89.344 1.00 30.66 120 PRO B N 1
ATOM 2812 C CA . PRO B 1 131 ? -15.925 27.649 88.336 1.00 27.78 120 PRO B CA 1
ATOM 2813 C C . PRO B 1 131 ? -15.131 28.830 87.773 1.00 30.64 120 PRO B C 1
ATOM 2814 O O . PRO B 1 131 ? -14.967 28.948 86.553 1.00 28.28 120 PRO B O 1
ATOM 2818 N N . ARG B 1 132 ? -14.670 29.735 88.630 1.00 29.59 121 ARG B N 1
ATOM 2819 C CA . ARG B 1 132 ? -13.894 30.878 88.124 1.00 32.07 121 ARG B CA 1
ATOM 2820 C C . ARG B 1 132 ? -12.796 30.432 87.133 1.00 28.85 121 ARG B C 1
ATOM 2821 O O . ARG B 1 132 ? -12.565 31.096 86.129 1.00 25.12 121 ARG B O 1
ATOM 2829 N N . LEU B 1 133 ? -12.138 29.308 87.433 1.00 25.36 122 LEU B N 1
ATOM 2830 C CA . LEU B 1 133 ? -11.104 28.772 86.579 1.00 22.49 122 LEU B CA 1
ATOM 2831 C C . LEU B 1 133 ? -11.703 28.209 85.293 1.00 24.65 122 LEU B C 1
ATOM 2832 O O . LEU B 1 133 ? -11.244 28.530 84.201 1.00 25.78 122 LEU B O 1
ATOM 2837 N N . LYS B 1 134 ? -12.748 27.389 85.415 1.00 26.33 123 LYS B N 1
ATOM 2838 C CA . LYS B 1 134 ? -13.412 26.847 84.251 1.00 20.30 123 LYS B CA 1
ATOM 2839 C C . LYS B 1 134 ? -13.940 27.946 83.329 1.00 27.24 123 LYS B C 1
ATOM 2840 O O . LYS B 1 134 ? -13.802 27.859 82.097 1.00 23.07 123 LYS B O 1
ATOM 2846 N N . GLN B 1 135 ? -14.543 28.982 83.901 1.00 26.57 124 GLN B N 1
ATOM 2847 C CA . GLN B 1 135 ? -15.017 30.112 83.071 1.00 36.73 124 GLN B CA 1
ATOM 2848 C C . GLN B 1 135 ? -13.844 30.849 82.384 1.00 36.71 124 GLN B C 1
ATOM 2849 O O . GLN B 1 135 ? -13.914 31.160 81.207 1.00 38.07 124 GLN B O 1
ATOM 2855 N N . ALA B 1 136 ? -12.762 31.094 83.123 1.00 38.41 125 ALA B N 1
ATOM 2856 C CA . ALA B 1 136 ? -11.580 31.758 82.561 1.00 36.20 125 ALA B CA 1
ATOM 2857 C C . ALA B 1 136 ? -10.894 30.996 81.409 1.00 37.13 125 ALA B C 1
ATOM 2858 O O . ALA B 1 136 ? -10.285 31.608 80.520 1.00 33.12 125 ALA B O 1
ATOM 2860 N N . ILE B 1 137 ? -11.017 29.673 81.444 1.00 34.14 126 ILE B N 1
ATOM 2861 C CA . ILE B 1 137 ? -10.463 28.765 80.447 1.00 39.53 126 ILE B CA 1
ATOM 2862 C C . ILE B 1 137 ? -11.461 28.394 79.333 1.00 39.12 126 ILE B C 1
ATOM 2863 O O . ILE B 1 137 ? -11.085 27.840 78.319 1.00 35.93 126 ILE B O 1
ATOM 2868 N N . ALA B 1 138 ? -12.739 28.695 79.551 1.00 47.57 127 ALA B N 1
ATOM 2869 C CA . ALA B 1 138 ? -13.814 28.382 78.614 1.00 48.38 127 ALA B CA 1
ATOM 2870 C C . ALA B 1 138 ? -13.639 29.206 77.376 1.00 56.30 127 ALA B C 1
ATOM 2871 O O . ALA B 1 138 ? -14.280 30.249 77.243 1.00 68.18 127 ALA B O 1
ATOM 2873 N N . VAL B 1 139 ? -12.774 28.773 76.477 1.00 54.25 128 VAL B N 1
ATOM 2874 C CA . VAL B 1 139 ? -12.551 29.452 75.200 1.00 53.28 128 VAL B CA 1
ATOM 2875 C C . VAL B 1 139 ? -11.492 28.576 74.574 1.00 56.24 128 VAL B C 1
ATOM 2876 O O . VAL B 1 139 ? -10.694 27.937 75.287 1.00 66.47 128 VAL B O 1
ATOM 2880 N N . PRO B 1 140 ? -11.607 28.391 73.253 1.00 55.12 129 PRO B N 1
ATOM 2881 C CA . PRO B 1 140 ? -10.687 27.511 72.553 1.00 50.77 129 PRO B CA 1
ATOM 2882 C C . PRO B 1 140 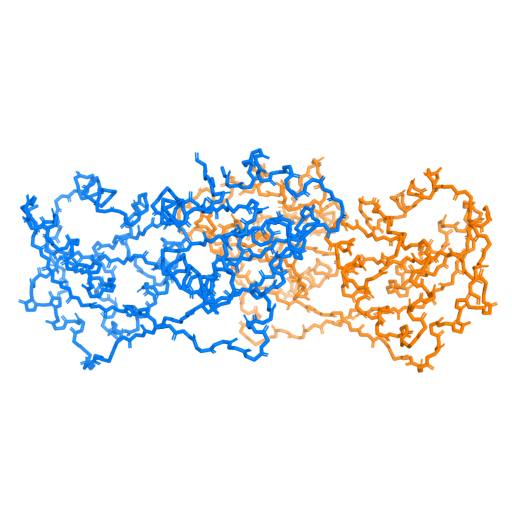? -9.461 28.314 72.275 1.00 48.20 129 PRO B C 1
ATOM 2883 O O . PRO B 1 140 ? -9.582 29.476 71.904 1.00 46.65 129 PRO B O 1
ATOM 2887 N N . GLY B 1 141 ? -8.290 27.704 72.458 1.00 43.28 130 GLY B N 1
ATOM 2888 C CA . GLY B 1 141 ? -7.059 28.399 72.206 1.00 36.14 130 GLY B CA 1
ATOM 2889 C C . GLY B 1 141 ? -6.484 29.031 73.454 1.00 37.18 130 GLY B C 1
ATOM 2890 O O . GLY B 1 141 ? -5.373 29.547 73.425 1.00 41.99 130 GLY B O 1
ATOM 2891 N N . SER B 1 142 ? -7.213 29.002 74.558 1.00 33.63 131 SER B N 1
ATOM 2892 C CA . SER B 1 142 ? -6.689 29.589 75.790 1.00 37.08 131 SER B CA 1
ATOM 2893 C C . SER B 1 142 ? -5.514 28.783 76.395 1.00 33.11 131 SER B C 1
ATOM 2894 O O . SER B 1 142 ? -5.374 27.576 76.179 1.00 32.59 131 SER B O 1
ATOM 2897 N N . ARG B 1 143 ? -4.660 29.464 77.133 1.00 30.44 132 ARG B N 1
ATOM 2898 C CA . ARG B 1 143 ? -3.486 28.839 77.733 1.00 28.83 132 ARG B CA 1
ATOM 2899 C C . ARG B 1 143 ? -3.404 29.220 79.214 1.00 25.01 132 ARG B C 1
ATOM 2900 O O . ARG B 1 143 ? -3.943 30.245 79.644 1.00 25.25 132 ARG B O 1
ATOM 2908 N N . VAL B 1 144 ? -2.720 28.389 79.979 1.00 23.62 133 VAL B N 1
ATOM 2909 C CA . VAL B 1 144 ? -2.528 28.620 81.405 1.00 21.60 133 VAL B CA 1
ATOM 2910 C C . VAL B 1 144 ? -1.039 28.545 81.772 1.00 24.53 133 VAL B C 1
ATOM 2911 O O . VAL B 1 144 ? -0.279 27.749 81.187 1.00 27.61 133 VAL B O 1
ATOM 2915 N N . LEU B 1 145 ? -0.624 29.390 82.714 1.00 20.20 134 LEU B N 1
ATOM 2916 C CA . LEU B 1 145 ? 0.728 29.385 83.174 1.00 19.50 134 LEU B CA 1
ATOM 2917 C C . LEU B 1 145 ? 0.752 28.932 84.639 1.00 19.55 134 LEU B C 1
ATOM 2918 O O . LEU B 1 145 ? 0.122 29.527 85.472 1.00 22.54 134 LEU B O 1
ATOM 2923 N N . ILE B 1 146 ? 1.545 27.908 84.942 1.00 21.96 135 ILE B N 1
ATOM 2924 C CA . ILE B 1 146 ? 1.680 27.406 86.295 1.00 17.46 135 ILE B CA 1
ATOM 2925 C C . ILE B 1 146 ? 3.030 27.830 86.809 1.00 22.11 135 ILE B C 1
ATOM 2926 O O . ILE B 1 146 ? 4.078 27.516 86.195 1.00 24.56 135 ILE B O 1
ATOM 2931 N N . MET B 1 147 ? 3.023 28.550 87.933 1.00 20.53 136 MET B N 1
ATOM 2932 C CA . MET B 1 147 ? 4.263 28.953 88.574 1.00 18.80 136 MET B CA 1
ATOM 2933 C C . MET B 1 147 ? 4.550 27.945 89.707 1.00 21.78 136 MET B C 1
ATOM 2934 O O . MET B 1 147 ? 3.771 27.816 90.630 1.00 25.26 136 MET B O 1
ATOM 2939 N N . ARG B 1 148 ? 5.685 27.267 89.628 1.00 25.83 137 ARG B N 1
ATOM 2940 C CA . ARG B 1 148 ? 6.021 26.229 90.561 1.00 27.66 137 ARG B CA 1
ATOM 2941 C C . ARG B 1 148 ? 7.529 26.008 90.720 1.00 35.32 137 ARG B C 1
ATOM 2942 O O . ARG B 1 148 ? 8.337 26.826 90.263 1.00 30.73 137 ARG B O 1
ATOM 2950 N N . GLY B 1 149 ? 7.881 24.889 91.379 1.00 39.33 138 GLY B N 1
ATOM 2951 C CA . GLY B 1 149 ? 9.268 24.525 91.631 1.00 44.87 138 GLY B CA 1
ATOM 2952 C C . GLY B 1 149 ? 9.723 23.192 91.057 1.00 52.07 138 GLY B C 1
ATOM 2953 O O . GLY B 1 149 ? 10.458 22.420 91.706 1.00 52.99 138 GLY B O 1
ATOM 2954 N N . ASN B 1 150 ? 9.321 22.910 89.823 1.00 58.10 139 ASN B N 1
ATOM 2955 C CA . ASN B 1 150 ? 9.650 21.600 89.190 1.00 61.30 139 ASN B CA 1
ATOM 2956 C C . ASN B 1 150 ? 9.097 20.324 89.867 1.00 60.52 139 ASN B C 1
ATOM 2957 O O . ASN B 1 150 ? 9.352 19.226 89.400 1.00 55.95 139 ASN B O 1
ATOM 2962 N N . GLU B 1 151 ? 8.351 20.460 90.955 1.00 61.82 140 GLU B N 1
ATOM 2963 C CA . GLU B 1 151 ? 7.763 19.293 91.595 1.00 62.03 140 GLU B CA 1
ATOM 2964 C C . GLU B 1 151 ? 6.707 18.610 90.710 1.00 59.64 140 GLU B C 1
ATOM 2965 O O . GLU B 1 151 ? 6.443 19.052 89.610 1.00 59.61 140 GLU B O 1
ATOM 2967 N N . GLY B 1 152 ? 6.122 17.517 91.188 1.00 61.99 141 GLY B N 1
ATOM 2968 C CA . GLY B 1 152 ? 5.122 16.801 90.404 1.00 58.66 141 GLY B CA 1
ATOM 2969 C C . GLY B 1 152 ? 3.760 17.469 90.376 1.00 60.02 141 GLY B C 1
ATOM 2970 O O . GLY B 1 152 ? 2.860 17.125 91.154 1.00 62.92 141 GLY B O 1
ATOM 2971 N N . ARG B 1 153 ? 3.612 18.435 89.479 1.00 57.63 142 ARG B N 1
ATOM 2972 C CA . ARG B 1 153 ? 2.340 19.138 89.273 1.00 55.98 142 ARG B CA 1
ATOM 2973 C C . ARG B 1 153 ? 1.848 18.703 87.900 1.00 54.26 142 ARG B C 1
ATOM 2974 O O . ARG B 1 153 ? 1.292 19.522 87.087 1.00 49.61 142 ARG B O 1
ATOM 2982 N N . GLU B 1 154 ? 2.088 17.406 87.642 1.00 47.31 143 GLU B N 1
ATOM 2983 C CA . GLU B 1 154 ? 1.726 16.800 86.374 1.00 39.89 143 GLU B CA 1
ATOM 2984 C C . GLU B 1 154 ? 0.251 16.505 86.245 1.00 31.85 143 GLU B C 1
ATOM 2985 O O . GLU B 1 154 ? -0.308 16.550 85.141 1.00 34.93 143 GLU B O 1
ATOM 2991 N N . LEU B 1 155 ? -0.394 16.190 87.356 1.00 26.24 144 LEU B N 1
ATOM 2992 C CA . LEU B 1 155 ? -1.833 15.934 87.288 1.00 31.52 144 LEU B CA 1
ATOM 2993 C C . LEU B 1 155 ? -2.587 17.145 86.746 1.00 29.77 144 LEU B C 1
ATOM 2994 O O . LEU B 1 155 ? -3.352 17.041 85.803 1.00 32.38 144 LEU B O 1
ATOM 2999 N N . LEU B 1 156 ? -2.335 18.293 87.355 1.00 29.82 145 LEU B N 1
ATOM 3000 C CA . LEU B 1 156 ? -3.013 19.522 87.029 1.00 26.58 145 LEU B CA 1
ATOM 3001 C C . LEU B 1 156 ? -2.860 19.883 85.542 1.00 26.28 145 LEU B C 1
ATOM 3002 O O . LEU B 1 156 ? -3.848 20.109 84.849 1.00 29.15 145 LEU B O 1
ATOM 3007 N N . ALA B 1 157 ? -1.625 19.921 85.062 1.00 23.89 146 ALA B N 1
ATOM 3008 C CA . ALA B 1 157 ? -1.334 20.234 83.682 1.00 20.86 146 ALA B CA 1
ATOM 3009 C C . ALA B 1 157 ? -1.905 19.205 82.733 1.00 22.73 146 ALA B C 1
ATOM 3010 O O . ALA B 1 157 ? -2.384 19.557 81.628 1.00 26.35 146 ALA B O 1
ATOM 3012 N N . GLU B 1 158 ? -1.853 17.938 83.144 1.00 22.44 147 GLU B N 1
ATOM 3013 C CA . GLU B 1 158 ? -2.339 16.854 82.290 1.00 28.34 147 GLU B CA 1
ATOM 3014 C C . GLU B 1 158 ? -3.836 16.866 82.138 1.00 29.05 147 GLU B C 1
ATOM 3015 O O . GLU B 1 158 ? -4.356 16.585 81.039 1.00 31.75 147 GLU B O 1
ATOM 3021 N N . GLN B 1 159 ? -4.533 17.201 83.213 1.00 23.36 148 GLN B N 1
ATOM 3022 C CA . GLN B 1 159 ? -5.981 17.239 83.124 1.00 31.00 148 GLN B CA 1
ATOM 3023 C C . GLN B 1 159 ? -6.480 18.523 82.486 1.00 31.14 148 GLN B C 1
ATOM 3024 O O . GLN B 1 159 ? -7.652 18.588 82.109 1.00 31.80 148 GLN B O 1
ATOM 3030 N N . LEU B 1 160 ? -5.599 19.529 82.361 1.00 30.71 149 LEU B N 1
ATOM 3031 C CA . LEU B 1 160 ? -5.955 20.777 81.669 1.00 28.81 149 LEU B CA 1
ATOM 3032 C C . LEU B 1 160 ? -5.761 20.563 80.157 1.00 26.93 149 LEU B C 1
ATOM 3033 O O . LEU B 1 160 ? -6.550 21.027 79.339 1.00 26.33 149 LEU B O 1
ATOM 3038 N N . ARG B 1 161 ? -4.690 19.878 79.799 1.00 29.29 150 ARG B N 1
ATOM 3039 C CA . ARG B 1 161 ? -4.414 19.572 78.421 1.00 32.06 150 ARG B CA 1
ATOM 3040 C C . ARG B 1 161 ? -5.443 18.564 77.886 1.00 32.86 150 ARG B C 1
ATOM 3041 O O . ARG B 1 161 ? -5.842 18.606 76.721 1.00 35.19 150 ARG B O 1
ATOM 3049 N N . GLU B 1 162 ? -5.913 17.677 78.743 1.00 32.03 151 GLU B N 1
ATOM 3050 C CA . GLU B 1 162 ? -6.924 16.752 78.300 1.00 31.19 151 GLU B CA 1
ATOM 3051 C C . GLU B 1 162 ? -8.152 17.532 77.875 1.00 34.24 151 GLU B C 1
ATOM 3052 O O . GLU B 1 162 ? -8.839 17.163 76.930 1.00 38.29 151 GLU B O 1
ATOM 3058 N N . ARG B 1 163 ? -8.417 18.633 78.566 1.00 36.57 152 ARG B N 1
ATOM 3059 C CA . ARG B 1 163 ? -9.596 19.424 78.281 1.00 34.95 152 ARG B CA 1
ATOM 3060 C C . ARG B 1 163 ? -9.343 20.342 77.094 1.00 35.46 152 ARG B C 1
ATOM 3061 O O . ARG B 1 163 ? -10.216 21.068 76.683 1.00 31.34 152 ARG B O 1
ATOM 3069 N N . GLY B 1 164 ? -8.140 20.319 76.553 1.00 32.26 153 GLY B N 1
ATOM 3070 C CA . GLY B 1 164 ? -7.866 21.166 75.421 1.00 31.92 153 GLY B CA 1
ATOM 3071 C C . GLY B 1 164 ? -7.232 22.501 75.763 1.00 33.00 153 GLY B C 1
ATOM 3072 O O . GLY B 1 164 ? -7.102 23.377 74.905 1.00 34.23 153 GLY B O 1
ATOM 3073 N N . VAL B 1 165 ? -6.800 22.652 77.007 1.00 26.61 154 VAL B N 1
ATOM 3074 C CA . VAL B 1 165 ? -6.135 23.882 77.396 1.00 31.09 154 VAL B CA 1
ATOM 3075 C C . VAL B 1 165 ? -4.624 23.682 77.304 1.00 34.74 154 VAL B C 1
ATOM 3076 O O . VAL B 1 165 ? -4.120 22.598 77.537 1.00 40.54 154 VAL B O 1
ATOM 3080 N N . GLY B 1 166 ? -3.896 24.710 76.907 1.00 35.86 155 GLY B N 1
ATOM 3081 C CA . GLY B 1 166 ? -2.442 24.604 76.881 1.00 26.85 155 GLY B CA 1
ATOM 3082 C C . GLY B 1 166 ? -1.952 24.981 78.277 1.00 32.13 155 GLY B C 1
ATOM 3083 O O . GLY B 1 166 ? -2.637 25.720 79.047 1.00 29.67 155 GLY B O 1
ATOM 3084 N N . VAL B 1 167 ? -0.775 24.483 78.629 1.00 25.14 156 VAL B N 1
ATOM 3085 C CA . VAL B 1 167 ? -0.186 24.798 79.913 1.00 20.61 156 VAL B CA 1
ATOM 3086 C C . VAL B 1 167 ? 1.334 25.035 79.749 1.00 23.49 156 VAL B C 1
ATOM 3087 O O . VAL B 1 167 ? 2.048 24.239 79.160 1.00 26.92 156 VAL B O 1
ATOM 3091 N N . ASP B 1 168 ? 1.817 26.138 80.273 1.00 24.61 157 ASP B N 1
ATOM 3092 C CA . ASP B 1 168 ? 3.221 26.433 80.263 1.00 17.20 157 ASP B CA 1
ATOM 3093 C C . ASP B 1 168 ? 3.625 26.491 81.728 1.00 23.16 157 ASP B C 1
ATOM 3094 O O . ASP B 1 168 ? 2.786 26.755 82.614 1.00 21.07 157 ASP B O 1
ATOM 3099 N N . TYR B 1 169 ? 4.910 26.281 81.987 1.00 22.47 158 TYR B N 1
ATOM 3100 C CA . TYR B 1 169 ? 5.418 26.312 83.358 1.00 25.49 158 TYR B CA 1
ATOM 3101 C C . TYR B 1 169 ? 6.404 27.419 83.480 1.00 25.13 158 TYR B C 1
ATOM 3102 O O . TYR B 1 169 ? 7.034 27.809 82.503 1.00 28.60 158 TYR B O 1
ATOM 3111 N N . LEU B 1 170 ? 6.527 27.933 84.690 1.00 25.01 159 LEU B N 1
ATOM 3112 C CA . LEU B 1 170 ? 7.490 28.931 84.991 1.00 24.86 159 LEU B CA 1
ATOM 3113 C C . LEU B 1 170 ? 8.047 28.428 86.314 1.00 27.27 159 LEU B C 1
ATOM 3114 O O . LEU B 1 170 ? 7.421 28.604 87.359 1.00 25.95 159 LEU B O 1
ATOM 3119 N N . PRO B 1 171 ? 9.224 27.757 86.262 1.00 29.19 160 PRO B N 1
ATOM 3120 C CA . PRO B 1 171 ? 9.875 27.243 87.449 1.00 27.09 160 PRO B CA 1
ATOM 3121 C C . PRO B 1 171 ? 10.548 28.436 88.131 1.00 28.39 160 PRO B C 1
ATOM 3122 O O . PRO B 1 171 ? 11.399 29.099 87.540 1.00 29.49 160 PRO B O 1
ATOM 3126 N N . LEU B 1 172 ? 10.175 28.721 89.365 1.00 28.87 161 LEU B N 1
ATOM 3127 C CA . LEU B 1 172 ? 10.768 29.851 90.057 1.00 31.17 161 LEU B CA 1
ATOM 3128 C C . LEU B 1 172 ? 11.872 29.374 90.983 1.00 31.43 161 LEU B C 1
ATOM 3129 O O . LEU B 1 172 ? 12.851 30.049 91.175 1.00 37.62 161 LEU B O 1
ATOM 3134 N N . TYR B 1 173 ? 11.765 28.145 91.452 1.00 30.59 162 TYR B N 1
ATOM 3135 C CA . TYR B 1 173 ? 12.738 27.630 92.386 1.00 29.74 162 TYR B CA 1
ATOM 3136 C C . TYR B 1 173 ? 12.870 26.125 92.311 1.00 30.29 162 TYR B C 1
ATOM 3137 O O . TYR B 1 173 ? 12.332 25.480 91.428 1.00 35.96 162 TYR B O 1
ATOM 3146 N N . ARG B 1 174 ? 13.608 25.582 93.263 1.00 31.72 163 ARG B N 1
ATOM 3147 C CA . ARG B 1 174 ? 13.730 24.139 93.449 1.00 32.74 163 ARG B CA 1
ATOM 3148 C C . ARG B 1 174 ? 14.136 23.914 94.890 1.00 31.88 163 ARG B C 1
ATOM 3149 O O . ARG B 1 174 ? 14.659 24.808 95.571 1.00 30.19 163 ARG B O 1
ATOM 3157 N N . ARG B 1 175 ? 13.845 22.727 95.380 1.00 38.05 164 ARG B N 1
ATOM 3158 C CA . ARG B 1 175 ? 14.187 22.394 96.743 1.00 40.73 164 ARG B CA 1
ATOM 3159 C C . ARG B 1 175 ? 15.399 21.489 96.633 1.00 36.73 164 ARG B C 1
ATOM 3160 O O . ARG B 1 175 ? 15.562 20.781 95.639 1.00 39.67 164 ARG B O 1
ATOM 3168 N N . TYR B 1 176 ? 16.286 21.549 97.609 1.00 39.03 165 TYR B N 1
ATOM 3169 C CA . TYR B 1 176 ? 17.508 20.712 97.580 1.00 39.40 165 TYR B CA 1
ATOM 3170 C C . TYR B 1 176 ? 17.751 20.049 98.937 1.00 40.65 165 TYR B C 1
ATOM 3171 O O . TYR B 1 176 ? 17.157 20.435 99.944 1.00 39.51 165 TYR B O 1
ATOM 3180 N N . LEU B 1 177 ? 18.638 19.069 98.973 1.00 46.26 166 LEU B N 1
ATOM 3181 C CA . LEU B 1 177 ? 18.975 18.371 100.221 1.00 45.81 166 LEU B CA 1
ATOM 3182 C C . LEU B 1 177 ? 20.142 19.012 100.949 1.00 48.46 166 LEU B C 1
ATOM 3183 O O . LEU B 1 177 ? 21.268 18.919 100.474 1.00 46.82 166 LEU B O 1
ATOM 3188 N N . PRO B 1 178 ? 19.890 19.651 102.115 1.00 50.69 167 PRO B N 1
ATOM 3189 C CA . PRO B 1 178 ? 20.986 20.265 102.857 1.00 51.13 167 PRO B CA 1
ATOM 3190 C C . PRO B 1 178 ? 21.956 19.173 103.237 1.00 57.26 167 PRO B C 1
ATOM 3191 O O . PRO B 1 178 ? 21.582 17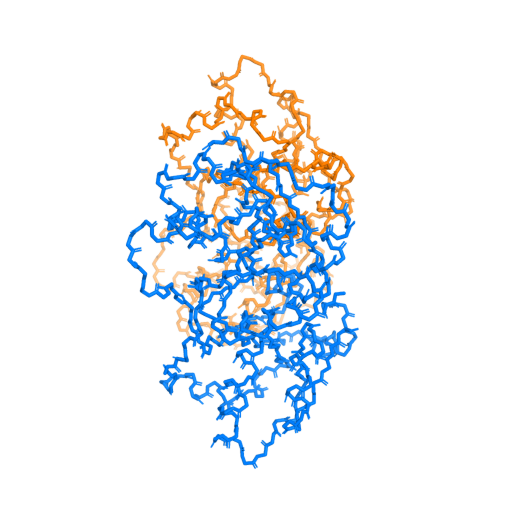.998 103.284 1.00 58.66 167 PRO B O 1
ATOM 3195 N N . GLN B 1 179 ? 23.205 19.541 103.489 1.00 60.94 168 GLN B N 1
ATOM 3196 C CA . GLN B 1 179 ? 24.217 18.508 103.651 1.00 66.46 168 GLN B CA 1
ATOM 3197 C C . GLN B 1 179 ? 24.234 17.892 105.046 1.00 65.80 168 GLN B C 1
ATOM 3198 O O . GLN B 1 179 ? 24.122 18.599 106.061 1.00 61.91 168 GLN B O 1
ATOM 3204 N N . HIS B 1 180 ? 24.346 16.567 105.079 1.00 65.82 169 HIS B N 1
ATOM 3205 C CA . HIS B 1 180 ? 24.433 15.829 106.342 1.00 68.54 169 HIS B CA 1
ATOM 3206 C C . HIS B 1 180 ? 25.308 14.575 106.202 1.00 70.72 169 HIS B C 1
ATOM 3207 O O . HIS B 1 180 ? 25.281 13.899 105.148 1.00 69.03 169 HIS B O 1
ATOM 3214 N N . ALA B 1 181 ? 26.048 14.259 107.276 1.00 70.30 170 ALA B N 1
ATOM 3215 C CA . ALA B 1 181 ? 26.867 13.024 107.345 1.00 70.41 170 ALA B CA 1
ATOM 3216 C C . ALA B 1 181 ? 26.031 11.714 107.355 1.00 72.33 170 ALA B C 1
ATOM 3217 O O . ALA B 1 181 ? 24.885 11.699 107.816 1.00 73.91 170 ALA B O 1
ATOM 3219 N N . PRO B 1 182 ? 26.594 10.609 106.817 1.00 74.52 171 PRO B N 1
ATOM 3220 C CA . PRO B 1 182 ? 25.923 9.290 106.807 1.00 73.27 171 PRO B CA 1
ATOM 3221 C C . PRO B 1 182 ? 25.700 8.762 108.223 1.00 71.43 171 PRO B C 1
ATOM 3222 O O . PRO B 1 182 ? 26.626 8.734 109.036 1.00 74.02 171 PRO B O 1
ATOM 3226 N N . GLY B 1 183 ? 24.486 8.337 108.525 1.00 67.96 172 GLY B N 1
ATOM 3227 C CA . GLY B 1 183 ? 24.216 7.876 109.882 1.00 63.50 172 GLY B CA 1
ATOM 3228 C C . GLY B 1 183 ? 23.629 8.922 110.828 1.00 58.66 172 GLY B C 1
ATOM 3229 O O . GLY B 1 183 ? 23.077 8.552 111.862 1.00 61.69 172 GLY B O 1
ATOM 3230 N N . THR B 1 184 ? 23.756 10.210 110.489 1.00 50.89 173 THR B N 1
ATOM 3231 C CA . THR B 1 184 ? 23.139 11.293 111.258 1.00 47.50 173 THR B CA 1
ATOM 3232 C C . THR B 1 184 ? 21.614 11.119 111.478 1.00 46.96 173 THR B C 1
ATOM 3233 O O . THR B 1 184 ? 21.097 11.460 112.539 1.00 37.05 173 THR B O 1
ATOM 3237 N N . LEU B 1 185 ? 20.902 10.622 110.469 1.00 43.95 174 LEU B N 1
ATOM 3238 C CA . LEU B 1 185 ? 19.496 10.348 110.632 1.00 40.99 174 LEU B CA 1
ATOM 3239 C C . LEU B 1 185 ? 19.290 9.396 111.814 1.00 37.95 174 LEU B C 1
ATOM 3240 O O . LEU B 1 185 ? 18.722 9.790 112.836 1.00 38.19 174 LEU B O 1
ATOM 3245 N N . LEU B 1 186 ? 19.740 8.148 111.670 1.00 39.02 175 LEU B N 1
ATOM 3246 C CA . LEU B 1 186 ? 19.594 7.119 112.713 1.00 39.54 175 LEU B CA 1
ATOM 3247 C C . LEU B 1 186 ? 20.082 7.620 114.051 1.00 40.57 175 LEU B C 1
ATOM 3248 O O . LEU B 1 186 ? 19.493 7.344 115.087 1.00 47.96 175 LEU B O 1
ATOM 3253 N N . GLN B 1 187 ? 21.158 8.381 114.015 1.00 39.93 176 GLN B N 1
ATOM 3254 C CA . GLN B 1 187 ? 21.769 8.940 115.201 1.00 37.75 176 GLN B CA 1
ATOM 3255 C C . GLN B 1 187 ? 20.800 9.835 115.930 1.00 35.19 176 GLN B C 1
ATOM 3256 O O . GLN B 1 187 ? 20.617 9.710 117.135 1.00 37.63 176 GLN B O 1
ATOM 3262 N N . ARG B 1 188 ? 20.177 10.751 115.208 1.00 31.62 177 ARG B N 1
ATOM 3263 C CA . ARG B 1 188 ? 19.241 11.671 115.816 1.00 28.30 177 ARG B CA 1
ATOM 3264 C C . ARG B 1 188 ? 18.057 10.864 116.375 1.00 29.21 177 ARG B C 1
ATOM 3265 O O . ARG B 1 188 ? 17.609 11.073 117.515 1.00 25.74 177 ARG B O 1
ATOM 3273 N N . VAL B 1 189 ? 17.550 9.946 115.564 1.00 23.70 178 VAL B N 1
ATOM 3274 C CA . VAL B 1 189 ? 16.415 9.132 115.971 1.00 25.43 178 VAL B CA 1
ATOM 3275 C C . VAL B 1 189 ? 16.728 8.400 117.283 1.00 28.63 178 VAL B C 1
ATOM 3276 O O . VAL B 1 189 ? 15.850 8.233 118.126 1.00 31.41 178 VAL B O 1
ATOM 3280 N N . GLU B 1 190 ? 17.979 7.969 117.438 1.00 28.44 179 GLU B N 1
ATOM 3281 C CA . GLU B 1 190 ? 18.361 7.185 118.595 1.00 29.44 179 GLU B CA 1
ATOM 3282 C C . GLU B 1 190 ? 18.685 8.011 119.828 1.00 26.71 179 GLU B C 1
ATOM 3283 O O . GLU B 1 190 ? 18.104 7.805 120.883 1.00 31.06 179 GLU B O 1
ATOM 3289 N N . VAL B 1 191 ? 19.591 8.959 119.694 1.00 24.21 180 VAL B N 1
ATOM 3290 C CA . VAL B 1 191 ? 19.937 9.785 120.811 1.00 23.19 180 VAL B CA 1
ATOM 3291 C C . VAL B 1 191 ? 18.775 10.644 121.322 1.00 26.06 180 VAL B C 1
ATOM 3292 O O . VAL B 1 191 ? 18.690 10.957 122.516 1.00 29.36 180 VAL B O 1
ATOM 3296 N N . GLU B 1 192 ? 17.896 11.056 120.434 1.00 24.84 181 GLU B N 1
ATOM 3297 C CA . GLU B 1 192 ? 16.792 11.882 120.859 1.00 24.72 181 GLU B CA 1
ATOM 3298 C C . GLU B 1 192 ? 15.625 10.988 121.235 1.00 31.08 181 GLU B C 1
ATOM 3299 O O . GLU B 1 192 ? 14.593 11.501 121.736 1.00 33.29 181 GLU B O 1
ATOM 3305 N N . ARG B 1 193 ? 15.776 9.670 120.990 1.00 27.91 182 ARG B N 1
ATOM 3306 C CA . ARG B 1 193 ? 14.743 8.699 121.331 1.00 29.84 182 ARG B CA 1
ATOM 3307 C C . ARG B 1 193 ? 13.404 9.058 120.661 1.00 30.38 182 ARG B C 1
ATOM 3308 O O . ARG B 1 193 ? 12.354 9.096 121.289 1.00 29.66 182 ARG B O 1
ATOM 3316 N N . LEU B 1 194 ? 13.458 9.327 119.370 1.00 29.75 183 LEU B N 1
ATOM 3317 C CA . LEU B 1 194 ? 12.281 9.668 118.592 1.00 24.04 183 LEU B CA 1
ATOM 3318 C C . LEU B 1 194 ? 11.564 8.381 118.214 1.00 24.82 183 LEU B C 1
ATOM 3319 O O . LEU B 1 194 ? 12.197 7.435 117.764 1.00 25.03 183 LEU B O 1
ATOM 3324 N N . ASN B 1 195 ? 10.246 8.352 118.391 1.00 28.46 184 ASN B N 1
ATOM 3325 C CA . ASN B 1 195 ? 9.448 7.184 117.982 1.00 28.53 184 ASN B CA 1
ATOM 3326 C C . ASN B 1 195 ? 8.433 7.512 116.859 1.00 26.39 184 ASN B C 1
ATOM 3327 O O . ASN B 1 195 ? 7.516 6.742 116.601 1.00 30.23 184 ASN B O 1
ATOM 3332 N N . GLY B 1 196 ? 8.626 8.648 116.198 1.00 23.55 185 GLY B N 1
ATOM 3333 C CA . GLY B 1 196 ? 7.785 9.030 115.105 1.00 16.75 185 GLY B CA 1
ATOM 3334 C C . GLY B 1 196 ? 8.528 9.861 114.073 1.00 21.80 185 GLY B C 1
ATOM 3335 O O . GLY B 1 196 ? 9.290 10.767 114.406 1.00 20.53 185 GLY B O 1
ATOM 3336 N N . LEU B 1 197 ? 8.293 9.561 112.810 1.00 20.76 186 LEU B N 1
ATOM 3337 C CA . LEU B 1 197 ? 8.914 10.275 111.707 1.00 24.63 186 LEU B CA 1
ATOM 3338 C C . LEU B 1 197 ? 7.890 11.016 110.906 1.00 24.05 186 LEU B C 1
ATOM 3339 O O . LEU B 1 197 ? 6.829 10.481 110.583 1.00 26.24 186 LEU B O 1
ATOM 3344 N N . VAL B 1 198 ? 8.210 12.264 110.589 1.00 23.12 187 VAL B N 1
ATOM 3345 C CA . VAL B 1 198 ? 7.328 13.078 109.790 1.00 18.36 187 VAL B CA 1
ATOM 3346 C C . VAL B 1 198 ? 8.032 13.610 108.536 1.00 21.79 187 VAL B C 1
ATOM 3347 O O . VAL B 1 198 ? 9.154 14.137 108.624 1.00 24.14 187 VAL B O 1
ATOM 3351 N N . VAL B 1 199 ? 7.364 13.501 107.388 1.00 18.29 188 VAL B N 1
ATOM 3352 C CA . VAL B 1 199 ? 7.856 14.114 106.148 1.00 21.45 188 VAL B CA 1
ATOM 3353 C C . VAL B 1 199 ? 6.730 15.042 105.641 1.00 25.03 188 VAL B C 1
ATOM 3354 O O . VAL B 1 199 ? 5.555 14.877 106.002 1.00 26.47 188 VAL B O 1
ATOM 3358 N N . SER B 1 200 ? 7.086 16.037 104.844 1.00 24.82 189 SER B N 1
ATOM 3359 C CA . SER B 1 200 ? 6.128 17.002 104.383 1.00 26.42 189 SER B CA 1
ATOM 3360 C C . SER B 1 200 ? 5.870 16.926 102.862 1.00 29.21 189 SER B C 1
ATOM 3361 O O . SER B 1 200 ? 4.955 17.577 102.375 1.00 31.37 189 SER B O 1
ATOM 3364 N N . SER B 1 201 ? 6.663 16.129 102.133 1.00 28.50 190 SER B N 1
ATOM 3365 C CA . SER B 1 201 ? 6.563 16.034 100.676 1.00 26.67 190 SER B CA 1
ATOM 3366 C C . SER B 1 201 ? 7.234 14.762 100.159 1.00 30.61 190 SER B C 1
ATOM 3367 O O . SER B 1 201 ? 7.992 14.109 100.875 1.00 34.32 190 SER B O 1
ATOM 3370 N N . GLY B 1 202 ? 6.973 14.414 98.911 1.00 30.67 191 GLY B N 1
ATOM 3371 C CA . GLY B 1 202 ? 7.531 13.201 98.377 1.00 37.01 191 GLY B CA 1
ATOM 3372 C C . GLY B 1 202 ? 9.053 13.309 98.308 1.00 40.39 191 GLY B C 1
ATOM 3373 O O . GLY B 1 202 ? 9.800 12.387 98.684 1.00 35.53 191 GLY B O 1
ATOM 3374 N N . GLN B 1 203 ? 9.518 14.441 97.805 1.00 38.25 192 GLN B N 1
ATOM 3375 C CA . GLN B 1 203 ? 10.934 14.654 97.700 1.00 39.04 192 GLN B CA 1
ATOM 3376 C C . GLN B 1 203 ? 11.565 14.512 99.082 1.00 39.41 192 GLN B C 1
ATOM 3377 O O . GLN B 1 203 ? 12.617 13.877 99.234 1.00 44.35 192 GLN B O 1
ATOM 3383 N N . GLY B 1 204 ? 10.917 15.099 100.086 1.00 36.51 193 GLY B N 1
ATOM 3384 C CA . GLY B 1 204 ? 11.404 14.985 101.457 1.00 29.46 193 GLY B CA 1
ATOM 3385 C C . GLY B 1 204 ? 11.580 13.534 101.871 1.00 30.39 193 GLY B C 1
ATOM 3386 O O . GLY B 1 204 ? 12.592 13.185 102.491 1.00 26.38 193 GLY B O 1
ATOM 3387 N N . PHE B 1 205 ? 10.620 12.680 101.499 1.00 23.41 194 PHE B N 1
ATOM 3388 C CA . PHE B 1 205 ? 10.743 11.253 101.764 1.00 29.31 194 PHE B CA 1
ATOM 3389 C C . PHE B 1 205 ? 11.945 10.555 101.075 1.00 30.05 194 PHE B C 1
ATOM 3390 O O . PHE B 1 205 ? 12.582 9.711 101.664 1.00 31.99 194 PHE B O 1
ATOM 3398 N N . GLU B 1 206 ? 12.209 10.895 99.826 1.00 35.20 195 GLU B N 1
ATOM 3399 C CA . GLU B 1 206 ? 13.345 10.359 99.103 1.00 38.31 195 GLU B CA 1
ATOM 3400 C C . GLU B 1 206 ? 14.610 10.592 99.920 1.00 38.82 195 GLU B C 1
ATOM 3401 O O . GLU B 1 206 ? 15.376 9.671 100.122 1.00 39.84 195 GLU B O 1
ATOM 3407 N N . HIS B 1 207 ? 14.791 11.819 100.418 1.00 36.41 196 HIS B N 1
ATOM 3408 C CA . HIS B 1 207 ? 15.932 12.175 101.267 1.00 37.19 196 HIS B CA 1
ATOM 3409 C C . HIS B 1 207 ? 15.959 11.388 102.562 1.00 41.15 196 HIS B C 1
ATOM 3410 O O . HIS B 1 207 ? 17.032 11.113 103.110 1.00 47.57 196 HIS B O 1
ATOM 3417 N N . LEU B 1 208 ? 14.784 11.023 103.055 1.00 43.45 197 LEU B N 1
ATOM 3418 C CA . LEU B 1 208 ? 14.704 10.262 104.282 1.00 41.92 197 LEU B CA 1
ATOM 3419 C C . LEU B 1 208 ? 15.171 8.855 103.993 1.00 43.07 197 LEU B C 1
ATOM 3420 O O . LEU B 1 208 ? 15.840 8.257 104.834 1.00 37.70 197 LEU B O 1
ATOM 3425 N N . LEU B 1 209 ? 14.779 8.333 102.818 1.00 40.64 198 LEU B N 1
ATOM 3426 C CA . LEU B 1 209 ? 15.057 6.959 102.446 1.00 42.27 198 LEU B CA 1
ATOM 3427 C C . LEU B 1 209 ? 16.526 6.797 102.156 1.00 47.26 198 LEU B C 1
ATOM 3428 O O . LEU B 1 209 ? 17.124 5.751 102.434 1.00 45.73 198 LEU B O 1
ATOM 3433 N N . GLN B 1 210 ? 17.100 7.852 101.592 1.00 50.38 199 GLN B N 1
ATOM 3434 C CA . GLN B 1 210 ? 18.500 7.882 101.271 1.00 51.37 199 GLN B CA 1
ATOM 3435 C C . GLN B 1 210 ? 19.311 7.829 102.555 1.00 53.38 199 GLN B C 1
ATOM 3436 O O . GLN B 1 210 ? 20.046 6.868 102.781 1.00 55.95 199 GLN B O 1
ATOM 3442 N N . LEU B 1 211 ? 19.166 8.869 103.384 1.00 52.35 200 LEU B N 1
ATOM 3443 C CA . LEU B 1 211 ? 19.882 8.994 104.647 1.00 49.39 200 LEU B CA 1
ATOM 3444 C C . LEU B 1 211 ? 19.642 7.826 105.596 1.00 47.82 200 LEU B C 1
ATOM 3445 O O . LEU B 1 211 ? 20.381 7.648 106.553 1.00 57.21 200 LEU B O 1
ATOM 3450 N N . ALA B 1 212 ? 18.625 7.020 105.345 1.00 44.56 201 ALA B N 1
ATOM 3451 C CA . ALA B 1 212 ? 18.360 5.888 106.225 1.00 50.12 201 ALA B CA 1
ATOM 3452 C C . ALA B 1 212 ? 19.380 4.777 106.003 1.00 55.30 201 ALA B C 1
ATOM 3453 O O . ALA B 1 212 ? 19.447 3.836 106.801 1.00 56.19 201 ALA B O 1
ATOM 3455 N N . GLY B 1 213 ? 20.151 4.883 104.916 1.00 57.50 202 GLY B N 1
ATOM 3456 C CA . GLY B 1 213 ? 21.139 3.868 104.557 1.00 60.98 202 GLY B CA 1
ATOM 3457 C C . GLY B 1 213 ? 20.632 2.479 104.882 1.00 63.98 202 GLY B C 1
ATOM 3458 O O . GLY B 1 213 ? 19.462 2.186 104.623 1.00 62.98 202 GLY B O 1
ATOM 3459 N N . ASP B 1 214 ? 21.493 1.644 105.482 1.00 64.18 203 ASP B N 1
ATOM 3460 C CA . ASP B 1 214 ? 21.118 0.279 105.873 1.00 64.44 203 ASP B CA 1
ATOM 3461 C C . ASP B 1 214 ? 20.247 0.185 107.124 1.00 62.60 203 ASP B C 1
ATOM 3462 O O . ASP B 1 214 ? 19.899 -0.917 107.561 1.00 64.59 203 ASP B O 1
ATOM 3467 N N . SER B 1 215 ? 19.879 1.333 107.683 1.00 59.53 204 SER B N 1
ATOM 3468 C CA . SER B 1 215 ? 19.056 1.364 108.893 1.00 56.35 204 SER B CA 1
ATOM 3469 C C . SER B 1 215 ? 17.584 1.201 108.542 1.00 53.76 204 SER B C 1
ATOM 3470 O O . SER B 1 215 ? 16.758 0.836 109.393 1.00 51.31 204 SER B O 1
ATOM 3473 N N . TRP B 1 216 ? 17.276 1.460 107.274 1.00 47.08 205 TRP B N 1
ATOM 3474 C CA . TRP B 1 216 ? 15.913 1.529 106.812 1.00 45.26 205 TRP B CA 1
ATOM 3475 C C . TRP B 1 216 ? 15.054 0.306 107.162 1.00 46.04 205 TRP B C 1
ATOM 3476 O O . TRP B 1 216 ? 13.858 0.445 107.419 1.00 42.02 205 TRP B O 1
ATOM 3487 N N . PRO B 1 217 ? 15.647 -0.907 107.189 1.00 50.21 206 PRO B N 1
ATOM 3488 C CA . PRO B 1 217 ? 14.792 -2.052 107.514 1.00 48.54 206 PRO B CA 1
ATOM 3489 C C . PRO B 1 217 ? 14.273 -2.031 108.950 1.00 49.28 206 PRO B C 1
ATOM 3490 O O . PRO B 1 217 ? 13.315 -2.743 109.276 1.00 48.39 206 PRO B O 1
ATOM 3494 N N . ASP B 1 218 ? 14.911 -1.221 109.800 1.00 49.71 207 ASP B N 1
ATOM 3495 C CA . ASP B 1 218 ? 14.528 -1.050 111.210 1.00 46.99 207 ASP B CA 1
ATOM 3496 C C . ASP B 1 218 ? 13.716 0.241 111.378 1.00 43.35 207 ASP B C 1
ATOM 3497 O O . ASP B 1 218 ? 12.655 0.239 111.999 1.00 35.19 207 ASP B O 1
ATOM 3502 N N . LEU B 1 219 ? 14.228 1.334 110.809 1.00 37.30 208 LEU B N 1
ATOM 3503 C CA . LEU B 1 219 ? 13.544 2.623 110.825 1.00 36.20 208 LEU B CA 1
ATOM 3504 C C . LEU B 1 219 ? 12.189 2.541 110.143 1.00 35.07 208 LEU B C 1
ATOM 3505 O O . LEU B 1 219 ? 11.274 3.293 110.511 1.00 32.02 208 LEU B O 1
ATOM 3510 N N . ALA B 1 220 ? 12.074 1.614 109.177 1.00 27.29 209 ALA B N 1
ATOM 3511 C CA . ALA B 1 220 ? 10.848 1.387 108.423 1.00 27.49 209 ALA B CA 1
ATOM 3512 C C . ALA B 1 220 ? 9.692 0.954 109.308 1.00 27.07 209 ALA B C 1
ATOM 3513 O O . ALA B 1 220 ? 8.533 1.007 108.894 1.00 34.79 209 ALA B O 1
ATOM 3515 N N . GLY B 1 221 ? 10.005 0.497 110.517 1.00 30.74 210 GLY B N 1
ATOM 3516 C CA . GLY B 1 221 ? 8.975 0.034 111.428 1.00 26.90 210 GLY B CA 1
ATOM 3517 C C . GLY B 1 221 ? 8.286 1.148 112.165 1.00 29.14 210 GLY B C 1
ATOM 3518 O O . GLY B 1 221 ? 7.193 0.956 112.711 1.00 32.63 210 GLY B O 1
ATOM 3519 N N . LEU B 1 222 ? 8.909 2.324 112.163 1.00 29.81 211 LEU B N 1
ATOM 3520 C CA . LEU B 1 222 ? 8.408 3.477 112.918 1.00 28.72 211 LEU B CA 1
ATOM 3521 C C . LEU B 1 222 ? 7.211 4.145 112.277 1.00 26.06 211 LEU B C 1
ATOM 3522 O O . LEU B 1 222 ? 7.089 4.170 111.062 1.00 31.29 211 LEU B O 1
ATOM 3527 N N . PRO B 1 223 ? 6.312 4.705 113.092 1.00 26.22 212 PRO B N 1
ATOM 3528 C CA . PRO B 1 223 ? 5.152 5.454 112.576 1.00 22.92 212 PRO B CA 1
ATOM 3529 C C . PRO B 1 223 ? 5.652 6.581 111.700 1.00 24.39 212 PRO B C 1
ATOM 3530 O O . PRO B 1 223 ? 6.309 7.484 112.200 1.00 26.38 212 PRO B O 1
ATOM 3534 N N . LEU B 1 224 ? 5.385 6.497 110.404 1.00 24.97 213 LEU B N 1
ATOM 3535 C CA . LEU B 1 224 ? 5.776 7.524 109.433 1.00 28.27 213 LEU B CA 1
ATOM 3536 C C . LEU B 1 224 ? 4.559 8.388 109.002 1.00 28.64 213 LEU B C 1
ATOM 3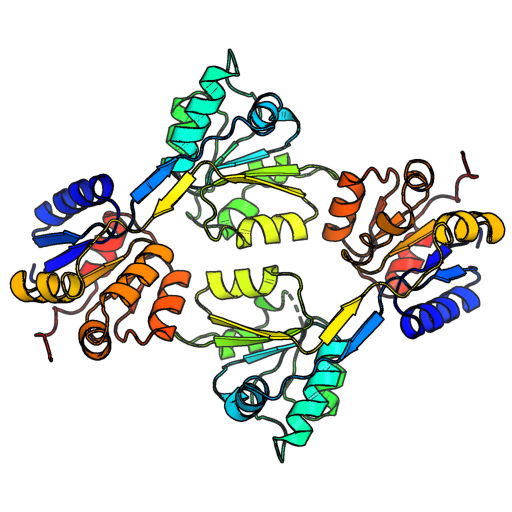537 O O . LEU B 1 224 ? 3.656 7.906 108.318 1.00 32.44 213 LEU B O 1
ATOM 3542 N N . PHE B 1 225 ? 4.564 9.653 109.380 1.00 26.79 214 PHE B N 1
ATOM 3543 C CA . PHE B 1 225 ? 3.512 10.576 109.012 1.00 27.18 214 PHE B CA 1
ATOM 3544 C C . PHE B 1 225 ? 3.743 11.249 107.662 1.00 23.21 214 PHE B C 1
ATOM 3545 O O . PHE B 1 225 ? 4.638 12.053 107.551 1.00 34.15 214 PHE B O 1
ATOM 3553 N N . VAL B 1 226 ? 2.926 10.912 106.654 1.00 25.36 215 VAL B N 1
ATOM 3554 C CA . VAL B 1 226 ? 3.045 11.492 105.321 1.00 20.44 215 VAL B CA 1
ATOM 3555 C C . VAL B 1 226 ? 1.877 12.470 105.057 1.00 27.29 215 VAL B C 1
ATOM 3556 O O . VAL B 1 226 ? 0.772 12.331 105.615 1.00 26.00 215 VAL B O 1
ATOM 3560 N N . PRO B 1 227 ? 2.106 13.459 104.183 1.00 26.20 216 PRO B N 1
ATOM 3561 C CA . PRO B 1 227 ? 1.088 14.479 103.876 1.00 26.39 216 PRO B CA 1
ATOM 3562 C C . PRO B 1 227 ? -0.058 14.095 102.951 1.00 29.31 216 PRO B C 1
ATOM 3563 O O . PRO B 1 227 ? -1.136 14.685 103.063 1.00 31.99 216 PRO B O 1
ATOM 3567 N N . SER B 1 228 ? 0.150 13.129 102.056 1.00 32.29 217 SER B N 1
ATOM 3568 C CA . SER B 1 228 ? -0.853 12.743 101.062 1.00 29.00 217 SER B CA 1
ATOM 3569 C C . SER B 1 228 ? -0.790 11.278 100.640 1.00 30.32 217 SER B C 1
ATOM 3570 O O . SER B 1 228 ? 0.230 10.641 100.755 1.00 36.28 217 SER B O 1
ATOM 3573 N N . PRO B 1 229 ? -1.889 10.733 100.130 1.00 31.34 218 PRO B N 1
ATOM 3574 C CA . PRO B 1 229 ? -1.840 9.307 99.726 1.00 32.74 218 PRO B CA 1
ATOM 3575 C C . PRO B 1 229 ? -0.765 9.044 98.660 1.00 28.59 218 PRO B C 1
ATOM 3576 O O . PRO B 1 229 ? -0.260 7.948 98.528 1.00 28.16 218 PRO B O 1
ATOM 3580 N N . ARG B 1 230 ? -0.433 10.070 97.903 1.00 27.65 219 ARG B N 1
ATOM 3581 C CA . ARG B 1 230 ? 0.635 9.989 96.920 1.00 30.27 219 ARG B CA 1
ATOM 3582 C C . ARG B 1 230 ? 2.010 9.667 97.533 1.00 32.12 219 ARG B C 1
ATOM 3583 O O . ARG B 1 230 ? 2.789 8.901 96.978 1.00 31.33 219 ARG B O 1
ATOM 3591 N N . VAL B 1 231 ? 2.298 10.273 98.683 1.00 34.99 220 VAL B N 1
ATOM 3592 C CA . VAL B 1 231 ? 3.558 10.071 99.369 1.00 29.73 220 VAL B CA 1
ATOM 3593 C C . VAL B 1 231 ? 3.477 8.751 100.145 1.00 29.68 220 VAL B C 1
ATOM 3594 O O . VAL B 1 231 ? 4.468 8.066 100.333 1.00 27.57 220 VAL B O 1
ATOM 3598 N N . ALA B 1 232 ? 2.281 8.426 100.608 1.00 25.74 221 ALA B N 1
ATOM 3599 C CA . ALA B 1 232 ? 2.037 7.176 101.322 1.00 30.46 221 ALA B CA 1
ATOM 3600 C C . ALA B 1 232 ? 2.395 6.015 100.404 1.00 29.86 221 ALA B C 1
ATOM 3601 O O . ALA B 1 232 ? 2.988 5.039 100.824 1.00 34.52 221 ALA B O 1
ATOM 3603 N N . SER B 1 233 ? 2.035 6.156 99.136 1.00 32.40 222 SER B N 1
ATOM 3604 C CA . SER B 1 233 ? 2.308 5.174 98.133 1.00 29.83 222 SER B CA 1
ATOM 3605 C C . SER B 1 233 ? 3.814 5.033 97.903 1.00 36.00 222 SER B C 1
ATOM 3606 O O . SER B 1 233 ? 4.325 3.923 97.695 1.00 35.08 222 SER B O 1
ATOM 3609 N N . LEU B 1 234 ? 4.529 6.158 97.915 1.00 39.42 223 LEU B N 1
ATOM 3610 C CA . LEU B 1 234 ? 5.969 6.126 97.730 1.00 35.77 223 LEU B CA 1
ATOM 3611 C C . LEU B 1 234 ? 6.642 5.406 98.879 1.00 39.00 223 LEU B C 1
ATOM 3612 O O . LEU B 1 234 ? 7.594 4.636 98.635 1.00 35.95 223 LEU B O 1
ATOM 3617 N N . ALA B 1 235 ? 6.153 5.669 100.106 1.00 32.04 224 ALA B N 1
ATOM 3618 C CA . ALA B 1 235 ? 6.712 5.068 101.321 1.00 35.70 224 ALA B CA 1
ATOM 3619 C C . ALA B 1 235 ? 6.525 3.539 101.416 1.00 36.39 224 ALA B C 1
ATOM 3620 O O . ALA B 1 235 ? 7.469 2.805 101.752 1.00 34.67 224 ALA B O 1
ATOM 3622 N N . GLN B 1 236 ? 5.308 3.088 101.115 1.00 36.87 225 GLN B N 1
ATOM 3623 C CA . GLN B 1 236 ? 4.985 1.643 101.060 1.00 42.34 225 GLN B CA 1
ATOM 3624 C C . GLN B 1 236 ? 5.817 0.836 100.048 1.00 40.18 225 GLN B C 1
ATOM 3625 O O . GLN B 1 236 ? 6.286 -0.266 100.336 1.00 39.51 225 GLN B O 1
ATOM 3631 N N . ALA B 1 237 ? 6.003 1.410 98.874 1.00 38.44 226 ALA B N 1
ATOM 3632 C CA . ALA B 1 237 ? 6.857 0.818 97.860 1.00 41.50 226 ALA B CA 1
ATOM 3633 C C . ALA B 1 237 ? 8.318 0.721 98.359 1.00 42.84 226 ALA B C 1
ATOM 3634 O O . ALA B 1 237 ? 9.047 -0.177 97.965 1.00 43.37 226 ALA B O 1
ATOM 3636 N N . ALA B 1 238 ? 8.735 1.654 99.219 1.00 41.51 227 ALA B N 1
ATOM 3637 C CA . ALA B 1 238 ? 10.080 1.661 99.743 1.00 32.89 227 ALA B CA 1
ATOM 3638 C C . ALA B 1 238 ? 10.226 0.662 100.914 1.00 34.15 227 ALA B C 1
ATOM 3639 O O . ALA B 1 238 ? 11.348 0.356 101.360 1.00 22.86 227 ALA B O 1
ATOM 3641 N N . GLY B 1 239 ? 9.085 0.181 101.410 1.00 25.97 228 GLY B N 1
ATOM 3642 C CA . GLY B 1 239 ? 9.074 -0.799 102.441 1.00 30.13 228 GLY B CA 1
ATOM 3643 C C . GLY B 1 239 ? 8.633 -0.370 103.819 1.00 39.99 228 GLY B C 1
ATOM 3644 O O . GLY B 1 239 ? 8.662 -1.203 104.751 1.00 43.50 228 GLY B O 1
ATOM 3645 N N . ALA B 1 240 ? 8.243 0.897 103.977 1.00 38.95 229 ALA B N 1
ATOM 3646 C CA . ALA B 1 240 ? 7.768 1.396 105.275 1.00 38.98 229 ALA B CA 1
ATOM 3647 C C . ALA B 1 240 ? 6.627 0.474 105.710 1.00 39.69 229 ALA B C 1
ATOM 3648 O O . ALA B 1 240 ? 5.967 -0.120 104.842 1.00 38.75 229 ALA B O 1
ATOM 3650 N N . ARG B 1 241 ? 6.385 0.364 107.013 1.00 37.52 230 ARG B N 1
ATOM 3651 C CA . ARG B 1 241 ? 5.383 -0.573 107.516 1.00 39.72 230 ARG B CA 1
ATOM 3652 C C . ARG B 1 241 ? 4.231 0.065 108.298 1.00 40.86 230 ARG B C 1
ATOM 3653 O O . ARG B 1 241 ? 3.216 -0.586 108.544 1.00 40.49 230 ARG B O 1
ATOM 3661 N N . ASN B 1 242 ? 4.381 1.326 108.694 1.00 37.73 231 ASN B N 1
ATOM 3662 C CA . ASN B 1 242 ? 3.357 1.973 109.490 1.00 35.43 231 ASN B CA 1
ATOM 3663 C C . ASN B 1 242 ? 3.176 3.373 108.930 1.00 33.32 231 ASN B C 1
ATOM 3664 O O . ASN B 1 242 ? 3.556 4.361 109.571 1.00 36.14 231 ASN B O 1
ATOM 3669 N N . VAL B 1 243 ? 2.577 3.451 107.736 1.00 29.58 232 VAL B N 1
ATOM 3670 C CA . VAL B 1 243 ? 2.342 4.735 107.045 1.00 34.43 232 VAL B CA 1
ATOM 3671 C C . VAL B 1 243 ? 1.065 5.419 107.552 1.00 39.01 232 VAL B C 1
ATOM 3672 O O . VAL B 1 243 ? -0.018 4.812 107.574 1.00 38.68 232 VAL B O 1
ATOM 3676 N N . ILE B 1 244 ? 1.200 6.664 107.995 1.00 39.28 233 ILE B N 1
ATOM 3677 C CA . ILE B 1 244 ? 0.053 7.424 108.462 1.00 39.82 233 ILE B CA 1
ATOM 3678 C C . ILE B 1 244 ? -0.235 8.575 107.495 1.00 43.32 233 ILE B C 1
ATOM 3679 O O . ILE B 1 244 ? 0.604 9.482 107.333 1.00 43.68 233 ILE B O 1
ATOM 3684 N N . ASP B 1 245 ? -1.407 8.556 106.862 1.00 40.34 234 ASP B N 1
ATOM 3685 C CA . ASP B 1 245 ? -1.758 9.628 105.928 1.00 43.70 234 ASP B CA 1
ATOM 3686 C C . ASP B 1 245 ? -2.448 10.773 106.662 1.00 42.27 234 ASP B C 1
ATOM 3687 O O . ASP B 1 245 ? -3.481 10.585 107.295 1.00 48.64 234 ASP B O 1
ATOM 3692 N N . CYS B 1 246 ? -1.878 11.962 106.571 1.00 43.40 235 CYS B N 1
ATOM 3693 C CA . CYS B 1 246 ? -2.406 13.101 107.305 1.00 44.00 235 CYS B CA 1
ATOM 3694 C C . CYS B 1 246 ? -3.408 13.987 106.531 1.00 43.96 235 CYS B C 1
ATOM 3695 O O . CYS B 1 246 ? -4.068 14.855 107.114 1.00 43.09 235 CYS B O 1
ATOM 3698 N N . ARG B 1 247 ? -3.546 13.777 105.234 1.00 39.79 236 ARG B N 1
ATOM 3699 C CA . ARG B 1 247 ? -4.463 14.607 104.492 1.00 39.83 236 ARG B CA 1
ATOM 3700 C C . ARG B 1 247 ? -4.056 16.057 104.691 1.00 38.59 236 ARG B C 1
ATOM 3701 O O . ARG B 1 247 ? -4.803 16.851 105.251 1.00 44.43 236 ARG B O 1
ATOM 3703 N N . GLY B 1 248 ? -2.859 16.412 104.237 1.00 38.69 237 GLY B N 1
ATOM 3704 C CA . GLY B 1 248 ? -2.371 17.771 104.432 1.00 34.91 237 GLY B CA 1
ATOM 3705 C C . GLY B 1 248 ? -1.035 17.796 105.119 1.00 35.37 237 GLY B C 1
ATOM 3706 O O . GLY B 1 248 ? -0.658 16.823 105.790 1.00 38.95 237 GLY B O 1
ATOM 3707 N N . ALA B 1 249 ? -0.320 18.910 104.985 1.00 37.46 238 ALA B N 1
ATOM 3708 C CA . ALA B 1 249 ? 0.981 19.065 105.636 1.00 37.43 238 ALA B CA 1
ATOM 3709 C C . ALA B 1 249 ? 0.994 20.049 106.808 1.00 35.28 238 ALA B C 1
ATOM 3710 O O . ALA B 1 249 ? 2.048 20.337 107.377 1.00 37.61 238 ALA B O 1
ATOM 3712 N N . SER B 1 250 ? -0.177 20.534 107.200 1.00 37.32 239 SER B N 1
ATOM 3713 C CA . SER B 1 250 ? -0.239 21.578 108.235 1.00 36.98 239 SER B CA 1
ATOM 3714 C C . SER B 1 250 ? -0.118 20.987 109.637 1.00 34.20 239 SER B C 1
ATOM 3715 O O . SER B 1 250 ? -0.218 19.790 109.827 1.00 33.74 239 SER B O 1
ATOM 3718 N N . ALA B 1 251 ? 0.060 21.859 110.616 1.00 36.60 240 ALA B N 1
ATOM 3719 C CA . ALA B 1 251 ? 0.139 21.461 112.011 1.00 34.91 240 ALA B CA 1
ATOM 3720 C C . ALA B 1 251 ? -1.152 20.768 112.426 1.00 38.99 240 ALA B C 1
ATOM 3721 O O . ALA B 1 251 ? -1.133 19.658 112.993 1.00 40.19 240 ALA B O 1
ATOM 3723 N N . ALA B 1 252 ? -2.280 21.415 112.133 1.00 35.09 241 ALA B N 1
ATOM 3724 C CA . ALA B 1 252 ? -3.588 20.896 112.528 1.00 37.18 241 ALA B CA 1
ATOM 3725 C C . ALA B 1 252 ? -3.766 19.449 112.040 1.00 37.14 241 ALA B C 1
ATOM 3726 O O . ALA B 1 252 ? -4.205 18.585 112.797 1.00 35.03 241 ALA B O 1
ATOM 3728 N N . ALA B 1 253 ? -3.409 19.207 110.770 1.00 37.78 242 ALA B N 1
ATOM 3729 C CA . ALA B 1 253 ? -3.538 17.887 110.152 1.00 36.93 242 ALA B CA 1
ATOM 3730 C C . ALA B 1 253 ? -2.670 16.847 110.850 1.00 36.85 242 ALA B C 1
ATOM 3731 O O . ALA B 1 253 ? -3.117 15.707 111.062 1.00 35.34 242 ALA B O 1
ATOM 3733 N N . LEU B 1 254 ? -1.444 17.235 111.206 1.00 31.90 243 LEU B N 1
ATOM 3734 C CA . LEU B 1 254 ? -0.563 16.314 111.880 1.00 34.44 243 LEU B CA 1
ATOM 3735 C C . LEU B 1 254 ? -1.079 15.991 113.284 1.00 35.02 243 LEU B C 1
ATOM 3736 O O . LEU B 1 254 ? -1.012 14.840 113.722 1.00 34.26 243 LEU B O 1
ATOM 3741 N N . LEU B 1 255 ? -1.559 17.001 114.010 1.00 33.24 244 LEU B N 1
ATOM 3742 C CA . LEU B 1 255 ? -2.072 16.759 115.367 1.00 36.80 244 LEU B CA 1
ATOM 3743 C C . LEU B 1 255 ? -3.237 15.779 115.295 1.00 41.83 244 LEU B C 1
ATOM 3744 O O . LEU B 1 255 ? -3.360 14.841 116.089 1.00 43.76 244 LEU B O 1
ATOM 3749 N N . ALA B 1 256 ? -4.082 15.983 114.303 1.00 42.60 245 ALA B N 1
ATOM 3750 C CA . ALA B 1 256 ? -5.240 15.127 114.118 1.00 44.05 245 ALA B CA 1
ATOM 3751 C C . ALA B 1 256 ? -4.812 13.714 113.819 1.00 40.53 245 ALA B C 1
ATOM 3752 O O . ALA B 1 256 ? -5.411 12.760 114.307 1.00 44.22 245 ALA B O 1
ATOM 3754 N N . ALA B 1 257 ? -3.773 13.567 113.017 1.00 39.44 246 ALA B N 1
ATOM 3755 C CA . ALA B 1 257 ? -3.286 12.224 112.675 1.00 41.90 246 ALA B CA 1
ATOM 3756 C C . ALA B 1 257 ? -2.745 11.511 113.913 1.00 40.54 246 ALA B C 1
ATOM 3757 O O . ALA B 1 257 ? -2.863 10.289 114.050 1.00 46.22 246 ALA B O 1
ATOM 3759 N N . LEU B 1 258 ? -2.185 12.292 114.823 1.00 40.26 247 LEU B N 1
ATOM 3760 C CA . LEU B 1 258 ? -1.609 11.758 116.054 1.00 45.79 247 LEU B CA 1
ATOM 3761 C C . LEU B 1 258 ? -2.689 11.374 117.024 1.00 48.53 247 LEU B C 1
ATOM 3762 O O . LEU B 1 258 ? -2.686 10.264 117.543 1.00 48.32 247 LEU B O 1
ATOM 3767 N N . ARG B 1 259 ? -3.621 12.302 117.251 1.00 54.04 248 ARG B N 1
ATOM 3768 C CA . ARG B 1 259 ? -4.679 12.116 118.233 1.00 54.42 248 ARG B CA 1
ATOM 3769 C C . ARG B 1 259 ? -5.507 10.846 118.048 1.00 55.49 248 ARG B C 1
ATOM 3770 O O . ARG B 1 259 ? -6.135 10.367 118.993 1.00 58.96 248 ARG B O 1
ATOM 3778 N N . ASP B 1 260 ? -5.514 10.281 116.850 1.00 55.15 249 ASP B N 1
ATOM 3779 C CA . ASP B 1 260 ? -6.282 9.075 116.673 1.00 57.40 249 ASP B CA 1
ATOM 3780 C C . ASP B 1 260 ? -5.357 7.938 116.301 1.00 56.00 249 ASP B C 1
ATOM 3781 O O . ASP B 1 260 ? -5.741 7.014 115.593 1.00 61.25 249 ASP B O 1
ATOM 3786 N N . GLN B 1 261 ? -4.142 7.992 116.823 1.00 52.36 250 GLN B N 1
ATOM 3787 C CA . GLN B 1 261 ? -3.169 6.924 116.633 1.00 49.19 250 GLN B CA 1
ATOM 3788 C C . GLN B 1 261 ? -2.871 6.210 117.973 1.00 48.68 250 GLN B C 1
ATOM 3789 O O . GLN B 1 261 ? -2.781 6.859 119.012 1.00 47.15 250 GLN B O 1
ATOM 3795 N N . PRO B 1 262 ? -2.728 4.870 117.965 1.00 47.42 251 PRO B N 1
ATOM 3796 C CA . PRO B 1 262 ? -2.422 4.149 119.212 1.00 46.15 251 PRO B CA 1
ATOM 3797 C C . PRO B 1 262 ? -1.139 4.602 119.861 1.00 51.06 251 PRO B C 1
ATOM 3798 O O . PRO B 1 262 ? -0.230 5.076 119.176 1.00 57.08 251 PRO B O 1
ATOM 3802 N N . GLN B 1 263 ? -1.062 4.454 121.179 1.00 53.21 252 GLN B N 1
ATOM 3803 C CA . GLN B 1 263 ? 0.123 4.844 121.952 1.00 51.70 252 GLN B CA 1
ATOM 3804 C C . GLN B 1 263 ? 1.394 4.287 121.328 1.00 49.74 252 GLN B C 1
ATOM 3805 O O . GLN B 1 263 ? 1.425 3.129 120.915 1.00 47.74 252 GLN B O 1
ATOM 3811 N N . PRO B 1 264 ? 2.451 5.110 121.242 1.00 46.86 253 PRO B N 1
ATOM 3812 C CA . PRO B 1 264 ? 3.713 4.698 120.618 1.00 44.92 253 PRO B CA 1
ATOM 3813 C C . PRO B 1 264 ? 4.276 3.402 121.164 1.00 44.16 253 PRO B C 1
ATOM 3814 O O . PRO B 1 264 ? 4.535 3.296 122.360 1.00 41.63 253 PRO B O 1
ATOM 3818 N N . ALA B 1 265 ? 4.423 2.404 120.291 1.00 44.08 254 ALA B N 1
ATOM 3819 C CA . ALA B 1 265 ? 4.998 1.107 120.672 1.00 46.86 254 ALA B CA 1
ATOM 3820 C C . ALA B 1 265 ? 6.491 1.258 121.027 1.00 50.73 254 ALA B C 1
ATOM 3821 O O . ALA B 1 265 ? 7.227 1.980 120.348 1.00 50.25 254 ALA B O 1
ATOM 3823 N N . VAL B 1 266 ? 6.946 0.580 122.075 1.00 52.11 255 VAL B N 1
ATOM 3824 C CA . VAL B 1 266 ? 8.356 0.686 122.440 1.00 50.88 255 VAL B CA 1
ATOM 3825 C C . VAL B 1 266 ? 9.203 0.184 121.261 1.00 46.75 255 VAL B C 1
ATOM 3826 O O . VAL B 1 266 ? 8.914 -0.869 120.697 1.00 39.82 255 VAL B O 1
ATOM 3830 N N . LYS B 1 267 ? 10.222 0.960 120.884 1.00 45.63 256 LYS B N 1
ATOM 3831 C CA . LYS B 1 267 ? 11.126 0.606 119.787 1.00 44.55 256 LYS B CA 1
ATOM 3832 C C . LYS B 1 267 ? 11.453 -0.867 119.854 1.00 44.54 256 LYS B C 1
ATOM 3833 O O . LYS B 1 267 ? 11.711 -1.396 120.938 1.00 41.39 256 LYS B O 1
ATOM 3839 N N . ALA B 1 268 ? 11.443 -1.529 118.695 1.00 50.31 257 ALA B N 1
ATOM 3840 C CA . ALA B 1 268 ? 11.775 -2.961 118.604 1.00 55.11 257 ALA B CA 1
ATOM 3841 C C . ALA B 1 268 ? 13.261 -3.249 118.334 1.00 58.32 257 ALA B C 1
ATOM 3842 O O . ALA B 1 268 ? 13.880 -3.995 119.092 1.00 65.96 257 ALA B O 1
ATOM 3844 N N . TYR B 1 269 ? 13.826 -2.682 117.268 1.00 59.22 258 TYR B N 1
ATOM 3845 C CA . TYR B 1 269 ? 15.237 -2.896 116.938 1.00 61.43 258 TYR B CA 1
ATOM 3846 C C . TYR B 1 269 ? 16.217 -2.542 118.089 1.00 64.62 258 TYR B C 1
ATOM 3847 O O . TYR B 1 269 ? 17.285 -1.947 117.820 1.00 45.63 258 TYR B O 1
#

Organism: Pseudomonas syringae pv. tomato (strain ATCC BAA-871 / DC3000) (NCBI:txid223283)

Secondary structure (DSSP, 8-state):
---EEEE-S-HHHHHHHHHHHHTTT-EEEE----EEEE---HHHHHHHHHTGGGSSEEEE-SHHHHHHHHHHHHHH-SS---S-EEESSHHHHHHHHHTT--EE---GGG-HHHHHHH-SSS-EEEEEE-SS---HHHHHHHHTT-EEEEEE-EEEE-----TTTTHHHHHHTT--EEE-SSHHHHTTTHHHHGGGHHHHTTS-EEESSHHHHHHHHHHT-SSEEE-SSSSHHHHHHHHHHSPP-PPP--/---EEEE-S-HHHHHHHHHHHHHTT-EEEE----EEEEPP--SSSHHHHHTGGGSSEEEE-SHHHHHHHHHHHHHH-SS---SEEEESSHHHHHHHHTTT-EEE--TT-SSHHHHHT-HHHHHHH-STT-EEEEEE-SSS-HHHHHHHHHTT-EEEEEE-EEEE-----TTHHHHHHHHTT--EEE-SSHHHHHHHHHHTGGGHHHHTTS-EEESSHHHHHHHHHHT-SSEEE-SSSSHHHHHHHHHTSPPPPP---

Solvent-accessible surface area: 23908 Å² total; per-residue (Å²): 111,56,15,54,0,0,0,1,14,14,51,146,82,1,46,62,9,27,165,58,0,57,113,54,46,20,83,19,12,36,6,31,0,2,56,48,74,79,59,118,18,81,111,69,47,96,64,36,2,138,91,0,114,102,29,34,0,0,1,0,62,22,94,30,0,0,128,43,0,18,113,31,1,86,113,32,41,141,134,38,2,174,8,29,0,0,0,80,29,60,62,9,0,85,28,0,75,115,60,41,3,70,11,23,76,97,100,11,21,98,32,90,79,0,98,128,20,13,72,98,113,36,10,60,0,0,8,1,20,6,73,122,42,146,52,22,38,0,11,41,0,66,45,82,15,4,2,8,48,58,2,39,4,10,120,72,90,38,18,173,41,62,129,41,30,1,61,107,68,0,85,113,47,154,0,19,0,2,5,3,25,25,17,44,0,4,87,40,1,66,101,31,4,38,150,29,24,85,72,1,4,31,12,19,2,1,0,13,26,56,36,6,10,10,76,0,58,68,29,36,11,159,57,36,10,73,8,96,35,48,69,28,66,18,10,48,41,9,10,199,116,51,105,140,25,89,142,60,110,94,89,50,11,52,0,0,0,2,15,13,50,142,98,0,61,66,10,26,180,55,0,58,123,40,45,8,86,21,12,34,5,31,0,0,48,54,68,82,49,125,11,87,89,74,41,137,52,45,4,138,80,0,117,104,26,36,0,0,0,0,10,12,104,38,0,0,121,45,1,19,107,44,1,89,145,50,40,144,140,35,1,152,15,39,1,0,0,34,8,56,48,7,0,79,32,0,71,104,54,49,5,66,7,18,62,4,155,135,23,116,52,17,93,1,0,28,79,15,92,95,1,71,142,25,7,63,104,116,38,9,68,0,1,0,1,19,10,89,40,47,64,52,6,7,0,13,21,1,69,61,97,14,5,3,8,40,58,1,35,2,4,124,65,90,38,26,162,58,62,136,38,33,0,56,113,78,0,75,111,50,147,0,19,0,2,4,4,21,20,15,63,0,6,98,19,1,61,115,23,1,51,144,24,28,82,66,1,3,38,11,18,2,0,1,14,36,54,53,9,12,11,80,0,55,64,30,35,11,154,55,39,16,65,13,84,34,47,67,28,74,18,6,28,55,9,7,171,113,46,98,129,26,85,142,61,107,98

B-factor: mean 45.61, std 16.65, range [5.54, 96.0]

CATH classification: 3.40.50.10090 (+1 more: 3.40.50.10090)

Radius of gyration: 26.48 Å; Cα contacts (8 Å, |Δi|>4): 963; chains: 2; bounding box: 47×71×82 Å